Protein 6DHT (pdb70)

Solvent-accessible surface area: 20739 Å² total; per-residue (Å²): 71,87,86,90,5,8,24,13,3,36,29,2,0,13,22,140,20,48,0,2,0,0,0,4,43,37,166,14,118,77,2,21,0,72,37,34,134,70,48,117,103,60,52,58,7,137,118,37,96,64,18,104,11,108,62,14,124,62,43,2,0,13,0,69,0,33,80,8,66,89,80,32,100,7,41,0,97,0,85,75,2,33,29,80,10,67,1,90,99,60,7,3,31,77,0,0,38,20,0,0,25,1,1,0,9,1,1,0,32,39,61,1,88,108,127,39,1,33,90,42,92,52,149,47,7,17,75,6,91,100,0,32,1,0,46,15,2,51,20,137,104,48,81,53,41,42,94,21,67,0,35,60,0,2,1,3,6,1,15,7,3,1,4,0,3,0,2,0,2,0,0,0,0,0,0,8,0,6,27,39,24,98,113,48,0,58,200,15,107,12,74,2,47,39,15,148,46,132,4,8,0,0,0,3,0,0,12,18,0,0,41,0,0,12,52,0,23,2,81,112,59,0,0,0,1,1,0,0,0,2,15,128,75,25,44,83,55,70,11,81,73,25,175,59,66,16,26,1,0,41,25,0,0,2,0,0,0,0,0,0,0,0,0,0,1,0,9,56,22,0,57,95,44,78,125,44,35,103,38,11,16,149,126,0,42,105,9,0,48,91,0,4,36,12,0,93,142,76,61,132,30,61,4,61,17,112,103,5,48,145,148,65,148,47,46,0,52,4,20,72,36,27,29,83,135,8,79,8,1,14,0,0,0,0,0,2,0,26,30,29,39,49,111,140,125,22,47,81,42,0,53,143,57,36,14,167,107,2,49,22,2,13,70,24,49,0,42,0,1,0,0,6,5,1,10,31,99,82,55,177,31,90,145,34,3,93,153,27,1,76,56,5,65,67,32,0,32,119,42,0,71,156,29,30,145,40,2,91,103,17,4,8,16,1,21,2,5,57,74,50,172,6,9,56,111,0,0,0,1,84,65,0,0,4,11,0,0,0,0,0,5,0,47,61,40,48,53,104,98,64,3,21,41,1,0,25,8,0,1,4,0,0,0,0,2,0,4,22,5,30,0,0,0,0,48,32,37,120,77,10,0,106,80,3,16,1,20,7,12,39,14,34,129,40,168,64,7,5,28,0,4,0,0,1,0,0,34,101,147,20,16,1,62,30,20,82,28,60,65,122,11,104,55,4,0,5,0,5,5,15,12,2,0,0,0,0,0,0,0,0,0,0,7,19,42,43,170

B-factor: mean 25.47, std 10.96, range [9.78, 157.67]

Organism: Bacteroides ovatus (strain ATCC 8483 / DSM 1896 / JCM 5824 / BCRC 10623 / CCUG 4943 / NCTC 11153) (NCBI:txid411476)

InterPro domains:
  IPR001701 Glycoside hydrolase family 9 [PF00759] (122-574)
  IPR004197 Cellulase, Ig-like domain [PF02927] (30-107)
  IPR004197 Cellulase, Ig-like domain [cd02850] (31-113)
  IPR008928 Six-hairpin glycosidase superfamily [SSF48208] (118-578)
  IPR012341 Six-hairpin glycosidase-like superfamily [G3DSA:1.50.10.10] (117-580)
  IPR013783 Immunoglobulin-like fold [G3DSA:2.60.40.10] (26-115)
  IPR014756 Immunoglobulin E-set [SSF81296] (19-113)
  IPR018221 Glycoside hydrolase family 9, His active site [PS00592] (487-513)
  IPR033126 Glycosyl hydrolases family 9, Asp/Glu active sites [PS00698] (551-569)

Radius of gyration: 23.48 Å; Cα contacts (8 Å, |Δi|>4): 1233; chains: 1; bounding box: 72×48×51 Å

Nearest PDB structures (foldseek):
  6dht-assembly1_A  TM=1.002E+00  e=9.237E-100  Bacteroides ovatus ATCC 8483
  5u0h-assembly1_A  TM=9.045E-01  e=2.165E-36  Thermobacillus composti KWC4
  5u2o-assembly1_A  TM=8.957E-01  e=1.101E-36  Thermobacillus composti KWC4
  6fhn-assembly1_A  TM=7.543E-01  e=4.493E-26  Paenibacillus sp.
  6fhj-assembly1_A  TM=7.456E-01  e=2.286E-26  Paenibacillus

Secondary structure (DSSP, 8-state):
--GGGEE--SS-B-TTS--EEEE-SS---EEEEEETTT--EEEEEES--EE--SS--PPEEEEE-TT--S-EEEEEEETTEEEEEEE-TTTTHHHHHHHHHHHHHTB-SS-B-HHHHTT--B-------SEEE-GGG-BTTB-TT-EE-----B--BSSS-EEHHHHHHHHHHHHHHHHH-HHHHHH-----TTTTSSS-HHHHHHHHHHHHHHTTB-TTT--BBSEEE-SS---S--GGG--SPPEE--B-HHHHHHHHHHHHHHHHHTTT-TTTSTTHHHHHHHHHHHHHHHHHH-TT----HHHHHTTSSS---S-----S--HHHHHHHHHHHHHHH--HHHHHHHHHT--SS----BTTB-HHHHHHHHT-TT----HHHHHHHHHHHHHHHHHHHHHHTTGGGSTTSSSSSSSGGG-STTHIIIIIIHHHHHHHHHHHHH--HHHHHHHHHHHHHHTT-SSS----BTT-SSS--SS-B-HHHHHSS-SSPPTTPBP-------GGG----STT-HHHHB-BHHHHHHHHHHHHHHHHHT-

Sequence (547 aa):
IPNDAIRLNQLGYYPNQEKIAVVDSGKVEEFVIWDAVSGEQVFVGKSLYTAKSAWSDKTRTTLDFSAVTTPGKYILKVNGASVVTFLIKDSVLSPLADAALKSSFYYQRTAMPIEEQYAGQWHRMAGHPDNHVLIHPSAASPDRPAGTIVSSSSKGWYDAGDYNKYIVNSGYSIGLMQSIYQLFLDYFSRQKINIPESNNHTPDLLDEMQFNLDWMLTMQDPEDGGVYHKLTTPFFEGFVKPVDCKQQRYVVQKSVTAALDFAAVMAQSSRLFASYEEDYPGFSSKRALLAAEKAYAWAEKHPEAYYNQNLLNQKYQPAIATGEYGDTHADDEFFWAASELYFSTGKEIYREEAIKKAPQQIYTAPGWGNTFALGIFAWLQPGRELNEADRRFADSLKTELLKYADKVIEGAEQTPFHAPYGNDAKDFFWGCLAEKCMNQGVSLMYAYLQTGKDVYLTNAYRNMDYILGRNATGFCYVTGLGTKSPKHPHHRLSASDDIEDPIPGFLVGGPNPASPDESYVDTEDSYASNEVAINWNNAALVALASSLDALAV

Foldseek 3Di:
DELLQWWWQQLAAELQFWGKIKRFADDFAKKWKAQPPPRDTDDIDGPWAWDDFPPDPGIITMDTPSVRRDFHKMWMDTDPYIDIHTHHALSLVVLLLLLLCVLVLQKALAWQDCQQQPPLTGGHFDQQQFAFAFCQRADPVHHGGRTHRQGIAGQFWLFRKFFLLLLLLLLLLLLLLCLVFVVLQQPDANRDPCRPDNARPSLVSNVRHLVSQLRQADVPQLFGFGIKDFQDTDDLAARVPDDGHIYGHHTALSSLLSQLLSLLSSLVVCVVPCVPVPPSSVVSNVSSVSSNVSCVVVVQRWQDQVVVVVPGPDRHDDDGLTDRDCLQSLLSNLLSNCVSPVDVVSVVSNVVSQDQADDFDDSHHNNVSSLSSLLRPPDDDDPVSVVVNVSSLVRLVVLLVVLCVCLCNDSLSASADNDLVCFWFLSLQRPLLRNLLSLLVNCVNPVPCSSNSRSVSSQGDCSASFNARENQWFPDGDHYQQAALHSSQSHDPDRGGRGNWGFSAQHDVRSNNNADRHNPCSTGRMTGSSSSSSSSSSSSSSSSVSD

Structure (mmCIF, N/CA/C/O backbone):
data_6DHT
#
_entry.id   6DHT
#
_cell.length_a   130.646
_cell.length_b   50.406
_cell.length_c   95.980
_cell.angle_alpha   90.000
_cell.angle_beta   109.000
_cell.angle_gamma   90.000
#
_symmetry.space_group_name_H-M   'C 1 2 1'
#
loop_
_entity.id
_entity.type
_entity.pdbx_description
1 polymer 'Xyloglucan-specific endo-beta-1,4-glucanase BoGH9A'
2 non-polymer IMIDAZOLE
3 non-polymer 'CALCIUM ION'
4 non-polymer 1,2-ETHANEDIOL
5 non-polymer DI(HYDROXYETHYL)ETHER
6 non-polymer 'CHLORIDE ION'
7 non-polymer 'MAGNESIUM ION'
8 water water
#
loop_
_atom_site.group_PDB
_atom_site.id
_atom_site.type_symbol
_atom_site.label_atom_id
_atom_site.label_alt_id
_atom_site.label_comp_id
_atom_site.label_asym_id
_atom_site.label_entity_id
_atom_site.label_seq_id
_atom_site.pdbx_PDB_ins_code
_atom_site.Cartn_x
_atom_site.Cartn_y
_atom_site.Cartn_z
_atom_site.occupancy
_atom_site.B_iso_or_equiv
_atom_site.auth_seq_id
_atom_site.auth_comp_id
_atom_site.auth_asym_id
_atom_site.auth_atom_id
_atom_site.pdbx_PDB_model_num
ATOM 1 N N . ILE A 1 13 ? 14.827 -4.120 28.837 1.00 43.47 27 ILE A N 1
ATOM 2 C CA . ILE A 1 13 ? 13.420 -4.029 28.429 1.00 35.01 27 ILE A CA 1
ATOM 3 C C . ILE A 1 13 ? 12.765 -5.409 28.414 1.00 28.76 27 ILE A C 1
ATOM 4 O O . ILE A 1 13 ? 13.164 -6.289 27.653 1.00 30.44 27 ILE A O 1
ATOM 19 N N . PRO A 1 14 ? 11.743 -5.603 29.251 1.00 24.79 28 PRO A N 1
ATOM 20 C CA . PRO A 1 14 ? 11.108 -6.925 29.278 1.00 26.84 28 PRO A CA 1
ATOM 21 C C . PRO A 1 14 ? 10.164 -7.188 28.084 1.00 28.81 28 PRO A C 1
ATOM 22 O O . PRO A 1 14 ? 9.674 -6.257 27.427 1.00 24.57 28 PRO A O 1
ATOM 33 N N . ASN A 1 15 ? 9.924 -8.466 27.800 1.00 26.73 29 ASN A N 1
ATOM 34 C CA . ASN A 1 15 ? 8.955 -8.845 26.771 1.00 24.48 29 ASN A CA 1
ATOM 35 C C . ASN A 1 15 ? 7.615 -8.160 27.025 1.00 28.44 29 ASN A C 1
ATOM 36 O O . ASN A 1 15 ? 6.949 -7.719 26.081 1.00 28.86 29 ASN A O 1
ATOM 47 N N . ASP A 1 16 ? 7.276 -8.078 28.313 1.00 30.70 30 ASP A N 1
ATOM 48 C CA . ASP A 1 16 ? 6.102 -7.398 28.866 1.00 38.07 30 ASP A CA 1
ATOM 49 C C . ASP A 1 16 ? 5.869 -5.986 28.341 1.00 33.16 30 ASP A C 1
ATOM 50 O O . ASP A 1 16 ? 4.746 -5.484 28.353 1.00 31.19 30 ASP A O 1
ATOM 59 N N . ALA A 1 17 ? 6.942 -5.325 27.931 1.00 22.79 31 ALA A N 1
ATOM 60 C CA . ALA A 1 17 ? 6.879 -3.918 27.571 1.00 21.05 31 ALA A CA 1
ATOM 61 C C . ALA A 1 17 ? 6.356 -3.745 26.156 1.00 18.57 31 ALA A C 1
ATOM 62 O O . ALA A 1 17 ? 6.018 -2.638 25.759 1.00 19.66 31 ALA A O 1
ATOM 69 N N . ILE A 1 18 ? 6.373 -4.819 25.381 1.00 20.66 32 ILE A N 1
ATOM 70 C CA . ILE A 1 18 ? 5.915 -4.740 23.989 1.00 18.46 32 ILE A CA 1
ATOM 71 C C . ILE A 1 18 ? 4.378 -4.864 23.951 1.00 21.52 32 ILE A C 1
ATOM 72 O O . ILE A 1 18 ? 3.834 -5.926 24.209 1.00 26.66 32 ILE A O 1
ATOM 88 N N . ARG A 1 19 ? 3.711 -3.764 23.641 1.00 15.55 33 ARG A N 1
ATOM 89 C CA . ARG A 1 19 ? 2.245 -3.698 23.713 1.00 15.33 33 ARG A CA 1
ATOM 90 C C . ARG A 1 19 ? 1.689 -3.818 22.299 1.00 15.31 33 ARG A C 1
ATOM 91 O O . ARG A 1 19 ? 2.042 -3.064 21.393 1.00 15.05 33 ARG A O 1
ATOM 112 N N . LEU A 1 20 ? 0.852 -4.826 22.090 1.00 16.72 34 LEU A N 1
ATOM 113 C CA . LEU A 1 20 ? 0.321 -5.053 20.753 1.00 14.52 34 LEU A CA 1
ATOM 114 C C . LEU A 1 20 ? -1.053 -5.711 20.827 1.00 15.08 34 LEU A C 1
ATOM 115 O O . LEU A 1 20 ? -1.491 -6.148 21.869 1.00 15.20 34 LEU A O 1
ATOM 131 N N . ASN A 1 21 ? -1.707 -5.803 19.679 1.00 15.53 35 ASN A N 1
ATOM 132 C CA . ASN A 1 21 ? -2.915 -6.596 19.548 1.00 16.58 35 ASN A CA 1
ATOM 133 C C . ASN A 1 21 ? -2.542 -8.066 19.709 1.00 13.41 35 ASN A C 1
ATOM 134 O O . ASN A 1 21 ? -1.867 -8.655 18.869 1.00 14.09 35 ASN A O 1
ATOM 145 N N . GLN A 1 22 ? -2.988 -8.646 20.816 1.00 13.91 36 GLN A N 1
ATOM 146 C CA . GLN A 1 22 ? -2.575 -10.007 21.181 1.00 13.81 36 GLN A CA 1
ATOM 147 C C . GLN A 1 22 ? -3.300 -11.091 20.413 1.00 15.18 36 GLN A C 1
ATOM 148 O O . GLN A 1 22 ? -3.007 -12.271 20.588 1.00 18.02 36 GLN A O 1
ATOM 162 N N . LEU A 1 23 ? -4.264 -10.711 19.561 1.00 14.24 37 LEU A N 1
ATOM 163 C CA . LEU A 1 23 ? -4.890 -11.686 18.683 1.00 17.65 37 LEU A CA 1
ATOM 164 C C . LEU A 1 23 ? -4.132 -11.740 17.357 1.00 15.10 37 LEU A C 1
ATOM 165 O O . LEU A 1 23 ? -3.940 -12.818 16.789 1.00 17.38 37 LEU A O 1
ATOM 181 N N . GLY A 1 24 ? -3.672 -10.583 16.885 1.00 14.68 38 GLY A N 1
ATOM 182 C CA . GLY A 1 24 ? -2.893 -10.507 15.660 1.00 14.68 38 GLY A CA 1
ATOM 183 C C . GLY A 1 24 ? -3.464 -9.482 14.697 1.00 15.38 38 GLY A C 1
ATOM 184 O O . GLY A 1 24 ? -4.227 -8.596 15.097 1.00 15.57 38 GLY A O 1
ATOM 188 N N . TYR A 1 25 ? -3.092 -9.612 13.428 1.00 15.65 39 TYR A N 1
ATOM 189 C CA . TYR A 1 25 ? -3.376 -8.600 12.419 1.00 16.50 39 TYR A CA 1
ATOM 190 C C . TYR A 1 25 ? -3.882 -9.187 11.130 1.00 18.19 39 TYR A C 1
ATOM 191 O O . TYR A 1 25 ? -3.454 -10.262 10.717 1.00 17.29 39 TYR A O 1
ATOM 209 N N . TYR A 1 26 ? -4.810 -8.485 10.484 1.00 16.51 40 TYR A N 1
ATOM 210 C CA . TYR A 1 26 ? -5.207 -8.874 9.133 1.00 13.82 40 TYR A CA 1
ATOM 211 C C . TYR A 1 26 ? -4.068 -8.563 8.160 1.00 16.14 40 TYR A C 1
ATOM 212 O O . TYR A 1 26 ? -3.309 -7.614 8.398 1.00 17.74 40 TYR A O 1
ATOM 230 N N . PRO A 1 27 ? -3.980 -9.320 7.048 1.00 18.91 41 PRO A N 1
ATOM 231 C CA . PRO A 1 27 ? -2.851 -9.096 6.129 1.00 18.32 41 PRO A CA 1
ATOM 232 C C . PRO A 1 27 ? -2.699 -7.656 5.634 1.00 17.26 41 PRO A C 1
ATOM 233 O O . PRO A 1 27 ? -1.563 -7.191 5.494 1.00 18.34 41 PRO A O 1
ATOM 244 N N . ASN A 1 28 ? -3.807 -6.962 5.372 1.00 19.37 42 ASN A N 1
ATOM 245 C CA . ASN A 1 28 ? -3.728 -5.593 4.880 1.00 22.07 42 ASN A CA 1
ATOM 246 C C . ASN A 1 28 ? -3.927 -4.529 5.930 1.00 18.73 42 ASN A C 1
ATOM 247 O O . ASN A 1 28 ? -4.021 -3.353 5.605 1.00 19.58 42 ASN A O 1
ATOM 258 N N . GLN A 1 29 ? -3.955 -4.936 7.198 1.00 18.14 43 GLN A N 1
ATOM 259 C CA . GLN A 1 29 ? -4.132 -3.998 8.301 1.00 19.03 43 GLN A CA 1
ATOM 260 C C . GLN A 1 29 ? -2.878 -3.191 8.558 1.00 16.88 43 GLN A C 1
ATOM 261 O O . GLN A 1 29 ? -1.773 -3.643 8.261 1.00 18.39 43 GLN A O 1
ATOM 275 N N . GLU A 1 30 ? -3.055 -2.007 9.114 1.00 14.78 44 GLU A N 1
ATOM 276 C CA . GLU A 1 30 ? -1.964 -1.313 9.764 1.00 17.47 44 GLU A CA 1
ATOM 277 C C . GLU A 1 30 ? -1.487 -2.223 10.891 1.00 19.23 44 GLU A C 1
ATOM 278 O O . GLU A 1 30 ? -2.290 -2.859 11.595 1.00 17.48 44 GLU A O 1
ATOM 290 N N . LYS A 1 31 ? -0.171 -2.312 11.052 1.00 17.70 45 LYS A N 1
ATOM 291 C CA . LYS A 1 31 ? 0.409 -3.201 12.057 1.00 18.47 45 LYS A CA 1
ATOM 292 C C . LYS A 1 31 ? 1.392 -2.457 12.929 1.00 19.17 45 LYS A C 1
ATOM 293 O O . LYS A 1 31 ? 2.529 -2.193 12.524 1.00 18.84 45 LYS A O 1
ATOM 312 N N . ILE A 1 32 ? 0.946 -2.110 14.121 1.00 18.02 46 ILE A N 1
ATOM 313 C CA . ILE A 1 32 ? 1.700 -1.278 15.032 1.00 18.76 46 ILE A CA 1
ATOM 314 C C . ILE A 1 32 ? 1.748 -1.875 16.426 1.00 22.20 46 ILE A C 1
ATOM 315 O O . ILE A 1 32 ? 0.737 -2.338 16.971 1.00 21.71 46 ILE A O 1
ATOM 331 N N . ALA A 1 33 ? 2.957 -1.893 16.996 1.00 17.53 47 ALA A N 1
ATOM 332 C CA . ALA A 1 33 ? 3.160 -2.248 18.382 1.00 19.00 47 ALA A CA 1
ATOM 333 C C . ALA A 1 33 ? 3.771 -1.037 19.064 1.00 17.10 47 ALA A C 1
ATOM 334 O O . ALA A 1 33 ? 4.323 -0.181 18.385 1.00 17.33 47 ALA A O 1
ATOM 341 N N . VAL A 1 34 ? 3.604 -0.937 20.371 1.00 16.38 48 VAL A N 1
ATOM 342 C CA . VAL A 1 34 ? 4.141 0.182 21.131 1.00 17.20 48 VAL A CA 1
ATOM 343 C C . VAL A 1 34 ? 4.921 -0.351 22.316 1.00 20.05 48 VAL A C 1
ATOM 344 O O . VAL A 1 34 ? 4.408 -1.138 23.113 1.00 18.25 48 VAL A O 1
ATOM 357 N N . VAL A 1 35 ? 6.170 0.093 22.447 1.00 20.82 49 VAL A N 1
ATOM 358 C CA . VAL A 1 35 ? 6.942 -0.246 23.626 1.00 17.63 49 VAL A CA 1
ATOM 359 C C . VAL A 1 35 ? 6.542 0.735 24.724 1.00 14.90 49 VAL A C 1
ATOM 360 O O . VAL A 1 35 ? 6.593 1.946 24.523 1.00 18.86 49 VAL A O 1
ATOM 373 N N . ASP A 1 36 ? 6.123 0.219 25.872 1.00 18.08 50 ASP A N 1
ATOM 374 C CA . ASP A 1 36 ? 5.499 1.029 26.909 1.00 17.46 50 ASP A CA 1
ATOM 375 C C . ASP A 1 36 ? 6.468 1.975 27.625 1.00 22.49 50 ASP A C 1
ATOM 376 O O . ASP A 1 36 ? 6.038 2.977 28.195 1.00 23.65 50 ASP A O 1
ATOM 385 N N . SER A 1 37 ? 7.754 1.634 27.610 1.00 22.77 51 SER A N 1
ATOM 386 C CA . SER A 1 37 ? 8.773 2.455 28.271 1.00 26.86 51 SER A CA 1
ATOM 387 C C . SER A 1 37 ? 10.136 1.909 27.934 1.00 26.21 51 SER A C 1
ATOM 388 O O . SER A 1 37 ? 10.275 0.731 27.626 1.00 23.29 51 SER A O 1
ATOM 396 N N . GLY A 1 38 ? 11.132 2.788 27.976 1.00 28.95 52 GLY A N 1
ATOM 397 C CA . GLY A 1 38 ? 12.506 2.404 27.715 1.00 29.39 52 GLY A CA 1
ATOM 398 C C . GLY A 1 38 ? 13.045 3.025 26.446 1.00 36.22 52 GLY A C 1
ATOM 399 O O . GLY A 1 38 ? 12.299 3.503 25.594 1.00 31.13 52 GLY A O 1
ATOM 403 N N . LYS A 1 39 ? 14.365 3.008 26.313 1.00 27.99 53 LYS A N 1
ATOM 404 C CA . LYS A 1 39 ? 15.020 3.562 25.147 1.00 28.14 53 LYS A CA 1
ATOM 405 C C . LYS A 1 39 ? 15.110 2.503 24.050 1.00 36.55 53 LYS A C 1
ATOM 406 O O . LYS A 1 39 ? 15.699 1.441 24.247 1.00 37.30 53 LYS A O 1
ATOM 425 N N . VAL A 1 40 ? 14.502 2.796 22.901 1.00 29.04 54 VAL A N 1
ATOM 426 C CA . VAL A 1 40 ? 14.478 1.892 21.757 1.00 33.30 54 VAL A CA 1
ATOM 427 C C . VAL A 1 40 ? 14.888 2.680 20.516 1.00 32.45 54 VAL A C 1
ATOM 428 O O . VAL A 1 40 ? 14.464 3.825 20.337 1.00 40.52 54 VAL A O 1
ATOM 441 N N . GLU A 1 41 ? 15.705 2.076 19.658 1.00 27.75 55 GLU A N 1
ATOM 442 C CA . GLU A 1 41 ? 16.147 2.746 18.444 1.00 29.47 55 GLU A CA 1
ATOM 443 C C . GLU A 1 41 ? 15.827 1.958 17.186 1.00 25.06 55 GLU A C 1
ATOM 444 O O . GLU A 1 41 ? 15.812 2.512 16.085 1.00 30.07 55 GLU A O 1
ATOM 456 N N . GLU A 1 42 ? 15.555 0.671 17.353 1.00 28.66 56 GLU A N 1
ATOM 457 C CA . GLU A 1 42 ? 15.426 -0.234 16.223 1.00 29.91 56 GLU A CA 1
ATOM 458 C C . GLU A 1 42 ? 14.585 -1.465 16.583 1.00 27.40 56 GLU A C 1
ATOM 459 O O . GLU A 1 42 ? 14.633 -1.936 17.707 1.00 25.22 56 GLU A O 1
ATOM 471 N N . PHE A 1 43 ? 13.818 -1.985 15.623 1.00 25.41 57 PHE A N 1
ATOM 472 C CA . PHE A 1 43 ? 13.188 -3.291 15.790 1.00 20.50 57 PHE A CA 1
ATOM 473 C C . PHE A 1 43 ? 13.270 -4.100 14.518 1.00 19.49 57 PHE A C 1
ATOM 474 O O . PHE A 1 43 ? 13.495 -3.550 13.435 1.00 23.49 57 PHE A O 1
ATOM 491 N N . VAL A 1 44 ? 13.092 -5.412 14.657 1.00 20.36 58 VAL A N 1
ATOM 492 C CA . VAL A 1 44 ? 13.180 -6.340 13.533 1.00 22.96 58 VAL A CA 1
ATOM 493 C C . VAL A 1 44 ? 12.028 -7.345 13.599 1.00 24.32 58 VAL A C 1
ATOM 494 O O . VAL A 1 44 ? 11.657 -7.807 14.674 1.00 23.93 58 VAL A O 1
ATOM 507 N N . ILE A 1 45 ? 11.466 -7.660 12.437 1.00 23.36 59 ILE A N 1
ATOM 508 C CA . ILE A 1 45 ? 10.503 -8.740 12.328 1.00 24.63 59 ILE A CA 1
ATOM 509 C C . ILE A 1 45 ? 11.165 -9.928 11.635 1.00 23.79 59 ILE A C 1
ATOM 510 O O . ILE A 1 45 ? 11.771 -9.770 10.567 1.00 22.76 59 ILE A O 1
ATOM 526 N N . TRP A 1 46 ? 11.043 -11.103 12.254 1.00 24.11 60 TRP A N 1
ATOM 527 C CA . TRP A 1 46 ? 11.530 -12.363 11.688 1.00 26.90 60 TRP A CA 1
ATOM 528 C C . TRP A 1 46 ? 10.404 -13.341 11.396 1.00 25.79 60 TRP A C 1
ATOM 529 O O . TRP A 1 46 ? 9.445 -13.421 12.155 1.00 25.42 60 TRP A O 1
ATOM 550 N N . ASP A 1 47 ? 10.521 -14.098 10.317 1.00 24.07 61 ASP A N 1
ATOM 551 C CA . ASP A 1 47 ? 9.606 -15.201 10.057 1.00 24.09 61 ASP A CA 1
ATOM 552 C C . ASP A 1 47 ? 9.912 -16.278 11.097 1.00 30.13 61 ASP A C 1
ATOM 553 O O . ASP A 1 47 ? 11.050 -16.745 11.198 1.00 29.02 61 ASP A O 1
ATOM 562 N N . ALA A 1 48 ? 8.918 -16.666 11.888 1.00 26.30 62 ALA A N 1
ATOM 563 C CA . ALA A 1 48 ? 9.166 -17.530 13.038 1.00 28.81 62 ALA A CA 1
ATOM 564 C C . ALA A 1 48 ? 9.568 -18.938 12.620 1.00 26.79 62 ALA A C 1
ATOM 565 O O . ALA A 1 48 ? 10.235 -19.649 13.373 1.00 37.59 62 ALA A O 1
ATOM 572 N N . VAL A 1 49 ? 9.158 -19.336 11.425 1.00 24.88 63 VAL A N 1
ATOM 573 C CA . VAL A 1 49 ? 9.408 -20.679 10.922 1.00 29.65 63 VAL A CA 1
ATOM 574 C C . VAL A 1 49 ? 10.739 -20.762 10.163 1.00 32.39 63 VAL A C 1
ATOM 575 O O . VAL A 1 49 ? 11.582 -21.593 10.486 1.00 32.89 63 VAL A O 1
ATOM 588 N N . SER A 1 50 ? 10.905 -19.910 9.152 1.00 26.33 64 SER A N 1
ATOM 589 C CA . SER A 1 50 ? 12.074 -19.938 8.270 1.00 27.97 64 SER A CA 1
ATOM 590 C C . SER A 1 50 ? 13.280 -19.225 8.885 1.00 29.54 64 SER A C 1
ATOM 591 O O . SER A 1 50 ? 14.428 -19.447 8.483 1.00 25.90 64 SER A O 1
ATOM 599 N N . GLY A 1 51 ? 13.026 -18.349 9.841 1.00 23.89 65 GLY A N 1
ATOM 600 C CA . GLY A 1 51 ? 14.083 -17.574 10.458 1.00 21.96 65 GLY A CA 1
ATOM 601 C C . GLY A 1 51 ? 14.564 -16.441 9.572 1.00 22.88 65 GLY A C 1
ATOM 602 O O . GLY A 1 51 ? 15.563 -15.778 9.871 1.00 22.33 65 GLY A O 1
ATOM 606 N N . GLU A 1 52 ? 13.846 -16.203 8.480 1.00 23.15 66 GLU A N 1
ATOM 607 C CA . GLU A 1 52 ? 14.194 -15.122 7.566 1.00 26.74 66 GLU A CA 1
ATOM 608 C C . GLU A 1 52 ? 13.893 -13.761 8.151 1.00 35.07 66 GLU A C 1
ATOM 609 O O . GLU A 1 52 ? 12.863 -13.567 8.802 1.00 28.14 66 GLU A O 1
ATOM 621 N N . GLN A 1 53 ? 14.783 -12.810 7.909 1.00 27.88 67 GLN A N 1
ATOM 622 C CA . GLN A 1 53 ? 14.505 -11.422 8.227 1.00 32.62 67 GLN A CA 1
ATOM 623 C C . GLN A 1 53 ? 13.452 -10.902 7.252 1.00 32.60 67 GLN A C 1
ATOM 624 O O . GLN A 1 53 ? 13.555 -11.112 6.034 1.00 28.95 67 GLN A O 1
ATOM 638 N N . VAL A 1 54 ? 12.434 -10.231 7.791 1.00 27.42 68 VAL A N 1
ATOM 639 C CA . VAL A 1 54 ? 11.273 -9.840 6.998 1.00 30.94 68 VAL A CA 1
ATOM 640 C C . VAL A 1 54 ? 11.126 -8.316 6.924 1.00 20.67 68 VAL A C 1
ATOM 641 O O . VAL A 1 54 ? 10.630 -7.779 5.928 1.00 28.26 68 VAL A O 1
ATOM 654 N N . PHE A 1 55 ? 11.560 -7.631 7.972 1.00 19.84 69 PHE A N 1
ATOM 655 C CA . PHE A 1 55 ? 11.403 -6.186 8.087 1.00 20.69 69 PHE A CA 1
ATOM 656 C C . PHE A 1 55 ? 12.321 -5.628 9.172 1.00 21.92 69 PHE A C 1
ATOM 657 O O . PHE A 1 55 ? 12.519 -6.249 10.208 1.00 24.53 69 PHE A O 1
ATOM 674 N N . VAL A 1 56 ? 12.872 -4.446 8.916 1.00 25.30 70 VAL A N 1
ATOM 675 C CA . VAL A 1 56 ? 13.651 -3.723 9.900 1.00 23.95 70 VAL A CA 1
ATOM 676 C C . VAL A 1 56 ? 13.139 -2.295 9.962 1.00 20.75 70 VAL A C 1
ATOM 677 O O . VAL A 1 56 ? 13.001 -1.637 8.936 1.00 26.76 70 VAL A O 1
ATOM 690 N N . GLY A 1 57 ? 12.863 -1.832 11.168 1.00 20.32 71 GLY A N 1
ATOM 691 C CA . GLY A 1 57 ? 12.395 -0.479 11.396 1.00 21.89 71 GLY A CA 1
ATOM 692 C C . GLY A 1 57 ? 13.342 0.356 12.239 1.00 26.12 71 GLY A C 1
ATOM 693 O O . GLY A 1 57 ? 13.801 -0.073 13.295 1.00 25.53 71 GLY A O 1
ATOM 697 N N . LYS A 1 58 ? 13.582 1.578 11.781 1.00 24.09 72 LYS A N 1
ATOM 698 C CA . LYS A 1 58 ? 14.443 2.531 12.482 1.00 27.53 72 LYS A CA 1
ATOM 699 C C . LYS A 1 58 ? 13.789 3.916 12.494 1.00 32.85 72 LYS A C 1
ATOM 700 O O . LYS A 1 58 ? 12.688 4.089 11.975 1.00 26.89 72 LYS A O 1
ATOM 719 N N . SER A 1 59 ? 14.459 4.900 13.089 1.00 27.63 73 SER A N 1
ATOM 720 C CA . SER A 1 59 ? 13.948 6.278 13.142 1.00 31.66 73 SER A CA 1
ATOM 721 C C . SER A 1 59 ? 12.549 6.303 13.718 1.00 26.43 73 SER A C 1
ATOM 722 O O . SER A 1 59 ? 11.605 6.818 13.103 1.00 34.17 73 SER A O 1
ATOM 730 N N . LEU A 1 60 ? 12.441 5.753 14.915 1.00 24.15 74 LEU A N 1
ATOM 731 C CA . LEU A 1 60 ? 11.143 5.488 15.515 1.00 21.90 74 LEU A CA 1
ATOM 732 C C . LEU A 1 60 ? 10.560 6.699 16.218 1.00 32.14 74 LEU A C 1
ATOM 733 O O . LEU A 1 60 ? 11.260 7.452 16.896 1.00 30.80 74 LEU A O 1
ATOM 749 N N . TYR A 1 61 ? 9.249 6.863 16.058 1.00 25.29 75 TYR A N 1
ATOM 750 C CA . TYR A 1 61 ? 8.502 7.914 16.730 1.00 22.15 75 TYR A CA 1
ATOM 751 C C . TYR A 1 61 ? 8.280 7.571 18.183 1.00 24.02 75 TYR A C 1
ATOM 752 O O . TYR A 1 61 ? 8.009 6.417 18.525 1.00 25.67 75 TYR A O 1
ATOM 770 N N . THR A 1 62 ? 8.388 8.581 19.041 1.00 24.57 76 THR A N 1
ATOM 771 C CA . THR A 1 62 ? 8.110 8.418 20.460 1.00 23.26 76 THR A CA 1
ATOM 772 C C . THR A 1 62 ? 7.185 9.529 20.914 1.00 28.19 76 THR A C 1
ATOM 773 O O . THR A 1 62 ? 7.143 10.592 20.300 1.00 30.73 76 THR A O 1
ATOM 784 N N . ALA A 1 63 ? 6.448 9.275 21.990 1.00 24.19 77 ALA A N 1
ATOM 785 C CA . ALA A 1 63 ? 5.539 10.249 22.551 1.00 22.11 77 ALA A CA 1
ATOM 786 C C . ALA A 1 63 ? 5.267 9.924 23.999 1.00 22.61 77 ALA A C 1
ATOM 787 O O . ALA A 1 63 ? 5.519 8.809 24.455 1.00 25.18 77 ALA A O 1
ATOM 794 N N . LYS A 1 64 ? 4.743 10.910 24.711 1.00 23.94 78 LYS A N 1
ATOM 795 C CA . LYS A 1 64 ? 4.325 10.740 26.076 1.00 26.50 78 LYS A CA 1
ATOM 796 C C . LYS A 1 64 ? 2.918 11.287 26.220 1.00 24.17 78 LYS A C 1
ATOM 797 O O . LYS A 1 64 ? 2.533 12.202 25.495 1.00 25.40 78 LYS A O 1
ATOM 816 N N . SER A 1 65 ? 2.153 10.705 27.140 1.00 27.02 79 SER A N 1
ATOM 817 C CA . SER A 1 65 ? 0.869 11.260 27.545 1.00 26.37 79 SER A CA 1
ATOM 818 C C . SER A 1 65 ? 1.113 12.360 28.565 1.00 26.24 79 SER A C 1
ATOM 819 O O . SER A 1 65 ? 2.213 12.479 29.104 1.00 30.53 79 SER A O 1
ATOM 827 N N . ALA A 1 66 ? 0.074 13.125 28.871 1.00 27.80 80 ALA A N 1
ATOM 828 C CA . ALA A 1 66 ? 0.195 14.252 29.788 1.00 29.50 80 ALA A CA 1
ATOM 829 C C . ALA A 1 66 ? 0.563 13.814 31.196 1.00 38.79 80 ALA A C 1
ATOM 830 O O . ALA A 1 66 ? 1.171 14.586 31.941 1.00 36.40 80 ALA A O 1
ATOM 837 N N . TRP A 1 67 ? 0.215 12.581 31.560 1.00 27.39 81 TRP A N 1
ATOM 838 C CA . TRP A 1 67 ? 0.265 12.145 32.960 1.00 29.64 81 TRP A CA 1
ATOM 839 C C . TRP A 1 67 ? 1.349 11.121 33.298 1.00 24.89 81 TRP A C 1
ATOM 840 O O . TRP A 1 67 ? 1.554 10.802 34.469 1.00 35.03 81 TRP A O 1
ATOM 861 N N . SER A 1 68 ? 2.028 10.597 32.288 1.00 29.23 82 SER A N 1
ATOM 862 C CA . SER A 1 68 ? 3.024 9.560 32.510 1.00 28.84 82 SER A CA 1
ATOM 863 C C . SER A 1 68 ? 4.340 9.977 31.891 1.00 30.15 82 SER A C 1
ATOM 864 O O . SER A 1 68 ? 4.374 10.460 30.761 1.00 30.01 82 SER A O 1
ATOM 872 N N . ASP A 1 69 ? 5.425 9.784 32.636 1.00 31.62 83 ASP A N 1
ATOM 873 C CA . ASP A 1 69 ? 6.738 10.135 32.134 1.00 28.73 83 ASP A CA 1
ATOM 874 C C . ASP A 1 69 ? 7.339 9.028 31.274 1.00 34.99 83 ASP A C 1
ATOM 875 O O . ASP A 1 69 ? 8.458 9.168 30.772 1.00 32.94 83 ASP A O 1
ATOM 884 N N . LYS A 1 70 ? 6.598 7.935 31.081 1.00 25.72 84 LYS A N 1
ATOM 885 C CA . LYS A 1 70 ? 7.095 6.838 30.257 1.00 30.66 84 LYS A CA 1
ATOM 886 C C . LYS A 1 70 ? 7.225 7.297 28.813 1.00 26.57 84 LYS A C 1
ATOM 887 O O . LYS A 1 70 ? 6.359 8.016 28.303 1.00 27.74 84 LYS A O 1
ATOM 906 N N . THR A 1 71 ? 8.289 6.854 28.148 1.00 23.79 85 THR A N 1
ATOM 907 C CA . THR A 1 71 ? 8.476 7.077 26.728 1.00 25.90 85 THR A CA 1
ATOM 908 C C . THR A 1 71 ? 7.856 5.900 25.989 1.00 25.66 85 THR A C 1
ATOM 909 O O . THR A 1 71 ? 8.285 4.758 26.154 1.00 25.47 85 THR A O 1
ATOM 920 N N . ARG A 1 72 ? 6.845 6.177 25.169 1.00 21.24 86 ARG A N 1
ATOM 921 C CA . ARG A 1 72 ? 6.208 5.141 24.373 1.00 20.30 86 ARG A CA 1
ATOM 922 C C . ARG A 1 72 ? 6.740 5.199 22.946 1.00 18.15 86 ARG A C 1
ATOM 923 O O . ARG A 1 72 ? 6.662 6.241 22.303 1.00 22.50 86 ARG A O 1
ATOM 944 N N . THR A 1 73 ? 7.259 4.085 22.431 1.00 18.41 87 THR A N 1
ATOM 945 C CA . THR A 1 73 ? 7.875 4.054 21.110 1.00 20.63 87 THR A CA 1
ATOM 946 C C . THR A 1 73 ? 7.016 3.242 20.144 1.00 19.25 87 THR A C 1
ATOM 947 O O . THR A 1 73 ? 6.693 2.090 20.407 1.00 19.89 87 THR A O 1
ATOM 958 N N . THR A 1 74 ? 6.688 3.849 19.011 1.00 21.23 88 THR A N 1
ATOM 959 C CA . THR A 1 74 ? 5.864 3.206 18.001 1.00 21.36 88 THR A CA 1
ATOM 960 C C . THR A 1 74 ? 6.702 2.385 17.038 1.00 24.30 88 THR A C 1
ATOM 961 O O . THR A 1 74 ? 7.706 2.866 16.490 1.00 22.55 88 THR A O 1
ATOM 972 N N . LEU A 1 75 ? 6.282 1.141 16.841 1.00 17.25 89 LEU A N 1
ATOM 973 C CA . LEU A 1 75 ? 6.902 0.216 15.917 1.00 18.97 89 LEU A CA 1
ATOM 974 C C . LEU A 1 75 ? 5.910 -0.107 14.808 1.00 20.82 89 LEU A C 1
ATOM 975 O O . LEU A 1 75 ? 4.929 -0.804 15.060 1.00 20.46 89 LEU A O 1
ATOM 991 N N . ASP A 1 76 ? 6.156 0.391 13.602 1.00 18.90 90 ASP A N 1
ATOM 992 C CA . ASP A 1 76 ? 5.226 0.240 12.475 1.00 18.29 90 ASP A CA 1
ATOM 993 C C . ASP A 1 76 ? 5.787 -0.727 11.431 1.00 24.44 90 ASP A C 1
ATOM 994 O O . ASP A 1 76 ? 6.724 -0.384 10.694 1.00 20.60 90 ASP A O 1
ATOM 1003 N N . PHE A 1 77 ? 5.208 -1.924 11.370 1.00 19.55 91 PHE A N 1
ATOM 1004 C CA . PHE A 1 77 ? 5.590 -2.961 10.417 1.00 21.54 91 PHE A CA 1
ATOM 1005 C C . PHE A 1 77 ? 4.410 -3.321 9.495 1.00 17.90 91 PHE A C 1
ATOM 1006 O O . PHE A 1 77 ? 4.265 -4.460 9.022 1.00 20.12 91 PHE A O 1
ATOM 1023 N N . SER A 1 78 ? 3.589 -2.311 9.214 1.00 20.34 92 SER A N 1
ATOM 1024 C CA . SER A 1 78 ? 2.412 -2.464 8.350 1.00 19.92 92 SER A CA 1
ATOM 1025 C C . SER A 1 78 ? 2.722 -3.083 6.988 1.00 18.81 92 SER A C 1
ATOM 1026 O O . SER A 1 78 ? 1.893 -3.772 6.400 1.00 20.65 92 SER A O 1
ATOM 1034 N N . ALA A 1 79 ? 3.940 -2.857 6.487 1.00 21.28 93 ALA A N 1
ATOM 1035 C CA . ALA A 1 79 ? 4.323 -3.351 5.170 1.00 23.58 93 ALA A CA 1
ATOM 1036 C C . ALA A 1 79 ? 4.441 -4.865 5.120 1.00 20.48 93 ALA A C 1
ATOM 1037 O O . ALA A 1 79 ? 4.444 -5.452 4.051 1.00 23.51 93 ALA A O 1
ATOM 1044 N N . VAL A 1 80 ? 4.511 -5.519 6.275 1.00 21.78 94 VAL A N 1
ATOM 1045 C CA . VAL A 1 80 ? 4.525 -6.977 6.268 1.00 20.26 94 VAL A CA 1
ATOM 1046 C C . VAL A 1 80 ? 3.090 -7.435 6.051 1.00 19.83 94 VAL A C 1
ATOM 1047 O O . VAL A 1 80 ? 2.226 -7.175 6.897 1.00 20.66 94 VAL A O 1
ATOM 1060 N N . THR A 1 81 ? 2.825 -8.091 4.927 1.00 21.61 95 THR A N 1
ATOM 1061 C CA . THR A 1 81 ? 1.448 -8.448 4.565 1.00 20.21 95 THR A CA 1
ATOM 1062 C C . THR A 1 81 ? 1.237 -9.944 4.324 1.00 20.33 95 THR A C 1
ATOM 1063 O O . THR A 1 81 ? 0.113 -10.386 4.127 1.00 25.88 95 THR A O 1
ATOM 1074 N N . THR A 1 82 ? 2.308 -10.733 4.338 1.00 24.71 96 THR A N 1
ATOM 1075 C CA . THR A 1 82 ? 2.171 -12.163 4.109 1.00 23.58 96 THR A CA 1
ATOM 1076 C C . THR A 1 82 ? 1.643 -12.881 5.358 1.00 25.05 96 THR A C 1
ATOM 1077 O O . THR A 1 82 ? 2.238 -12.759 6.434 1.00 25.19 96 THR A O 1
ATOM 1088 N N . PRO A 1 83 ? 0.543 -13.652 5.214 1.00 23.18 97 PRO A N 1
ATOM 1089 C CA . PRO A 1 83 ? 0.075 -14.434 6.370 1.00 22.42 97 PRO A CA 1
ATOM 1090 C C . PRO A 1 83 ? 1.128 -15.395 6.909 1.00 29.88 97 PRO A C 1
ATOM 1091 O O . PRO A 1 83 ? 1.858 -16.036 6.147 1.00 29.48 97 PRO A O 1
ATOM 1102 N N . GLY A 1 84 ? 1.201 -15.496 8.227 1.00 22.30 98 GLY A N 1
ATOM 1103 C CA . GLY A 1 84 ? 2.190 -16.344 8.859 1.00 25.20 98 GLY A CA 1
ATOM 1104 C C . GLY A 1 84 ? 2.401 -16.009 10.316 1.00 24.21 98 GLY A C 1
ATOM 1105 O O . GLY A 1 84 ? 1.707 -15.150 10.873 1.00 24.39 98 GLY A O 1
ATOM 1109 N N . LYS A 1 85 ? 3.365 -16.689 10.936 1.00 23.94 99 LYS A N 1
ATOM 1110 C CA . LYS A 1 85 ? 3.743 -16.429 12.320 1.00 22.30 99 LYS A CA 1
ATOM 1111 C C . LYS A 1 85 ? 5.099 -15.756 12.318 1.00 25.17 99 LYS A C 1
ATOM 1112 O O . LYS A 1 85 ? 6.001 -16.182 11.593 1.00 23.69 99 LYS A O 1
ATOM 1131 N N . TYR A 1 86 ? 5.225 -14.697 13.108 1.00 20.51 100 TYR A N 1
ATOM 1132 C CA . TYR A 1 86 ? 6.388 -13.814 13.064 1.00 22.88 100 TYR A CA 1
ATOM 1133 C C . TYR A 1 86 ? 6.916 -13.552 14.468 1.00 23.23 100 TYR A C 1
ATOM 1134 O O . TYR A 1 86 ? 6.204 -13.733 15.462 1.00 23.09 100 TYR A O 1
ATOM 1152 N N . ILE A 1 87 ? 8.177 -13.141 14.545 1.00 23.80 101 ILE A N 1
ATOM 1153 C CA . ILE A 1 87 ? 8.760 -12.714 15.806 1.00 20.69 101 ILE A CA 1
ATOM 1154 C C . ILE A 1 87 ? 9.168 -11.255 15.723 1.00 21.34 101 ILE A C 1
ATOM 1155 O O . ILE A 1 87 ? 9.864 -10.859 14.788 1.00 26.49 101 ILE A O 1
ATOM 1171 N N . LEU A 1 88 ? 8.730 -10.468 16.696 1.00 21.43 102 LEU A N 1
ATOM 1172 C CA . LEU A 1 88 ? 9.126 -9.075 16.813 1.00 24.22 102 LEU A CA 1
ATOM 1173 C C . LEU A 1 88 ? 10.229 -9.000 17.862 1.00 25.19 102 LEU A C 1
ATOM 1174 O O . LEU A 1 88 ? 9.992 -9.320 19.016 1.00 25.64 102 LEU A O 1
ATOM 1190 N N . LYS A 1 89 ? 11.420 -8.570 17.461 1.00 23.12 103 LYS A N 1
ATOM 1191 C CA . LYS A 1 89 ? 12.523 -8.376 18.409 1.00 25.08 103 LYS A CA 1
ATOM 1192 C C . LYS A 1 89 ? 12.821 -6.887 18.564 1.00 20.68 103 LYS A C 1
ATOM 1193 O O . LYS A 1 89 ? 12.990 -6.180 17.567 1.00 25.15 103 LYS A O 1
ATOM 1212 N N . VAL A 1 90 ? 12.861 -6.428 19.813 1.00 24.68 104 VAL A N 1
ATOM 1213 C CA . VAL A 1 90 ? 13.202 -5.050 20.161 1.00 28.80 104 VAL A CA 1
ATOM 1214 C C . VAL A 1 90 ? 14.140 -5.097 21.342 1.00 32.96 104 VAL A C 1
ATOM 1215 O O . VAL A 1 90 ? 13.744 -5.537 22.422 1.00 34.08 104 VAL A O 1
ATOM 1228 N N . ASN A 1 91 ? 15.369 -4.627 21.143 1.00 37.05 105 ASN A N 1
ATOM 1229 C CA . ASN A 1 91 ? 16.364 -4.611 22.210 1.00 38.31 105 ASN A CA 1
ATOM 1230 C C . ASN A 1 91 ? 16.531 -6.025 22.756 1.00 32.79 105 ASN A C 1
ATOM 1231 O O . ASN A 1 91 ? 16.832 -6.948 21.999 1.00 43.05 105 ASN A O 1
ATOM 1242 N N . GLY A 1 92 ? 16.310 -6.219 24.048 1.00 32.08 106 GLY A N 1
ATOM 1243 C CA . GLY A 1 92 ? 16.416 -7.553 24.605 1.00 40.21 106 GLY A CA 1
ATOM 1244 C C . GLY A 1 92 ? 15.180 -8.407 24.392 1.00 44.05 106 GLY A C 1
ATOM 1245 O O . GLY A 1 92 ? 15.241 -9.633 24.476 1.00 40.57 106 GLY A O 1
ATOM 1249 N N . ALA A 1 93 ? 14.058 -7.754 24.097 1.00 39.11 107 ALA A N 1
ATOM 1250 C CA . ALA A 1 93 ? 12.749 -8.380 24.224 1.00 35.14 107 ALA A CA 1
ATOM 1251 C C . ALA A 1 93 ? 12.226 -8.960 22.918 1.00 28.89 107 ALA A C 1
ATOM 1252 O O . ALA A 1 93 ? 12.658 -8.574 21.841 1.00 28.66 107 ALA A O 1
ATOM 1259 N N . SER A 1 94 ? 11.284 -9.892 23.023 1.00 27.41 108 SER A N 1
ATOM 1260 C CA . SER A 1 94 ? 10.586 -10.364 21.839 1.00 31.07 108 SER A CA 1
ATOM 1261 C C . SER A 1 94 ? 9.174 -10.858 22.146 1.00 27.04 108 SER A C 1
ATOM 1262 O O . SER A 1 94 ? 8.839 -11.167 23.283 1.00 26.68 108 SER A O 1
ATOM 1270 N N . VAL A 1 95 ? 8.350 -10.883 21.102 1.00 23.66 109 VAL A N 1
ATOM 1271 C CA A VAL A 1 95 ? 7.002 -11.437 21.171 0.58 26.25 109 VAL A CA 1
ATOM 1272 C CA B VAL A 1 95 ? 7.004 -11.432 21.172 0.42 26.25 109 VAL A CA 1
ATOM 1273 C C . VAL A 1 95 ? 6.706 -12.043 19.815 1.00 20.63 109 VAL A C 1
ATOM 1274 O O . VAL A 1 95 ? 7.194 -11.552 18.807 1.00 23.40 109 VAL A O 1
ATOM 1297 N N . THR A 1 96 ? 5.924 -13.120 19.790 1.00 25.61 110 THR A N 1
ATOM 1298 C CA . THR A 1 96 ? 5.484 -13.699 18.523 1.00 25.47 110 THR A CA 1
ATOM 1299 C C . THR A 1 96 ? 4.071 -13.208 18.241 1.00 23.68 110 THR A C 1
ATOM 1300 O O . THR A 1 96 ? 3.308 -12.953 19.169 1.00 23.91 110 THR A O 1
ATOM 1311 N N . PHE A 1 97 ? 3.735 -13.086 16.963 1.00 20.74 111 PHE A N 1
ATOM 1312 C CA . PHE A 1 97 ? 2.390 -12.663 16.583 1.00 17.71 111 PHE A CA 1
ATOM 1313 C C . PHE A 1 97 ? 2.002 -13.275 15.254 1.00 20.43 111 PHE A C 1
ATOM 1314 O O . PHE A 1 97 ? 2.843 -13.785 14.514 1.00 20.73 111 PHE A O 1
ATOM 1331 N N . LEU A 1 98 ? 0.712 -13.211 14.944 1.00 18.33 112 LEU A N 1
ATOM 1332 C CA . LEU A 1 98 ? 0.178 -13.785 13.720 1.00 19.06 112 LEU A CA 1
ATOM 1333 C C . LEU A 1 98 ? -0.351 -12.707 12.812 1.00 19.06 112 LEU A C 1
ATOM 1334 O O . LEU A 1 98 ? -0.951 -11.724 13.269 1.00 19.76 112 LEU A O 1
ATOM 1350 N N . ILE A 1 99 ? -0.151 -12.917 11.514 1.00 18.36 113 ILE A N 1
ATOM 1351 C CA . ILE A 1 99 ? -0.862 -12.178 10.486 1.00 15.85 113 ILE A CA 1
ATOM 1352 C C . ILE A 1 99 ? -1.726 -13.216 9.800 1.00 20.46 113 ILE A C 1
ATOM 1353 O O . ILE A 1 99 ? -1.220 -14.224 9.321 1.00 20.96 113 ILE A O 1
ATOM 1369 N N . LYS A 1 100 ? -3.042 -13.021 9.772 1.00 17.37 114 LYS A N 1
ATOM 1370 C CA . LYS A 1 100 ? -3.918 -14.043 9.216 1.00 19.58 114 LYS A CA 1
ATOM 1371 C C . LYS A 1 100 ? -5.276 -13.457 8.888 1.00 18.43 114 LYS A C 1
ATOM 1372 O O . LYS A 1 100 ? -5.685 -12.445 9.468 1.00 18.39 114 LYS A O 1
ATOM 1391 N N . ASP A 1 101 ? -5.952 -14.072 7.933 1.00 19.53 115 ASP A N 1
ATOM 1392 C CA . ASP A 1 101 ? -7.358 -13.786 7.711 1.00 18.07 115 ASP A CA 1
ATOM 1393 C C . ASP A 1 101 ? -8.193 -14.115 8.954 1.00 17.92 115 ASP A C 1
ATOM 1394 O O . ASP A 1 101 ? -7.848 -14.985 9.756 1.00 20.08 115 ASP A O 1
ATOM 1403 N N . SER A 1 102 ? -9.294 -13.379 9.086 1.00 19.83 116 SER A N 1
ATOM 1404 C CA . SER A 1 102 ? -10.323 -13.644 10.096 1.00 17.67 116 SER A CA 1
ATOM 1405 C C . SER A 1 102 ? -9.764 -13.622 11.508 1.00 16.10 116 SER A C 1
ATOM 1406 O O . SER A 1 102 ? -10.207 -14.378 12.370 1.00 16.58 116 SER A O 1
ATOM 1414 N N . VAL A 1 103 ? -8.807 -12.739 11.754 1.00 16.84 117 VAL A N 1
ATOM 1415 C CA . VAL A 1 103 ? -8.127 -12.777 13.038 1.00 17.06 117 VAL A CA 1
ATOM 1416 C C . VAL A 1 103 ? -9.067 -12.415 14.206 1.00 15.93 117 VAL A C 1
ATOM 1417 O O . VAL A 1 103 ? -8.899 -12.947 15.305 1.00 16.38 117 VAL A O 1
ATOM 1430 N N . LEU A 1 104 ? -10.065 -11.567 13.960 1.00 16.09 118 LEU A N 1
ATOM 1431 C CA . LEU A 1 104 ? -11.007 -11.213 15.020 1.00 14.97 118 LEU A CA 1
ATOM 1432 C C . LEU A 1 104 ? -12.255 -12.099 15.042 1.00 13.83 118 LEU A C 1
ATOM 1433 O O . LEU A 1 104 ? -13.159 -11.858 15.827 1.00 14.13 118 LEU A O 1
ATOM 1449 N N . SER A 1 105 ? -12.344 -13.116 14.200 1.00 14.93 119 SER A N 1
ATOM 1450 C CA . SER A 1 105 ? -13.533 -13.946 14.187 1.00 14.40 119 SER A CA 1
ATOM 1451 C C . SER A 1 105 ? -13.754 -14.670 15.512 1.00 15.16 119 SER A C 1
ATOM 1452 O O . SER A 1 105 ? -14.898 -14.693 16.020 1.00 13.88 119 SER A O 1
ATOM 1460 N N . PRO A 1 106 ? -12.694 -15.239 16.127 1.00 14.02 120 PRO A N 1
ATOM 1461 C CA . PRO A 1 106 ? -12.942 -15.891 17.427 1.00 13.64 120 PRO A CA 1
ATOM 1462 C C . PRO A 1 106 ? -13.395 -14.903 18.491 1.00 13.74 120 PRO A C 1
ATOM 1463 O O . PRO A 1 106 ? -14.167 -15.288 19.359 1.00 14.96 120 PRO A O 1
ATOM 1474 N N . LEU A 1 107 ? -12.939 -13.661 18.414 1.00 13.45 121 LEU A N 1
ATOM 1475 C CA . LEU A 1 107 ? -13.374 -12.620 19.332 1.00 12.67 121 LEU A CA 1
ATOM 1476 C C . LEU A 1 107 ? -14.862 -12.286 19.120 1.00 13.49 121 LEU A C 1
ATOM 1477 O O . LEU A 1 107 ? -15.641 -12.250 20.066 1.00 12.55 121 LEU A O 1
ATOM 1493 N N . ALA A 1 108 ? -15.254 -12.069 17.870 1.00 12.66 122 ALA A N 1
ATOM 1494 C CA . ALA A 1 108 ? -16.636 -11.744 17.571 1.00 12.82 122 ALA A CA 1
ATOM 1495 C C . ALA A 1 108 ? -17.570 -12.863 18.031 1.00 11.84 122 ALA A C 1
ATOM 1496 O O . ALA A 1 108 ? -18.608 -12.604 18.633 1.00 11.92 122 ALA A O 1
ATOM 1503 N N . ASP A 1 109 ? -17.176 -14.103 17.796 1.00 12.35 123 ASP A N 1
ATOM 1504 C CA . ASP A 1 109 ? -17.981 -15.253 18.165 1.00 12.83 123 ASP A CA 1
ATOM 1505 C C . ASP A 1 109 ? -18.052 -15.404 19.670 1.00 11.70 123 ASP A C 1
ATOM 1506 O O . ASP A 1 109 ? -19.131 -15.635 20.233 1.00 13.54 123 ASP A O 1
ATOM 1515 N N . ALA A 1 110 ? -16.910 -15.278 20.334 1.00 12.41 124 ALA A N 1
ATOM 1516 C CA . ALA A 1 110 ? -16.900 -15.385 21.804 1.00 13.16 124 ALA A CA 1
ATOM 1517 C C . ALA A 1 110 ? -17.735 -14.295 22.500 1.00 11.97 124 ALA A C 1
ATOM 1518 O O . ALA A 1 110 ? -18.429 -14.548 23.479 1.00 12.38 124 ALA A O 1
ATOM 1525 N N . ALA A 1 111 ? -17.632 -13.079 21.978 1.00 11.96 125 ALA A N 1
ATOM 1526 C CA . ALA A 1 111 ? -18.389 -11.953 22.502 1.00 10.95 125 ALA A CA 1
ATOM 1527 C C . ALA A 1 111 ? -19.892 -12.209 22.422 1.00 12.30 125 ALA A C 1
ATOM 1528 O O . ALA A 1 111 ? -20.650 -11.881 23.347 1.00 12.74 125 ALA A O 1
ATOM 1535 N N . LEU A 1 112 ? -20.350 -12.792 21.310 1.00 11.65 126 LEU A N 1
ATOM 1536 C CA . LEU A 1 112 ? -21.748 -13.146 21.181 1.00 11.75 126 LEU A CA 1
ATOM 1537 C C . LEU A 1 112 ? -22.118 -14.329 22.064 1.00 11.53 126 LEU A C 1
ATOM 1538 O O . LEU A 1 112 ? -23.199 -14.327 22.688 1.00 12.73 126 LEU A O 1
ATOM 1554 N N . LYS A 1 113 ? -21.241 -15.312 22.146 1.00 10.84 127 LYS A N 1
ATOM 1555 C CA . LYS A 1 113 ? -21.499 -16.506 22.934 1.00 12.42 127 LYS A CA 1
ATOM 1556 C C . LYS A 1 113 ? -21.572 -16.183 24.431 1.00 13.21 127 LYS A C 1
ATOM 1557 O O . LYS A 1 113 ? -22.177 -16.939 25.200 1.00 13.72 127 LYS A O 1
ATOM 1576 N N . SER A 1 114 ? -20.974 -15.070 24.859 1.00 11.50 128 SER A N 1
ATOM 1577 C CA A SER A 1 114 ? -21.066 -14.664 26.259 0.58 12.14 128 SER A CA 1
ATOM 1578 C CA B SER A 1 114 ? -21.060 -14.677 26.259 0.42 12.14 128 SER A CA 1
ATOM 1579 C C . SER A 1 114 ? -22.518 -14.530 26.706 1.00 13.64 128 SER A C 1
ATOM 1580 O O . SER A 1 114 ? -22.845 -14.817 27.873 1.00 13.03 128 SER A O 1
ATOM 1593 N N . PHE A 1 115 ? -23.393 -14.092 25.801 1.00 11.01 129 PHE A N 1
ATOM 1594 C CA . PHE A 1 115 ? -24.798 -13.917 26.113 1.00 12.77 129 PHE A CA 1
ATOM 1595 C C . PHE A 1 115 ? -25.465 -15.257 26.447 1.00 14.67 129 PHE A C 1
ATOM 1596 O O . PHE A 1 115 ? -26.317 -15.334 27.349 1.00 13.48 129 PHE A O 1
ATOM 1613 N N . TYR A 1 116 ? -25.071 -16.309 25.729 1.00 12.99 130 TYR A N 1
ATOM 1614 C CA . TYR A 1 116 ? -25.547 -17.652 26.025 1.00 13.63 130 TYR A CA 1
ATOM 1615 C C . TYR A 1 116 ? -25.222 -18.043 27.477 1.00 14.93 130 TYR A C 1
ATOM 1616 O O . TYR A 1 116 ? -26.080 -18.531 28.205 1.00 15.53 130 TYR A O 1
ATOM 1634 N N . TYR A 1 117 ? -23.990 -17.770 27.918 1.00 14.30 131 TYR A N 1
ATOM 1635 C CA . TYR A 1 117 ? -23.616 -18.065 29.287 1.00 13.68 131 TYR A CA 1
ATOM 1636 C C . TYR A 1 117 ? -24.441 -17.254 30.306 1.00 13.85 131 TYR A C 1
ATOM 1637 O O . TYR A 1 117 ? -24.654 -17.699 31.440 1.00 14.49 131 TYR A O 1
ATOM 1655 N N . GLN A 1 118 ? -24.909 -16.072 29.923 1.00 13.67 132 GLN A N 1
ATOM 1656 C CA . GLN A 1 118 ? -25.728 -15.248 30.806 1.00 12.64 132 GLN A CA 1
ATOM 1657 C C . GLN A 1 118 ? -27.210 -15.669 30.889 1.00 13.46 132 GLN A C 1
ATOM 1658 O O . GLN A 1 118 ? -28.014 -15.039 31.602 1.00 13.98 132 GLN A O 1
ATOM 1672 N N . ARG A 1 119 ? -27.605 -16.691 30.135 1.00 14.86 133 ARG A N 1
ATOM 1673 C CA . ARG A 1 119 ? -29.024 -17.027 30.055 1.00 14.22 133 ARG A CA 1
ATOM 1674 C C . ARG A 1 119 ? -29.537 -17.594 31.358 1.00 16.23 133 ARG A C 1
ATOM 1675 O O . ARG A 1 119 ? -28.872 -18.402 31.998 1.00 17.36 133 ARG A O 1
ATOM 1696 N N . THR A 1 120 ? -30.752 -17.173 31.696 1.00 16.47 134 THR A N 1
ATOM 1697 C CA . THR A 1 120 ? -31.495 -17.678 32.856 1.00 15.34 134 THR A CA 1
ATOM 1698 C C . THR A 1 120 ? -32.518 -18.710 32.405 1.00 18.82 134 THR A C 1
ATOM 1699 O O . THR A 1 120 ? -32.823 -18.830 31.223 1.00 19.75 134 THR A O 1
ATOM 1710 N N . ALA A 1 121 ? -33.065 -19.441 33.373 1.00 20.41 135 ALA A N 1
ATOM 1711 C CA . ALA A 1 121 ? -34.203 -20.329 33.150 1.00 21.54 135 ALA A CA 1
ATOM 1712 C C . ALA A 1 121 ? -33.914 -21.461 32.191 1.00 28.53 135 ALA A C 1
ATOM 1713 O O . ALA A 1 121 ? -34.827 -21.978 31.549 1.00 34.11 135 ALA A O 1
ATOM 1720 N N . MET A 1 122 ? -32.655 -21.861 32.071 1.00 23.51 136 MET A N 1
ATOM 1721 C CA . MET A 1 122 ? -32.358 -23.054 31.293 1.00 27.40 136 MET A CA 1
ATOM 1722 C C . MET A 1 122 ? -31.019 -23.666 31.642 1.00 27.14 136 MET A C 1
ATOM 1723 O O . MET A 1 122 ? -30.098 -22.977 32.093 1.00 22.85 136 MET A O 1
ATOM 1737 N N . PRO A 1 123 ? -30.906 -24.984 31.454 1.00 28.39 137 PRO A N 1
ATOM 1738 C CA . PRO A 1 123 ? -29.613 -25.594 31.731 1.00 28.67 137 PRO A CA 1
ATOM 1739 C C . PRO A 1 123 ? -28.607 -25.129 30.692 1.00 25.05 137 PRO A C 1
ATOM 1740 O O . PRO A 1 123 ? -28.942 -24.850 29.541 1.00 23.67 137 PRO A O 1
ATOM 1751 N N . ILE A 1 124 ? -27.373 -25.021 31.142 1.00 23.72 138 ILE A N 1
ATOM 1752 C CA . ILE A 1 124 ? -26.264 -24.554 30.329 1.00 21.08 138 ILE A CA 1
ATOM 1753 C C . ILE A 1 124 ? -25.403 -25.792 30.104 1.00 23.94 138 ILE A C 1
ATOM 1754 O O . ILE A 1 124 ? -24.538 -26.112 30.903 1.00 23.03 138 ILE A O 1
ATOM 1770 N N . GLU A 1 125 ? -25.713 -26.529 29.040 1.00 24.43 139 GLU A N 1
ATOM 1771 C CA . GLU A 1 125 ? -25.189 -27.885 28.850 1.00 25.17 139 GLU A CA 1
ATOM 1772 C C . GLU A 1 125 ? -23.818 -27.927 28.221 1.00 21.15 139 GLU A C 1
ATOM 1773 O O . GLU A 1 125 ? -23.505 -27.131 27.349 1.00 22.25 139 GLU A O 1
ATOM 1785 N N . GLU A 1 126 ? -23.012 -28.889 28.664 1.00 22.81 140 GLU A N 1
ATOM 1786 C CA . GLU A 1 126 ? -21.612 -28.989 28.269 1.00 21.91 140 GLU A CA 1
ATOM 1787 C C . GLU A 1 126 ? -21.401 -29.021 26.756 1.00 20.86 140 GLU A C 1
ATOM 1788 O O . GLU A 1 126 ? -20.429 -28.501 26.242 1.00 22.51 140 GLU A O 1
ATOM 1800 N N . GLN A 1 127 ? -22.332 -29.637 26.050 1.00 22.93 141 GLN A N 1
ATOM 1801 C CA . GLN A 1 127 ? -22.299 -29.674 24.602 1.00 22.16 141 GLN A CA 1
ATOM 1802 C C . GLN A 1 127 ? -22.035 -28.288 23.995 1.00 22.10 141 GLN A C 1
ATOM 1803 O O . GLN A 1 127 ? -21.269 -28.152 23.066 1.00 22.70 141 GLN A O 1
ATOM 1817 N N . TYR A 1 128 ? -22.701 -27.273 24.534 1.00 21.89 142 TYR A N 1
ATOM 1818 C CA . TYR A 1 128 ? -22.579 -25.908 24.030 1.00 19.49 142 TYR A CA 1
ATOM 1819 C C . TYR A 1 128 ? -21.619 -25.083 24.892 1.00 19.85 142 TYR A C 1
ATOM 1820 O O . TYR A 1 128 ? -20.947 -24.175 24.378 1.00 19.79 142 TYR A O 1
ATOM 1838 N N . ALA A 1 129 ? -21.526 -25.435 26.180 1.00 19.39 143 ALA A N 1
ATOM 1839 C CA . ALA A 1 129 ? -20.884 -24.584 27.185 1.00 18.97 143 ALA A CA 1
ATOM 1840 C C . ALA A 1 129 ? -19.435 -24.921 27.436 1.00 22.65 143 ALA A C 1
ATOM 1841 O O . ALA A 1 129 ? -18.699 -24.103 27.980 1.00 22.78 143 ALA A O 1
ATOM 1848 N N . GLY A 1 130 ? -19.010 -26.122 27.067 1.00 19.83 144 GLY A N 1
ATOM 1849 C CA . GLY A 1 130 ? -17.668 -26.556 27.435 1.00 21.66 144 GLY A CA 1
ATOM 1850 C C . GLY A 1 130 ? -17.570 -26.761 28.941 1.00 21.09 144 GLY A C 1
ATOM 1851 O O . GLY A 1 130 ? -18.533 -27.192 29.585 1.00 23.08 144 GLY A O 1
ATOM 1855 N N . GLN A 1 131 ? -16.423 -26.436 29.526 1.00 20.90 145 GLN A N 1
ATOM 1856 C CA . GLN A 1 131 ? -16.243 -26.710 30.949 1.00 23.20 145 GLN A CA 1
ATOM 1857 C C . GLN A 1 131 ? -17.125 -25.840 31.849 1.00 21.91 145 GLN A C 1
ATOM 1858 O O . GLN A 1 131 ? -17.319 -26.165 33.018 1.00 24.48 145 GLN A O 1
ATOM 1872 N N . TRP A 1 132 ? -17.672 -24.748 31.309 1.00 19.76 146 TRP A N 1
ATOM 1873 C CA . TRP A 1 132 ? -18.514 -23.849 32.113 1.00 18.44 146 TRP A CA 1
ATOM 1874 C C . TRP A 1 132 ? -19.986 -24.205 31.995 1.00 20.82 146 TRP A C 1
ATOM 1875 O O . TRP A 1 132 ? -20.822 -23.352 31.690 1.00 24.44 146 TRP A O 1
ATOM 1896 N N . HIS A 1 133 ? -20.296 -25.477 32.227 1.00 21.44 147 HIS A N 1
ATOM 1897 C CA . HIS A 1 133 ? -21.674 -25.943 32.216 1.00 22.07 147 HIS A CA 1
ATOM 1898 C C . HIS A 1 133 ? -22.273 -25.805 33.596 1.00 21.64 147 HIS A C 1
ATOM 1899 O O . HIS A 1 133 ? -21.547 -25.860 34.594 1.00 23.11 147 HIS A O 1
ATOM 1913 N N . ARG A 1 134 ? -23.585 -25.605 33.646 1.00 20.36 148 ARG A N 1
ATOM 1914 C CA . ARG A 1 134 ? -24.299 -25.528 34.914 1.00 23.34 148 ARG A CA 1
ATOM 1915 C C . ARG A 1 134 ? -25.764 -25.862 34.763 1.00 23.77 148 ARG A C 1
ATOM 1916 O O . ARG A 1 134 ? -26.301 -25.931 33.662 1.00 23.80 148 ARG A O 1
ATOM 1937 N N . MET A 1 135 ? -26.409 -26.070 35.900 1.00 30.46 149 MET A N 1
ATOM 1938 C CA . MET A 1 135 ? -27.829 -26.364 35.929 1.00 33.43 149 MET A CA 1
ATOM 1939 C C . MET A 1 135 ? -28.599 -25.086 35.667 1.00 27.47 149 MET A C 1
ATOM 1940 O O . MET A 1 135 ? -28.045 -23.992 35.758 1.00 26.76 149 MET A O 1
ATOM 1954 N N . ALA A 1 136 ? -29.880 -25.225 35.356 1.00 27.65 150 ALA A N 1
ATOM 1955 C CA . ALA A 1 136 ? -30.747 -24.069 35.232 1.00 24.65 150 ALA A CA 1
ATOM 1956 C C . ALA A 1 136 ? -30.794 -23.281 36.558 1.00 26.79 150 ALA A C 1
ATOM 1957 O O . ALA A 1 136 ? -30.736 -23.850 37.660 1.00 28.42 150 ALA A O 1
ATOM 1964 N N . GLY A 1 137 ? -30.894 -21.962 36.440 1.00 23.79 151 GLY A N 1
ATOM 1965 C CA . GLY A 1 137 ? -31.056 -21.085 37.580 1.00 23.59 151 GLY A CA 1
ATOM 1966 C C . GLY A 1 137 ? -32.019 -19.947 37.272 1.00 24.12 151 GLY A C 1
ATOM 1967 O O . GLY A 1 137 ? -32.258 -19.627 36.120 1.00 22.50 151 GLY A O 1
ATOM 1971 N N . HIS A 1 138 ? -32.578 -19.342 38.313 1.00 21.62 152 HIS A N 1
ATOM 1972 C CA . HIS A 1 138 ? -33.539 -18.242 38.181 1.00 18.47 152 HIS A CA 1
ATOM 1973 C C . HIS A 1 138 ? -34.665 -18.505 37.168 1.00 21.63 152 HIS A C 1
ATOM 1974 O O . HIS A 1 138 ? -34.784 -17.835 36.138 1.00 19.99 152 HIS A O 1
ATOM 1988 N N . PRO A 1 139 ? -35.522 -19.484 37.464 1.00 22.64 153 PRO A N 1
ATOM 1989 C CA . PRO A 1 139 ? -36.658 -19.752 36.574 1.00 24.34 153 PRO A CA 1
ATOM 1990 C C . PRO A 1 139 ? -37.567 -18.533 36.397 1.00 21.51 153 PRO A C 1
ATOM 1991 O O . PRO A 1 139 ? -38.138 -18.365 35.329 1.00 22.51 153 PRO A O 1
ATOM 2002 N N . ASP A 1 140 ? -37.661 -17.691 37.421 1.00 20.65 154 ASP A N 1
ATOM 2003 C CA . ASP A 1 140 ? -38.438 -16.465 37.372 1.00 20.36 154 ASP A CA 1
ATOM 2004 C C . ASP A 1 140 ? -39.879 -16.730 36.910 1.00 26.87 154 ASP A C 1
ATOM 2005 O O . ASP A 1 140 ? -40.484 -15.919 36.204 1.00 20.88 154 ASP A O 1
ATOM 2014 N N . ASN A 1 141 ? -40.416 -17.870 37.347 1.00 26.56 155 ASN A N 1
ATOM 2015 C CA . ASN A 1 141 ? -41.815 -18.231 37.097 1.00 27.63 155 ASN A CA 1
ATOM 2016 C C . ASN A 1 141 ? -42.711 -17.848 38.266 1.00 27.85 155 ASN A C 1
ATOM 2017 O O . ASN A 1 141 ? -43.939 -17.933 38.165 1.00 31.04 155 ASN A O 1
ATOM 2028 N N . HIS A 1 142 ? -42.091 -17.429 39.362 1.00 30.89 156 HIS A N 1
ATOM 2029 C CA . HIS A 1 142 ? -42.817 -17.009 40.552 1.00 34.17 156 HIS A CA 1
ATOM 2030 C C . HIS A 1 142 ? -42.320 -15.638 41.001 1.00 26.22 156 HIS A C 1
ATOM 2031 O O . HIS A 1 142 ? -41.526 -15.521 41.930 1.00 33.81 156 HIS A O 1
ATOM 2045 N N . VAL A 1 143 ? -42.804 -14.600 40.327 1.00 23.23 157 VAL A N 1
ATOM 2046 C CA . VAL A 1 143 ? -42.320 -13.239 40.517 1.00 24.10 157 VAL A CA 1
ATOM 2047 C C . VAL A 1 143 ? -43.451 -12.334 40.998 1.00 24.42 157 VAL A C 1
ATOM 2048 O O . VAL A 1 143 ? -44.557 -12.395 40.476 1.00 26.97 157 VAL A O 1
ATOM 2061 N N . LEU A 1 144 ? -43.148 -11.493 41.978 1.00 28.08 158 LEU A N 1
ATOM 2062 C CA . LEU A 1 144 ? -44.150 -10.652 42.632 1.00 29.57 158 LEU A CA 1
ATOM 2063 C C . LEU A 1 144 ? -44.257 -9.269 42.023 1.00 31.71 158 LEU A C 1
ATOM 2064 O O . LEU A 1 144 ? -43.250 -8.621 41.736 1.00 24.64 158 LEU A O 1
ATOM 2080 N N . ILE A 1 145 ? -45.486 -8.804 41.841 1.00 31.71 159 ILE A N 1
ATOM 2081 C CA . ILE A 1 145 ? -45.708 -7.394 41.576 1.00 28.04 159 ILE A CA 1
ATOM 2082 C C . ILE A 1 145 ? -45.349 -6.626 42.840 1.00 36.09 159 ILE A C 1
ATOM 2083 O O . ILE A 1 145 ? -46.049 -6.711 43.852 1.00 31.10 159 ILE A O 1
ATOM 2099 N N . HIS A 1 146 ? -44.239 -5.906 42.798 1.00 23.24 160 HIS A N 1
ATOM 2100 C CA . HIS A 1 146 ? -43.846 -4.984 43.848 1.00 28.72 160 HIS A CA 1
ATOM 2101 C C . HIS A 1 146 ? -44.924 -3.910 44.011 1.00 27.17 160 HIS A C 1
ATOM 2102 O O . HIS A 1 146 ? -45.650 -3.626 43.066 1.00 27.78 160 HIS A O 1
ATOM 2116 N N . PRO A 1 147 ? -45.058 -3.334 45.219 1.00 31.21 161 PRO A N 1
ATOM 2117 C CA . PRO A 1 147 ? -46.051 -2.265 45.357 1.00 32.63 161 PRO A CA 1
ATOM 2118 C C . PRO A 1 147 ? -45.861 -1.117 44.357 1.00 36.20 161 PRO A C 1
ATOM 2119 O O . PRO A 1 147 ? -46.852 -0.533 43.926 1.00 32.62 161 PRO A O 1
ATOM 2130 N N . SER A 1 148 ? -44.620 -0.821 43.977 1.00 30.46 162 SER A N 1
ATOM 2131 C CA . SER A 1 148 ? -44.360 0.254 43.019 1.00 33.28 162 SER A CA 1
ATOM 2132 C C . SER A 1 148 ? -44.899 -0.066 41.618 1.00 26.32 162 SER A C 1
ATOM 2133 O O . SER A 1 148 ? -45.065 0.834 40.790 1.00 31.81 162 SER A O 1
ATOM 2141 N N . ALA A 1 149 ? -45.183 -1.339 41.361 1.00 28.44 163 ALA A N 1
ATOM 2142 C CA . ALA A 1 149 ? -45.622 -1.785 40.046 1.00 27.81 163 ALA A CA 1
ATOM 2143 C C . ALA A 1 149 ? -47.109 -2.119 39.973 1.00 24.47 163 ALA A C 1
ATOM 2144 O O . ALA A 1 149 ? -47.598 -2.502 38.912 1.00 28.53 163 ALA A O 1
ATOM 2151 N N . ALA A 1 150 ? -47.826 -1.965 41.087 1.00 30.59 164 ALA A N 1
ATOM 2152 C CA . ALA A 1 150 ? -49.224 -2.389 41.154 1.00 32.33 164 ALA A CA 1
ATOM 2153 C C . ALA A 1 150 ? -50.125 -1.691 40.145 1.00 32.52 164 ALA A C 1
ATOM 2154 O O . ALA A 1 150 ? -49.950 -0.510 39.850 1.00 37.46 164 ALA A O 1
ATOM 2161 N N . SER A 1 151 ? -51.091 -2.441 39.629 1.00 33.39 165 SER A N 1
ATOM 2162 C CA . SER A 1 151 ? -52.123 -1.896 38.750 1.00 38.10 165 SER A CA 1
ATOM 2163 C C . SER A 1 151 ? -53.489 -2.460 39.184 1.00 42.75 165 SER A C 1
ATOM 2164 O O . SER A 1 151 ? -53.537 -3.382 40.002 1.00 41.21 165 SER A O 1
ATOM 2172 N N . PRO A 1 152 ? -54.599 -1.906 38.657 1.00 46.51 166 PRO A N 1
ATOM 2173 C CA . PRO A 1 152 ? -55.935 -2.362 39.071 1.00 44.44 166 PRO A CA 1
ATOM 2174 C C . PRO A 1 152 ? -56.089 -3.875 39.092 1.00 45.13 166 PRO A C 1
ATOM 2175 O O . PRO A 1 152 ? -56.501 -4.434 40.110 1.00 47.75 166 PRO A O 1
ATOM 2186 N N . ASP A 1 153 ? -55.742 -4.525 37.989 1.00 35.41 167 ASP A N 1
ATOM 2187 C CA . ASP A 1 153 ? -55.876 -5.969 37.882 1.00 34.62 167 ASP A CA 1
ATOM 2188 C C . ASP A 1 153 ? -54.678 -6.722 38.461 1.00 34.82 167 ASP A C 1
ATOM 2189 O O . ASP A 1 153 ? -54.677 -7.955 38.475 1.00 36.96 167 ASP A O 1
ATOM 2198 N N . ARG A 1 154 ? -53.667 -5.982 38.926 1.00 38.32 168 ARG A N 1
ATOM 2199 C CA . ARG A 1 154 ? -52.450 -6.578 39.480 1.00 37.45 168 ARG A CA 1
ATOM 2200 C C . ARG A 1 154 ? -52.037 -5.854 40.750 1.00 32.72 168 ARG A C 1
ATOM 2201 O O . ARG A 1 154 ? -51.145 -5.013 40.735 1.00 36.24 168 ARG A O 1
ATOM 2222 N N . PRO A 1 155 ? -52.709 -6.165 41.869 1.00 36.89 169 PRO A N 1
ATOM 2223 C CA . PRO A 1 155 ? -52.322 -5.548 43.137 1.00 36.14 169 PRO A CA 1
ATOM 2224 C C . PRO A 1 155 ? -50.977 -6.066 43.631 1.00 33.23 169 PRO A C 1
ATOM 2225 O O . PRO A 1 155 ? -50.576 -7.164 43.248 1.00 35.81 169 PRO A O 1
ATOM 2236 N N . ALA A 1 156 ? -50.302 -5.276 44.460 1.00 32.68 170 ALA A N 1
ATOM 2237 C CA . ALA A 1 156 ? -49.061 -5.689 45.093 1.00 35.94 170 ALA A CA 1
ATOM 2238 C C . ALA A 1 156 ? -49.174 -7.117 45.604 1.00 40.30 170 ALA A C 1
ATOM 2239 O O . ALA A 1 156 ? -50.152 -7.473 46.268 1.00 39.87 170 ALA A O 1
ATOM 2246 N N . GLY A 1 157 ? -48.193 -7.943 45.255 1.00 34.13 171 GLY A N 1
ATOM 2247 C CA . GLY A 1 157 ? -48.173 -9.324 45.687 1.00 31.96 171 GLY A CA 1
ATOM 2248 C C . GLY A 1 157 ? -48.713 -10.311 44.680 1.00 27.58 171 GLY A C 1
ATOM 2249 O O . GLY A 1 157 ? -48.567 -11.519 44.862 1.00 35.76 171 GLY A O 1
ATOM 2253 N N . THR A 1 158 ? -49.358 -9.818 43.627 1.00 30.15 172 THR A N 1
ATOM 2254 C CA . THR A 1 158 ? -49.789 -10.687 42.536 1.00 34.89 172 THR A CA 1
ATOM 2255 C C . THR A 1 158 ? -48.566 -11.407 41.989 1.00 29.15 172 THR A C 1
ATOM 2256 O O . THR A 1 158 ? -47.497 -10.811 41.877 1.00 30.95 172 THR A O 1
ATOM 2267 N N . ILE A 1 159 ? -48.734 -12.684 41.664 1.00 27.47 173 ILE A N 1
ATOM 2268 C CA . ILE A 1 159 ? -47.647 -13.510 41.160 1.00 33.06 173 ILE A CA 1
ATOM 2269 C C . ILE A 1 159 ? -47.754 -13.626 39.649 1.00 34.35 173 ILE A C 1
ATOM 2270 O O . ILE A 1 159 ? -48.813 -13.960 39.107 1.00 30.68 173 ILE A O 1
ATOM 2286 N N . VAL A 1 160 ? -46.639 -13.347 38.979 1.00 30.21 174 VAL A N 1
ATOM 2287 C CA . VAL A 1 160 ? -46.551 -13.449 37.531 1.00 29.53 174 VAL A CA 1
ATOM 2288 C C . VAL A 1 160 ? -45.350 -14.287 37.130 1.00 22.05 174 VAL A C 1
ATOM 2289 O O . VAL A 1 160 ? -44.415 -14.475 37.914 1.00 24.24 174 VAL A O 1
ATOM 2302 N N . SER A 1 161 ? -45.375 -14.785 35.903 1.00 23.71 175 SER A N 1
ATOM 2303 C CA . SER A 1 161 ? -44.217 -15.475 35.357 1.00 25.98 175 SER A CA 1
ATOM 2304 C C . SER A 1 161 ? -43.523 -14.516 34.393 1.00 22.62 175 SER A C 1
ATOM 2305 O O . SER A 1 161 ? -44.167 -13.865 33.571 1.00 24.22 175 SER A O 1
ATOM 2313 N N . SER A 1 162 ? -42.207 -14.418 34.533 1.00 20.42 176 SER A N 1
ATOM 2314 C CA . SER A 1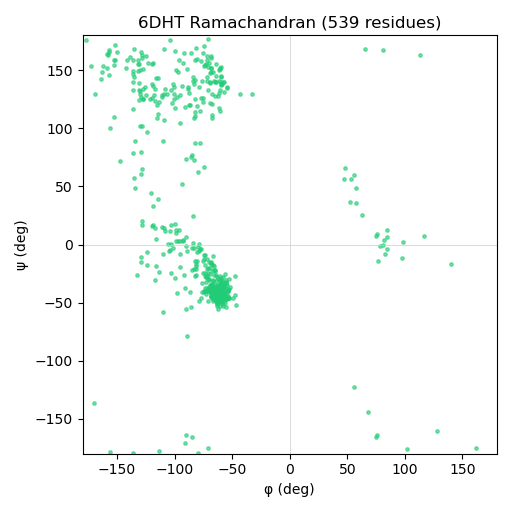 162 ? -41.394 -13.524 33.696 1.00 22.48 176 SER A CA 1
ATOM 2315 C C . SER A 1 162 ? -40.017 -14.177 33.488 1.00 18.97 176 SER A C 1
ATOM 2316 O O . SER A 1 162 ? -39.000 -13.727 34.040 1.00 20.19 176 SER A O 1
ATOM 2324 N N . SER A 1 163 ? -40.019 -15.237 32.683 1.00 18.57 177 SER A N 1
ATOM 2325 C CA A SER A 1 163 ? -38.891 -16.147 32.564 0.52 22.00 177 SER A CA 1
ATOM 2326 C CA B SER A 1 163 ? -38.900 -16.150 32.562 0.48 22.00 177 SER A CA 1
ATOM 2327 C C . SER A 1 163 ? -38.064 -15.867 31.315 1.00 18.28 177 SER A C 1
ATOM 2328 O O . SER A 1 163 ? -38.509 -15.152 30.415 1.00 20.02 177 SER A O 1
ATOM 2341 N N . LYS A 1 164 ? -36.870 -16.465 31.288 1.00 18.99 178 LYS A N 1
ATOM 2342 C CA . LYS A 1 164 ? -35.876 -16.306 30.217 1.00 18.33 178 LYS A CA 1
ATOM 2343 C C . LYS A 1 164 ? -35.201 -14.953 30.364 1.00 16.80 178 LYS A C 1
ATOM 2344 O O . LYS A 1 164 ? -35.262 -14.315 31.406 1.00 16.92 178 LYS A O 1
ATOM 2363 N N . GLY A 1 165 ? -34.529 -14.512 29.310 1.00 17.29 179 GLY A N 1
ATOM 2364 C CA . GLY A 1 165 ? -33.695 -13.328 29.428 1.00 15.68 179 GLY A CA 1
ATOM 2365 C C . GLY A 1 165 ? -32.332 -13.594 30.035 1.00 16.99 179 GLY A C 1
ATOM 2366 O O . GLY A 1 165 ? -32.070 -14.661 30.597 1.00 16.03 179 GLY A O 1
ATOM 2370 N N . TRP A 1 166 ? -31.459 -12.602 29.909 1.00 14.82 180 TRP A N 1
ATOM 2371 C CA . TRP A 1 166 ? -30.098 -12.713 30.411 1.00 13.40 180 TRP A CA 1
ATOM 2372 C C . TRP A 1 166 ? -29.916 -12.088 31.799 1.00 12.72 180 TRP A C 1
ATOM 2373 O O . TRP A 1 166 ? -30.516 -11.068 32.094 1.00 13.76 180 TRP A O 1
ATOM 2394 N N . TYR A 1 167 ? -29.015 -12.640 32.596 1.00 12.88 181 TYR A N 1
ATOM 2395 C CA . TYR A 1 167 ? -28.451 -11.886 33.694 1.00 14.93 181 TYR A CA 1
ATOM 2396 C C . TYR A 1 167 ? -27.786 -10.636 33.111 1.00 13.88 181 TYR A C 1
ATOM 2397 O O . TYR A 1 167 ? -27.092 -10.704 32.093 1.00 13.20 181 TYR A O 1
ATOM 2415 N N . ASP A 1 168 ? -27.961 -9.490 33.753 1.00 12.94 182 ASP A N 1
ATOM 2416 C CA . ASP A 1 168 ? -27.442 -8.241 33.218 1.00 13.77 182 ASP A CA 1
ATOM 2417 C C . ASP A 1 168 ? -25.923 -8.180 33.141 1.00 13.55 182 ASP A C 1
ATOM 2418 O O . ASP A 1 168 ? -25.362 -7.592 32.202 1.00 12.59 182 ASP A O 1
ATOM 2427 N N . ALA A 1 169 ? -25.225 -8.696 34.155 1.00 12.48 183 ALA A N 1
ATOM 2428 C CA . ALA A 1 169 ? -23.853 -8.294 34.345 1.00 13.87 183 ALA A CA 1
ATOM 2429 C C . ALA A 1 169 ? -23.200 -9.181 35.387 1.00 14.10 183 ALA A C 1
ATOM 2430 O O . ALA A 1 169 ? -23.379 -10.398 35.365 1.00 13.27 183 ALA A O 1
ATOM 2437 N N . GLY A 1 170 ? -22.440 -8.579 36.302 1.00 13.88 184 GLY A N 1
ATOM 2438 C CA . GLY A 1 170 ? -21.889 -9.334 37.404 1.00 14.99 184 GLY A CA 1
ATOM 2439 C C . GLY A 1 170 ? -22.930 -9.740 38.426 1.00 13.48 184 GLY A C 1
ATOM 2440 O O . GLY A 1 170 ? -22.615 -10.565 39.310 1.00 15.32 184 GLY A O 1
ATOM 2444 N N . ASP A 1 171 ? -24.128 -9.167 38.337 1.00 13.20 185 ASP A N 1
ATOM 2445 C CA . ASP A 1 171 ? -25.300 -9.502 39.172 1.00 14.71 185 ASP A CA 1
ATOM 2446 C C . ASP A 1 171 ? -26.317 -10.335 38.386 1.00 16.75 185 ASP A C 1
ATOM 2447 O O . ASP A 1 171 ? -26.169 -10.544 37.161 1.00 16.50 185 ASP A O 1
ATOM 2456 N N . TYR A 1 172 ? -27.385 -10.765 39.058 1.00 14.31 186 TYR A N 1
ATOM 2457 C CA . TYR A 1 172 ? -28.323 -11.738 38.507 1.00 14.43 186 TYR A CA 1
ATOM 2458 C C . TYR A 1 172 ? -29.710 -11.162 38.193 1.00 14.00 186 TYR A C 1
ATOM 2459 O O . TYR A 1 172 ? -30.646 -11.902 37.955 1.00 16.63 186 TYR A O 1
ATOM 2477 N N . ASN A 1 173 ? -29.822 -9.840 38.157 1.00 16.02 187 ASN A N 1
ATOM 2478 C CA . ASN A 1 173 ? -31.074 -9.179 37.848 1.00 16.45 187 ASN A CA 1
ATOM 2479 C C . ASN A 1 173 ? -31.230 -8.888 36.356 1.00 15.20 187 ASN A C 1
ATOM 2480 O O . ASN A 1 173 ? -30.248 -9.009 35.622 1.00 14.38 187 ASN A O 1
ATOM 2491 N N . LYS A 1 174 ? -32.432 -8.570 35.910 1.00 13.82 188 LYS A N 1
ATOM 2492 C CA . LYS A 1 174 ? -32.729 -8.425 34.477 1.00 13.41 188 LYS A CA 1
ATOM 2493 C C . LYS A 1 174 ? -33.374 -7.073 34.283 1.00 14.91 188 LYS A C 1
ATOM 2494 O O . LYS A 1 174 ? -34.382 -6.779 34.924 1.00 17.37 188 LYS A O 1
ATOM 2513 N N . TYR A 1 175 ? -32.833 -6.242 33.404 1.00 14.51 189 TYR A N 1
ATOM 2514 C CA . TYR A 1 175 ? -33.227 -4.843 33.294 1.00 14.47 189 TYR A CA 1
ATOM 2515 C C . TYR A 1 175 ? -33.663 -4.513 31.870 1.00 16.44 189 TYR A C 1
ATOM 2516 O O . TYR A 1 175 ? -32.917 -4.776 30.914 1.00 14.22 189 TYR A O 1
ATOM 2534 N N . ILE A 1 176 ? -34.837 -3.919 31.703 1.00 14.88 190 ILE A N 1
ATOM 2535 C CA . ILE A 1 176 ? -35.370 -3.638 30.376 1.00 14.57 190 ILE A CA 1
ATOM 2536 C C . ILE A 1 176 ? -34.567 -2.564 29.624 1.00 16.48 190 ILE A C 1
ATOM 2537 O O . ILE A 1 176 ? -34.295 -2.697 28.421 1.00 14.67 190 ILE A O 1
ATOM 2553 N N . VAL A 1 177 ? -34.159 -1.509 30.304 1.00 15.83 191 VAL A N 1
ATOM 2554 C CA . VAL A 1 177 ? -33.412 -0.448 29.640 1.00 14.22 191 VAL A CA 1
ATOM 2555 C C . VAL A 1 177 ? -32.124 -1.012 29.073 1.00 13.95 191 VAL A C 1
ATOM 2556 O O . VAL A 1 177 ? -31.820 -0.854 27.864 1.00 15.25 191 VAL A O 1
ATOM 2569 N N . ASN A 1 178 ? -31.351 -1.689 29.911 1.00 13.01 192 ASN A N 1
ATOM 2570 C CA . ASN A 1 178 ? -30.040 -2.109 29.469 1.00 13.15 192 ASN A CA 1
ATOM 2571 C C . ASN A 1 178 ? -30.130 -3.226 28.441 1.00 14.99 192 ASN A C 1
ATOM 2572 O O . ASN A 1 178 ? -29.372 -3.231 27.458 1.00 13.62 192 ASN A O 1
ATOM 2583 N N . SER A 1 179 ? -31.044 -4.170 28.606 1.00 13.98 193 SER A N 1
ATOM 2584 C CA . SER A 1 179 ? -31.084 -5.271 27.654 1.00 13.83 193 SER A CA 1
ATOM 2585 C C . SER A 1 179 ? -31.720 -4.843 26.325 1.00 13.80 193 SER A C 1
ATOM 2586 O O . SER A 1 179 ? -31.291 -5.320 25.283 1.00 13.92 193 SER A O 1
ATOM 2594 N N . GLY A 1 180 ? -32.689 -3.936 26.370 1.00 13.64 194 GLY A N 1
ATOM 2595 C CA . GLY A 1 180 ? -33.283 -3.375 25.181 1.00 13.72 194 GLY A CA 1
ATOM 2596 C C . GLY A 1 180 ? -32.263 -2.606 24.374 1.00 13.97 194 GLY A C 1
ATOM 2597 O O . GLY A 1 180 ? -32.179 -2.770 23.155 1.00 13.04 194 GLY A O 1
ATOM 2601 N N . TYR A 1 181 ? -31.499 -1.757 25.041 1.00 14.80 195 TYR A N 1
ATOM 2602 C CA . TYR A 1 181 ? -30.404 -1.019 24.414 1.00 12.38 195 TYR A CA 1
ATOM 2603 C C . TYR A 1 181 ? -29.389 -1.983 23.787 1.00 10.71 195 TYR A C 1
ATOM 2604 O O . TYR A 1 181 ? -28.925 -1.798 22.637 1.00 12.36 195 TYR A O 1
ATOM 2622 N N . SER A 1 182 ? -29.019 -3.009 24.541 1.00 11.75 196 SER A N 1
ATOM 2623 C CA . SER A 1 182 ? -27.993 -3.937 24.090 1.00 12.23 196 SER A CA 1
ATOM 2624 C C . SER A 1 182 ? -28.379 -4.648 22.794 1.00 10.24 196 SER A C 1
ATOM 2625 O O . SER A 1 182 ? -27.589 -4.741 21.845 1.00 11.33 196 SER A O 1
ATOM 2633 N N . ILE A 1 183 ? -29.590 -5.181 22.762 1.00 10.92 197 ILE A N 1
ATOM 2634 C CA . ILE A 1 183 ? -30.132 -5.793 21.559 1.00 11.33 197 ILE A CA 1
ATOM 2635 C C . ILE A 1 183 ? -30.221 -4.749 20.448 1.00 11.41 197 ILE A C 1
ATOM 2636 O O . ILE A 1 183 ? -29.839 -5.024 19.317 1.00 11.51 197 ILE A O 1
ATOM 2652 N N . GLY A 1 184 ? -30.664 -3.538 20.774 1.00 11.39 198 GLY A N 1
ATOM 2653 C CA . GLY A 1 184 ? -30.781 -2.491 19.778 1.00 12.36 198 GLY A CA 1
ATOM 2654 C C . GLY A 1 184 ? -29.459 -2.193 19.069 1.00 11.34 198 GLY A C 1
ATOM 2655 O O . GLY A 1 184 ? -29.432 -1.994 17.851 1.00 11.76 198 GLY A O 1
ATOM 2659 N N . LEU A 1 185 ? -28.372 -2.206 19.833 1.00 11.64 199 LEU A N 1
ATOM 2660 C CA . LEU A 1 185 ? -27.046 -1.960 19.280 1.00 11.66 199 LEU A CA 1
ATOM 2661 C C . LEU A 1 185 ? -26.602 -3.146 18.420 1.00 11.16 199 LEU A C 1
ATOM 2662 O O . LEU A 1 185 ? -26.158 -2.951 17.281 1.00 10.98 199 LEU A O 1
ATOM 2678 N N . MET A 1 186 ? -26.729 -4.369 18.931 1.00 11.34 200 MET A N 1
ATOM 2679 C CA . MET A 1 186 ? -26.269 -5.529 18.192 1.00 10.77 200 MET A CA 1
ATOM 2680 C C . MET A 1 186 ? -27.075 -5.699 16.918 1.00 10.83 200 MET A C 1
ATOM 2681 O O . MET A 1 186 ? -26.523 -6.044 15.866 1.00 11.68 200 MET A O 1
ATOM 2695 N N . GLN A 1 187 ? -28.373 -5.465 17.001 1.00 11.19 201 GLN A N 1
ATOM 2696 C CA . GLN A 1 187 ? -29.245 -5.576 15.822 1.00 10.70 201 GLN A CA 1
ATOM 2697 C C . GLN A 1 187 ? -29.028 -4.442 14.827 1.00 11.93 201 GLN A C 1
ATOM 2698 O O . GLN A 1 187 ? -29.373 -4.580 13.640 1.00 12.04 201 GLN A O 1
ATOM 2712 N N . SER A 1 188 ? -28.466 -3.314 15.249 1.00 12.25 202 SER A N 1
ATOM 2713 C CA . SER A 1 188 ? -28.064 -2.265 14.303 1.00 12.48 202 SER A CA 1
ATOM 2714 C C . SER A 1 188 ? -26.935 -2.818 13.423 1.00 12.48 202 SER A C 1
ATOM 2715 O O . SER A 1 188 ? -26.963 -2.692 12.188 1.00 13.34 202 SER A O 1
ATOM 2723 N N . ILE A 1 189 ? -25.939 -3.457 14.023 1.00 11.34 203 ILE A N 1
ATOM 2724 C CA . ILE A 1 189 ? -24.818 -3.975 13.241 1.00 11.69 203 ILE A CA 1
ATOM 2725 C C . ILE A 1 189 ? -25.259 -5.196 12.407 1.00 12.87 203 ILE A C 1
ATOM 2726 O O . ILE A 1 189 ? -24.839 -5.370 11.248 1.00 12.22 203 ILE A O 1
ATOM 2742 N N . TYR A 1 190 ? -26.128 -6.020 12.980 1.00 12.42 204 TYR A N 1
ATOM 2743 C CA . TYR A 1 190 ? -26.705 -7.141 12.235 1.00 12.05 204 TYR A CA 1
ATOM 2744 C C . TYR A 1 190 ? -27.261 -6.720 10.863 1.00 12.66 204 TYR A C 1
ATOM 2745 O O . TYR A 1 190 ? -27.011 -7.372 9.839 1.00 14.13 204 TYR A O 1
ATOM 2763 N N . GLN A 1 191 ? -28.002 -5.619 10.848 1.00 11.29 205 GLN A N 1
ATOM 2764 C CA . GLN A 1 191 ? -28.665 -5.146 9.629 1.00 13.55 205 GLN A CA 1
ATOM 2765 C C . GLN A 1 191 ? -27.685 -4.735 8.551 1.00 14.65 205 GLN A C 1
ATOM 2766 O O . GLN A 1 191 ? -28.038 -4.720 7.362 1.00 17.02 205 GLN A O 1
ATOM 2780 N N . LEU A 1 192 ? -26.450 -4.417 8.919 1.00 12.71 206 LEU A N 1
ATOM 2781 C CA . LEU A 1 192 ? -25.403 -4.034 7.955 1.00 13.33 206 LEU A CA 1
ATOM 2782 C C . LEU A 1 192 ? -24.687 -5.222 7.354 1.00 12.86 206 LEU A C 1
ATOM 2783 O O . LEU A 1 192 ? -24.056 -5.075 6.303 1.00 15.40 206 LEU A O 1
ATOM 2799 N N . PHE A 1 193 ? -24.720 -6.377 8.017 1.00 12.22 207 PHE A N 1
ATOM 2800 C CA . PHE A 1 193 ? -23.900 -7.525 7.656 1.00 12.62 207 PHE A CA 1
ATOM 2801 C C . PHE A 1 193 ? -24.681 -8.830 7.676 1.00 14.04 207 PHE A C 1
ATOM 2802 O O . PHE A 1 193 ? -24.345 -9.785 8.345 1.00 14.55 207 PHE A O 1
ATOM 2819 N N . LEU A 1 194 ? -25.746 -8.877 6.897 1.00 13.04 208 LEU A N 1
ATOM 2820 C CA . LEU A 1 194 ? -26.625 -10.029 6.938 1.00 14.05 208 LEU A CA 1
ATOM 2821 C C . LEU A 1 194 ? -25.942 -11.336 6.588 1.00 12.94 208 LEU A C 1
ATOM 2822 O O . LEU A 1 194 ? -26.178 -12.349 7.229 1.00 15.32 208 LEU A O 1
ATOM 2838 N N . ASP A 1 195 ? -25.131 -11.337 5.520 1.00 14.01 209 ASP A N 1
ATOM 2839 C CA . ASP A 1 195 ? -24.441 -12.557 5.095 1.00 16.63 209 ASP A CA 1
ATOM 2840 C C . ASP A 1 195 ? -23.491 -13.052 6.181 1.00 14.44 209 ASP A C 1
ATOM 2841 O O . ASP A 1 195 ? -23.427 -14.237 6.471 1.00 16.36 209 ASP A O 1
ATOM 2850 N N . TYR A 1 196 ? -22.761 -12.125 6.790 1.00 15.08 210 TYR A N 1
ATOM 2851 C CA . TYR A 1 196 ? -21.813 -12.471 7.850 1.00 14.72 210 TYR A CA 1
ATOM 2852 C C . TYR A 1 196 ? -22.508 -13.216 8.978 1.00 12.94 210 TYR A C 1
ATOM 2853 O O . TYR A 1 196 ? -22.081 -14.282 9.413 1.00 14.77 210 TYR A O 1
ATOM 2871 N N . PHE A 1 197 ? -23.615 -12.649 9.441 1.00 13.11 211 PHE A N 1
ATOM 2872 C CA . PHE A 1 197 ? -24.330 -13.263 10.537 1.00 14.94 211 PHE A CA 1
ATOM 2873 C C . PHE A 1 197 ? -25.100 -14.518 10.152 1.00 15.13 211 PHE A C 1
ATOM 2874 O O . PHE A 1 197 ? -25.322 -15.387 10.990 1.00 16.51 211 PHE A O 1
ATOM 2891 N N . SER A 1 198 ? -25.469 -14.641 8.879 1.00 17.41 212 SER A N 1
ATOM 2892 C CA . SER A 1 198 ? -26.135 -15.854 8.428 1.00 19.37 212 SER A CA 1
ATOM 2893 C C . SER A 1 198 ? -25.195 -17.040 8.470 1.00 18.13 212 SER A C 1
ATOM 2894 O O . SER A 1 198 ? -25.597 -18.139 8.832 1.00 21.06 212 SER A O 1
ATOM 2902 N N . ARG A 1 199 ? -23.928 -16.797 8.148 1.00 19.20 213 ARG A N 1
ATOM 2903 C CA . ARG A 1 199 ? -22.907 -17.836 8.129 1.00 21.28 213 ARG A CA 1
ATOM 2904 C C . ARG A 1 199 ? -22.284 -18.144 9.491 1.00 19.63 213 ARG A C 1
ATOM 2905 O O . ARG A 1 199 ? -21.709 -19.209 9.688 1.00 23.04 213 ARG A O 1
ATOM 2926 N N . GLN A 1 200 ? -22.384 -17.209 10.425 1.00 16.88 214 GLN A N 1
ATOM 2927 C CA . GLN A 1 200 ? -21.758 -17.374 11.735 1.00 16.38 214 GLN A CA 1
ATOM 2928 C C . GLN A 1 200 ? -22.420 -18.488 12.517 1.00 16.28 214 GLN A C 1
ATOM 2929 O O . GLN A 1 200 ? -23.625 -18.478 12.674 1.00 22.12 214 GLN A O 1
ATOM 2943 N N . LYS A 1 201 ? -21.637 -19.412 13.053 1.00 17.74 215 LYS A N 1
ATOM 2944 C CA . LYS A 1 201 ? -22.188 -20.438 13.927 1.00 21.02 215 LYS A CA 1
ATOM 2945 C C . LYS A 1 201 ? -21.365 -20.526 15.203 1.00 19.26 215 LYS A C 1
ATOM 2946 O O . LYS A 1 201 ? -20.154 -20.699 15.172 1.00 21.24 215 LYS A O 1
ATOM 2965 N N . ILE A 1 202 ? -22.044 -20.378 16.331 1.00 17.47 216 ILE A N 1
ATOM 2966 C CA . ILE A 1 202 ? -21.347 -20.241 17.618 1.00 17.29 216 ILE A CA 1
ATOM 2967 C C . ILE A 1 202 ? -21.628 -21.368 18.610 1.00 21.82 216 ILE A C 1
ATOM 2968 O O . ILE A 1 202 ? -21.285 -21.266 19.802 1.00 20.25 216 ILE A O 1
ATOM 2984 N N . ASN A 1 203 ? -22.207 -22.453 18.118 1.00 19.50 217 ASN A N 1
ATOM 2985 C CA . ASN A 1 203 ? -22.485 -23.628 18.929 1.00 18.60 217 ASN A CA 1
ATOM 2986 C C . ASN A 1 203 ? -23.332 -23.311 20.155 1.00 18.92 217 ASN A C 1
ATOM 2987 O O . ASN A 1 203 ? -22.918 -23.505 21.301 1.00 19.11 217 ASN A O 1
ATOM 2998 N N . ILE A 1 204 ? -24.519 -22.782 19.885 1.00 16.60 218 ILE A N 1
ATOM 2999 C CA . ILE A 1 204 ? -25.579 -22.623 20.867 1.00 15.16 218 ILE A CA 1
ATOM 3000 C C . ILE A 1 204 ? -26.685 -23.627 20.517 1.00 19.69 218 ILE A C 1
ATOM 3001 O O . ILE A 1 204 ? -26.664 -24.216 19.440 1.00 19.75 218 ILE A O 1
ATOM 3017 N N . PRO A 1 205 ? -27.650 -23.839 21.416 1.00 18.96 219 PRO A N 1
ATOM 3018 C CA . PRO A 1 205 ? -28.684 -24.839 21.129 1.00 20.59 219 PRO A CA 1
ATOM 3019 C C . PRO A 1 205 ? -29.416 -24.576 19.810 1.00 24.50 219 PRO A C 1
ATOM 3020 O O . PRO A 1 205 ? -29.912 -25.517 19.175 1.00 22.81 219 PRO A O 1
ATOM 3031 N N . GLU A 1 206 ? -29.436 -23.317 19.387 1.00 17.29 220 GLU A N 1
ATOM 3032 C CA . GLU A 1 206 ? -30.189 -22.905 18.208 1.00 17.40 220 GLU A CA 1
ATOM 3033 C C . GLU A 1 206 ? -29.313 -22.857 16.947 1.00 19.30 220 GLU A C 1
ATOM 3034 O O . GLU A 1 206 ? -29.741 -22.322 15.914 1.00 18.06 220 GLU A O 1
ATOM 3046 N N . SER A 1 207 ? -28.108 -23.412 17.018 1.00 18.61 221 SER A N 1
ATOM 3047 C CA . SER A 1 207 ? -27.181 -23.336 15.891 1.00 18.56 221 SER A CA 1
ATOM 3048 C C . SER A 1 207 ? -27.593 -24.175 14.682 1.00 21.49 221 SER A C 1
ATOM 3049 O O . SER A 1 207 ? -27.069 -23.964 13.596 1.00 23.73 221 SER A O 1
ATOM 3057 N N . ASN A 1 208 ? -28.532 -25.100 14.855 1.00 20.70 222 ASN A N 1
ATOM 3058 C CA . ASN A 1 208 ? -28.932 -25.950 13.722 1.00 26.13 222 ASN A CA 1
ATOM 3059 C C . ASN A 1 208 ? -30.325 -25.655 13.187 1.00 28.41 222 ASN A C 1
ATOM 3060 O O . ASN A 1 208 ? -30.860 -26.431 12.394 1.00 30.92 222 ASN A O 1
ATOM 3071 N N . ASN A 1 209 ? -30.898 -24.522 13.574 1.00 23.53 223 ASN A N 1
ATOM 3072 C CA . ASN A 1 209 ? -32.183 -24.118 13.023 1.00 20.59 223 ASN A CA 1
ATOM 3073 C C . ASN A 1 209 ? -31.982 -23.263 11.769 1.00 19.84 223 ASN A C 1
ATOM 3074 O O . ASN A 1 209 ? -30.887 -23.225 11.227 1.00 24.30 223 ASN A O 1
ATOM 3085 N N . HIS A 1 210 ? -33.025 -22.558 11.342 1.00 21.49 224 HIS A N 1
ATOM 3086 C CA . HIS A 1 210 ? -32.977 -21.782 10.102 1.00 21.39 224 HIS A CA 1
ATOM 3087 C C . HIS A 1 210 ? -32.811 -20.280 10.310 1.00 21.06 224 HIS A C 1
ATOM 3088 O O . HIS A 1 210 ? -33.041 -19.483 9.395 1.00 24.08 224 HIS A O 1
ATOM 3102 N N . THR A 1 211 ? -32.393 -19.897 11.520 1.00 19.92 225 THR A N 1
ATOM 3103 C CA . THR A 1 211 ? -32.345 -18.494 11.912 1.00 17.98 225 THR A CA 1
ATOM 3104 C C . THR A 1 211 ? -30.892 -18.141 12.252 1.00 16.47 225 THR A C 1
ATOM 3105 O O . THR A 1 211 ? -30.198 -18.955 12.860 1.00 17.09 225 THR A O 1
ATOM 3116 N N . PRO A 1 212 ? -30.426 -16.958 11.819 1.00 15.85 226 PRO A N 1
ATOM 3117 C CA . PRO A 1 212 ? -29.082 -16.538 12.258 1.00 15.65 226 PRO A CA 1
ATOM 3118 C C . PRO A 1 212 ? -28.942 -16.559 13.775 1.00 14.92 226 PRO A C 1
ATOM 3119 O O . PRO A 1 212 ? -29.817 -16.101 14.519 1.00 15.06 226 PRO A O 1
ATOM 3130 N N . ASP A 1 213 ? -27.830 -17.122 14.207 1.00 13.91 227 ASP A N 1
ATOM 3131 C CA . ASP A 1 213 ? -27.575 -17.358 15.626 1.00 14.07 227 ASP A CA 1
ATOM 3132 C C . ASP A 1 213 ? -27.612 -16.071 16.456 1.00 13.49 227 ASP A C 1
ATOM 3133 O O . ASP A 1 213 ? -28.075 -16.115 17.590 1.00 12.94 227 ASP A O 1
ATOM 3142 N N . LEU A 1 214 ? -27.139 -14.945 15.915 1.00 13.91 228 LEU A N 1
ATOM 3143 C CA . LEU A 1 214 ? -27.274 -13.675 16.629 1.00 12.54 228 LEU A CA 1
ATOM 3144 C C . LEU A 1 214 ? -28.734 -13.405 16.957 1.00 11.44 228 LEU A C 1
ATOM 3145 O O . LEU A 1 214 ? -29.043 -12.996 18.084 1.00 13.31 228 LEU A O 1
ATOM 3161 N N . LEU A 1 215 ? -29.643 -13.637 16.003 1.00 12.37 229 LEU A N 1
ATOM 3162 C CA . LEU A 1 215 ? -31.054 -13.392 16.255 1.00 12.33 229 LEU A CA 1
ATOM 3163 C C . LEU A 1 215 ? -31.634 -14.410 17.229 1.00 12.93 229 LEU A C 1
ATOM 3164 O O . LEU A 1 215 ? -32.454 -14.040 18.060 1.00 12.96 229 LEU A O 1
ATOM 3180 N N . ASP A 1 216 ? -31.207 -15.670 17.160 1.00 12.86 230 ASP A N 1
ATOM 3181 C CA . ASP A 1 216 ? -31.625 -16.629 18.197 1.00 12.96 230 ASP A CA 1
ATOM 3182 C C . ASP A 1 216 ? -31.294 -16.114 19.586 1.00 14.97 230 ASP A C 1
ATOM 3183 O O . ASP A 1 216 ? -32.107 -16.185 20.531 1.00 16.29 230 ASP A O 1
ATOM 3192 N N . GLU A 1 217 ? -30.074 -15.620 19.736 1.00 13.79 231 GLU A N 1
ATOM 3193 C CA . GLU A 1 217 ? -29.654 -15.142 21.038 1.00 13.52 231 GLU A CA 1
ATOM 3194 C C . GLU A 1 217 ? -30.484 -13.941 21.492 1.00 13.87 231 GLU A C 1
ATOM 3195 O O . GLU A 1 217 ? -30.960 -13.911 22.632 1.00 14.34 231 GLU A O 1
ATOM 3207 N N . MET A 1 218 ? -30.681 -12.972 20.599 1.00 12.05 232 MET A N 1
ATOM 3208 C CA . MET A 1 218 ? -31.486 -11.833 20.948 1.00 12.77 232 MET A CA 1
ATOM 3209 C C . MET A 1 218 ? -32.860 -12.292 21.378 1.00 13.39 232 MET A C 1
ATOM 3210 O O . MET A 1 218 ? -33.409 -11.761 22.334 1.00 14.16 232 MET A O 1
ATOM 3224 N N . GLN A 1 219 ? -33.431 -13.250 20.646 1.00 13.33 233 GLN A N 1
ATOM 3225 C CA . GLN A 1 219 ? -34.805 -13.659 20.932 1.00 14.73 233 GLN A CA 1
ATOM 3226 C C . GLN A 1 219 ? -34.940 -14.235 22.325 1.00 15.38 233 GLN A C 1
ATOM 3227 O O . GLN A 1 219 ? -35.997 -14.101 22.953 1.00 15.38 233 GLN A O 1
ATOM 3241 N N . PHE A 1 220 ? -33.872 -14.849 22.828 1.00 14.46 234 PHE A N 1
ATOM 3242 C CA . PHE A 1 220 ? -33.932 -15.420 24.168 1.00 14.28 234 PHE A CA 1
ATOM 3243 C C . PHE A 1 220 ? -34.272 -14.343 25.188 1.00 15.11 234 PHE A C 1
ATOM 3244 O O . PHE A 1 220 ? -34.979 -14.596 26.173 1.00 17.01 234 PHE A O 1
ATOM 3261 N N . ASN A 1 221 ? -33.748 -13.138 24.978 1.00 13.98 235 ASN A N 1
ATOM 3262 C CA . ASN A 1 221 ? -34.065 -12.017 25.834 1.00 13.65 235 ASN A CA 1
ATOM 3263 C C . ASN A 1 221 ? -35.346 -11.293 25.383 1.00 13.65 235 ASN A C 1
ATOM 3264 O O . ASN A 1 221 ? -36.117 -10.874 26.222 1.00 14.48 235 ASN A O 1
ATOM 3275 N N . LEU A 1 222 ? -35.564 -11.105 24.080 1.00 13.93 236 LEU A N 1
ATOM 3276 C CA . LEU A 1 222 ? -36.812 -10.496 23.604 1.00 14.04 236 LEU A CA 1
ATOM 3277 C C . LEU A 1 222 ? -38.050 -11.216 24.142 1.00 15.18 236 LEU A C 1
ATOM 3278 O O . LEU A 1 222 ? -39.049 -10.571 24.500 1.00 16.06 236 LEU A O 1
ATOM 3294 N N . ASP A 1 223 ? -37.981 -12.538 24.193 1.00 15.00 237 ASP A N 1
ATOM 3295 C CA . ASP A 1 223 ? -39.125 -13.320 24.669 1.00 19.07 237 ASP A CA 1
ATOM 3296 C C . ASP A 1 223 ? -39.409 -12.981 26.127 1.00 17.16 237 ASP A C 1
ATOM 3297 O O . ASP A 1 223 ? -40.570 -12.807 26.523 1.00 20.41 237 ASP A O 1
ATOM 3306 N N . TRP A 1 224 ? -38.361 -12.870 26.938 1.00 17.14 238 TRP A N 1
ATOM 3307 C CA . TRP A 1 224 ? -38.548 -12.391 28.305 1.00 16.39 238 TRP A CA 1
ATOM 3308 C C . TRP A 1 224 ? -39.128 -10.966 28.332 1.00 18.68 238 TRP A C 1
ATOM 3309 O O . TRP A 1 224 ? -40.047 -10.673 29.106 1.00 17.10 238 TRP A O 1
ATOM 3330 N N . MET A 1 225 ? -38.592 -10.061 27.505 1.00 16.19 239 MET A N 1
ATOM 3331 C CA . MET A 1 225 ? -39.038 -8.669 27.516 1.00 14.83 239 MET A CA 1
ATOM 3332 C C . MET A 1 225 ? -40.555 -8.551 27.318 1.00 17.98 239 MET A C 1
ATOM 3333 O O . MET A 1 225 ? -41.189 -7.727 27.965 1.00 16.69 239 MET A O 1
ATOM 3347 N N . LEU A 1 226 ? -41.113 -9.358 26.423 1.00 17.83 240 LEU A N 1
ATOM 3348 C CA . LEU A 1 226 ? -42.563 -9.371 26.195 1.00 17.45 240 LEU A CA 1
ATOM 3349 C C . LEU A 1 226 ? -43.350 -9.553 27.498 1.00 20.96 240 LEU A C 1
ATOM 3350 O O . LEU A 1 226 ? -44.414 -8.947 27.668 1.00 21.95 240 LEU A O 1
ATOM 3366 N N . THR A 1 227 ? -42.821 -10.365 28.411 1.00 18.44 241 THR A N 1
ATOM 3367 C CA . THR A 1 227 ? -43.499 -10.648 29.686 1.00 19.62 241 THR A CA 1
ATOM 3368 C C . THR A 1 227 ? -43.437 -9.489 30.684 1.00 23.16 241 THR A C 1
ATOM 3369 O O . THR A 1 227 ? -44.097 -9.522 31.729 1.00 21.54 241 THR A O 1
ATOM 3380 N N . MET A 1 228 ? -42.655 -8.464 30.384 1.00 18.39 242 MET A N 1
ATOM 3381 C CA . MET A 1 228 ? -42.502 -7.310 31.251 1.00 17.56 242 MET A CA 1
ATOM 3382 C C . MET A 1 228 ? -43.464 -6.176 30.918 1.00 16.62 242 MET A C 1
ATOM 3383 O O . MET A 1 228 ? -43.369 -5.101 31.529 1.00 18.72 242 MET A O 1
ATOM 3397 N N . GLN A 1 229 ? -44.339 -6.419 29.939 1.00 20.21 243 GLN A N 1
ATOM 3398 C CA . GLN A 1 229 ? -45.371 -5.472 29.542 1.00 20.58 243 GLN A CA 1
ATOM 3399 C C . GLN A 1 229 ? -46.708 -5.832 30.197 1.00 21.86 243 GLN A C 1
ATOM 3400 O O . GLN A 1 229 ? -47.160 -6.961 30.073 1.00 22.16 243 GLN A O 1
ATOM 3414 N N . ASP A 1 230 ? -47.308 -4.858 30.873 1.00 25.14 244 ASP A N 1
ATOM 3415 C CA . ASP A 1 230 ? -48.632 -5.024 31.487 1.00 22.70 244 ASP A CA 1
ATOM 3416 C C . ASP A 1 230 ? -49.637 -5.162 30.345 1.00 25.41 244 ASP A C 1
ATOM 3417 O O . ASP A 1 230 ? -49.726 -4.267 29.510 1.00 26.21 244 ASP A O 1
ATOM 3426 N N . PRO A 1 231 ? -50.380 -6.287 30.287 1.00 28.61 245 PRO A N 1
ATOM 3427 C CA . PRO A 1 231 ? -51.273 -6.534 29.150 1.00 29.34 245 PRO A CA 1
ATOM 3428 C C . PRO A 1 231 ? -52.443 -5.565 29.065 1.00 29.93 245 PRO A C 1
ATOM 3429 O O . PRO A 1 231 ? -53.121 -5.555 28.045 1.00 30.76 245 PRO A O 1
ATOM 3440 N N . GLU A 1 232 ? -52.655 -4.757 30.099 1.00 33.39 246 GLU A N 1
ATOM 3441 C CA . GLU A 1 232 ? -53.708 -3.752 30.054 1.00 35.79 246 GLU A CA 1
ATOM 3442 C C . GLU A 1 232 ? -53.183 -2.447 29.478 1.00 32.39 246 GLU A C 1
ATOM 3443 O O . GLU A 1 232 ? -53.400 -2.165 28.297 1.00 44.38 246 GLU A O 1
ATOM 3455 N N . ASP A 1 233 ? -52.469 -1.665 30.280 1.00 28.18 247 ASP A N 1
ATOM 3456 C CA . ASP A 1 233 ? -52.107 -0.311 29.864 1.00 30.26 247 ASP A CA 1
ATOM 3457 C C . ASP A 1 233 ? -50.894 -0.216 28.925 1.00 28.64 247 ASP A C 1
ATOM 3458 O O . ASP A 1 233 ? -50.590 0.867 28.430 1.00 27.67 247 ASP A O 1
ATOM 3467 N N . GLY A 1 234 ? -50.208 -1.332 28.691 1.00 29.55 248 GLY A N 1
ATOM 3468 C CA . GLY A 1 234 ? -49.082 -1.347 27.756 1.00 24.36 248 GLY A CA 1
ATOM 3469 C C . GLY A 1 234 ? -47.749 -0.904 28.346 1.00 24.99 248 GLY A C 1
ATOM 3470 O O . GLY A 1 234 ? -46.729 -0.935 27.656 1.00 21.53 248 GLY A O 1
ATOM 3474 N N . GLY A 1 235 ? -47.739 -0.483 29.607 1.00 23.80 249 GLY A N 1
ATOM 3475 C CA . GLY A 1 235 ? -46.515 -0.043 30.249 1.00 23.97 249 GLY A CA 1
ATOM 3476 C C . GLY A 1 235 ? -45.590 -1.211 30.541 1.00 19.62 249 GLY A C 1
ATOM 3477 O O . GLY A 1 235 ? -45.997 -2.374 30.481 1.00 21.95 249 GLY A O 1
ATOM 3481 N N . VAL A 1 236 ? -44.331 -0.891 30.786 1.00 22.30 250 VAL A N 1
ATOM 3482 C CA . VAL A 1 236 ? -43.270 -1.899 30.916 1.00 18.43 250 VAL A CA 1
ATOM 3483 C C . VAL A 1 236 ? -42.522 -1.677 32.227 1.00 16.61 250 VAL A C 1
ATOM 3484 O O . VAL A 1 236 ? -42.047 -0.580 32.496 1.00 18.07 250 VAL A O 1
ATOM 3497 N N . TYR A 1 237 ? -42.444 -2.729 33.046 1.00 21.61 251 TYR A N 1
ATOM 3498 C CA . TYR A 1 237 ? -41.763 -2.674 34.336 1.00 22.94 251 TYR A CA 1
ATOM 3499 C C . TYR A 1 237 ? -40.286 -2.433 34.081 1.00 21.86 251 TYR A C 1
ATOM 3500 O O . TYR A 1 237 ? -39.727 -2.993 33.137 1.00 22.86 251 TYR A O 1
ATOM 3518 N N . HIS A 1 238 ? -39.661 -1.592 34.896 1.00 19.12 252 HIS A N 1
ATOM 3519 C CA . HIS A 1 238 ? -38.274 -1.168 34.671 1.00 18.22 252 HIS A CA 1
ATOM 3520 C C . HIS A 1 238 ? -37.303 -2.338 34.727 1.00 22.64 252 HIS A C 1
ATOM 3521 O O . HIS A 1 238 ? -36.397 -2.441 33.889 1.00 19.58 252 HIS A O 1
ATOM 3535 N N . LYS A 1 239 ? -37.450 -3.208 35.722 1.00 20.50 253 LYS A N 1
ATOM 3536 C CA . LYS A 1 239 ? -36.539 -4.336 35.882 1.00 17.76 253 LYS A CA 1
ATOM 3537 C C . LYS A 1 239 ? -37.198 -5.458 36.688 1.00 21.10 253 LYS A C 1
ATOM 3538 O O . LYS A 1 239 ? -38.259 -5.261 37.321 1.00 20.24 253 LYS A O 1
ATOM 3557 N N . LEU A 1 240 ? -36.577 -6.633 36.637 1.00 19.18 254 LEU A N 1
ATOM 3558 C CA . LEU A 1 240 ? -36.947 -7.785 37.437 1.00 18.57 254 LEU A CA 1
ATOM 3559 C C . LEU A 1 240 ? -35.764 -8.032 38.346 1.00 19.78 254 LEU A C 1
ATOM 3560 O O . LEU A 1 240 ? -34.641 -8.229 37.882 1.00 18.08 254 LEU A O 1
ATOM 3576 N N . THR A 1 241 ? -35.991 -7.970 39.660 1.00 21.13 255 THR A N 1
ATOM 3577 C CA . THR A 1 241 ? -34.888 -7.868 40.600 1.00 18.14 255 THR A CA 1
ATOM 3578 C C . THR A 1 241 ? -35.222 -8.463 41.967 1.00 21.76 255 THR A C 1
ATOM 3579 O O . THR A 1 241 ? -36.391 -8.623 42.334 1.00 19.86 255 THR A O 1
ATOM 3590 N N . THR A 1 242 ? -34.172 -8.801 42.696 1.00 18.04 256 THR A N 1
ATOM 3591 C CA . THR A 1 242 ? -34.285 -9.060 44.131 1.00 17.41 256 THR A CA 1
ATOM 3592 C C . THR A 1 242 ? -34.172 -7.713 44.815 1.00 21.40 256 THR A C 1
ATOM 3593 O O . THR A 1 242 ? -33.750 -6.733 44.220 1.00 23.57 256 THR A O 1
ATOM 3604 N N . PRO A 1 243 ? -34.547 -7.632 46.104 1.00 20.68 257 PRO A N 1
ATOM 3605 C CA . PRO A 1 243 ? -34.388 -6.329 46.760 1.00 22.03 257 PRO A CA 1
ATOM 3606 C C . PRO A 1 243 ? -32.933 -5.900 46.941 1.00 19.03 257 PRO A C 1
ATOM 3607 O O . PRO A 1 243 ? -32.604 -4.711 46.823 1.00 23.28 257 PRO A O 1
ATOM 3618 N N . PHE A 1 244 ? -32.064 -6.857 47.264 1.00 19.69 258 PHE A N 1
ATOM 3619 C CA . PHE A 1 244 ? -30.637 -6.614 47.396 1.00 20.63 258 PHE A CA 1
ATOM 3620 C C . PHE A 1 244 ? -29.852 -7.465 46.394 1.00 20.00 258 PHE A C 1
ATOM 3621 O O . PHE A 1 244 ? -30.284 -8.541 46.006 1.00 19.79 258 PHE A O 1
ATOM 3638 N N . PHE A 1 245 ? -28.671 -7.003 46.045 1.00 19.02 259 PHE A N 1
ATOM 3639 C CA . PHE A 1 245 ? -27.739 -7.861 45.329 1.00 17.70 259 PHE A CA 1
ATOM 3640 C C . PHE A 1 245 ? -27.438 -9.076 46.179 1.00 22.15 259 PHE A C 1
ATOM 3641 O O . PHE A 1 245 ? -27.252 -8.947 47.393 1.00 19.76 259 PHE A O 1
ATOM 3658 N N . GLU A 1 246 ? -27.413 -10.244 45.558 1.00 16.44 260 GLU A N 1
ATOM 3659 C CA . GLU A 1 246 ? -26.963 -11.475 46.175 1.00 19.40 260 GLU A CA 1
ATOM 3660 C C . GLU A 1 246 ? -25.474 -11.461 46.452 1.00 18.29 260 GLU A C 1
ATOM 3661 O O . GLU A 1 246 ? -24.706 -10.662 45.900 1.00 16.14 260 GLU A O 1
ATOM 3673 N N . GLY A 1 247 ? -25.028 -12.359 47.325 1.00 17.71 261 GLY A N 1
ATOM 3674 C CA . GLY A 1 247 ? -23.611 -12.573 47.492 1.00 18.25 261 GLY A CA 1
ATOM 3675 C C . GLY A 1 247 ? -23.051 -13.281 46.273 1.00 17.21 261 GLY A C 1
ATOM 3676 O O . GLY A 1 247 ? -23.776 -13.505 45.276 1.00 16.52 261 GLY A O 1
ATOM 3680 N N . PHE A 1 248 ? -21.775 -13.619 46.346 1.00 16.24 262 PHE A N 1
ATOM 3681 C CA . PHE A 1 248 ? -21.079 -14.316 45.269 1.00 15.77 262 PHE A CA 1
ATOM 3682 C C . PHE A 1 248 ? -21.338 -15.823 45.369 1.00 17.70 262 PHE A C 1
ATOM 3683 O O . PHE A 1 248 ? -20.457 -16.614 45.733 1.00 23.45 262 PHE A O 1
ATOM 3700 N N . VAL A 1 249 ? -22.569 -16.187 45.019 1.00 18.63 263 VAL A N 1
ATOM 3701 C CA . VAL A 1 249 ? -23.045 -17.556 45.109 1.00 19.61 263 VAL A CA 1
ATOM 3702 C C . VAL A 1 249 ? -23.572 -18.012 43.756 1.00 18.85 263 VAL A C 1
ATOM 3703 O O . VAL A 1 249 ? -23.862 -17.183 42.891 1.00 18.83 263 VAL A O 1
ATOM 3716 N N . LYS A 1 250 ? -23.702 -19.320 43.580 1.00 18.64 264 LYS A N 1
ATOM 3717 C CA . LYS A 1 250 ? -24.219 -19.869 42.338 1.00 18.08 264 LYS A CA 1
ATOM 3718 C C . LYS A 1 250 ? -25.698 -19.533 42.175 1.00 21.20 264 LYS A C 1
ATOM 3719 O O . LYS A 1 250 ? -26.419 -19.372 43.155 1.00 19.03 264 LYS A O 1
ATOM 3738 N N . PRO A 1 251 ? -26.180 -19.438 40.932 1.00 18.71 265 PRO A N 1
ATOM 3739 C CA . PRO A 1 251 ? -27.613 -19.151 40.785 1.00 18.70 265 PRO A CA 1
ATOM 3740 C C . PRO A 1 251 ? -28.558 -20.106 41.543 1.00 22.45 265 PRO A C 1
ATOM 3741 O O . PRO A 1 251 ? -29.546 -19.658 42.127 1.00 22.09 265 PRO A O 1
ATOM 3752 N N . VAL A 1 252 ? -28.247 -21.397 41.568 1.00 21.88 266 VAL A N 1
ATOM 3753 C CA . VAL A 1 252 ? -29.113 -22.352 42.253 1.00 23.74 266 VAL A CA 1
ATOM 3754 C C . VAL A 1 252 ? -29.169 -22.139 43.764 1.00 24.23 266 VAL A C 1
ATOM 3755 O O . VAL A 1 252 ? -30.093 -22.621 44.421 1.00 31.78 266 VAL A O 1
ATOM 3768 N N . ASP A 1 253 ? -28.197 -21.413 44.312 1.00 24.21 267 ASP A N 1
ATOM 3769 C CA . ASP A 1 253 ? -28.168 -21.116 45.749 1.00 23.26 267 ASP A CA 1
ATOM 3770 C C . ASP A 1 253 ? -28.791 -19.757 46.120 1.00 29.16 267 ASP A C 1
ATOM 3771 O O . ASP A 1 253 ? -28.807 -19.362 47.298 1.00 25.53 267 ASP A O 1
ATOM 3780 N N . CYS A 1 254 ? -29.327 -19.054 45.126 1.00 23.93 268 CYS A N 1
ATOM 3781 C CA . CYS A 1 254 ? -29.968 -17.771 45.371 1.00 22.30 268 CYS A CA 1
ATOM 3782 C C . CYS A 1 254 ? -31.361 -17.984 45.938 1.00 22.72 268 CYS A C 1
ATOM 3783 O O . CYS A 1 254 ? -32.107 -18.836 45.457 1.00 24.39 268 CYS A O 1
ATOM 3791 N N . LYS A 1 255 ? -31.718 -17.219 46.962 1.00 23.97 269 LYS A N 1
ATOM 3792 C CA . LYS A 1 255 ? -32.968 -17.474 47.667 1.00 21.22 269 LYS A CA 1
ATOM 3793 C C . LYS A 1 255 ? -33.858 -16.253 47.834 1.00 22.45 269 LYS A C 1
ATOM 3794 O O . LYS A 1 255 ? -35.004 -16.392 48.245 1.00 27.40 269 LYS A O 1
ATOM 3813 N N . GLN A 1 256 ? -33.356 -15.062 47.532 1.00 24.32 270 GLN A N 1
ATOM 3814 C CA . GLN A 1 256 ? -34.186 -13.862 47.636 1.00 26.16 270 GLN A CA 1
ATOM 3815 C C . GLN A 1 256 ? -35.394 -13.894 46.708 1.00 27.50 270 GLN A C 1
ATOM 3816 O O . GLN A 1 256 ? -35.360 -14.491 45.630 1.00 23.07 270 GLN A O 1
ATOM 3830 N N . GLN A 1 257 ? -36.464 -13.232 47.126 1.00 26.23 271 GLN A N 1
ATOM 3831 C CA . GLN A 1 257 ? -37.671 -13.147 46.319 1.00 28.05 271 GLN A CA 1
ATOM 3832 C C . GLN A 1 257 ? -37.427 -12.214 45.125 1.00 23.13 271 GLN A C 1
ATOM 3833 O O . GLN A 1 257 ? -36.731 -11.204 45.260 1.00 23.20 271 GLN A O 1
ATOM 3847 N N . ARG A 1 258 ? -38.023 -12.564 43.987 1.00 23.92 272 ARG A N 1
ATOM 3848 C CA . ARG A 1 258 ? -37.909 -11.782 42.746 1.00 23.82 272 ARG A CA 1
ATOM 3849 C C . ARG A 1 258 ? -39.147 -10.918 42.523 1.00 22.72 272 ARG A C 1
ATOM 3850 O O . ARG A 1 258 ? -40.280 -11.386 42.691 1.00 24.16 272 ARG A O 1
ATOM 3871 N N . TYR A 1 259 ? -38.918 -9.661 42.147 1.00 21.23 273 TYR A N 1
ATOM 3872 C CA . TYR A 1 259 ? -39.984 -8.683 41.928 1.00 19.31 273 TYR A CA 1
ATOM 3873 C C . TYR A 1 259 ? -39.868 -8.018 40.568 1.00 24.29 273 TYR A C 1
ATOM 3874 O O . TYR A 1 259 ? -38.763 -7.887 40.055 1.00 20.86 273 TYR A O 1
ATOM 3892 N N . VAL A 1 260 ? -40.992 -7.597 40.004 1.00 22.96 274 VAL A N 1
ATOM 3893 C CA . VAL A 1 260 ? -40.986 -6.570 38.957 1.00 24.14 274 VAL A CA 1
ATOM 3894 C C . VAL A 1 260 ? -41.387 -5.257 39.611 1.00 30.04 274 VAL A C 1
ATOM 3895 O O . VAL A 1 260 ? -42.267 -5.218 40.486 1.00 26.26 274 VAL A O 1
ATOM 3908 N N . VAL A 1 261 ? -40.700 -4.192 39.239 1.00 21.87 275 VAL A N 1
ATOM 3909 C CA . VAL A 1 261 ? -40.907 -2.891 39.841 1.00 24.10 275 VAL A CA 1
ATOM 3910 C C . VAL A 1 261 ? -41.492 -1.864 38.864 1.00 22.93 275 VAL A C 1
ATOM 3911 O O . VAL A 1 261 ? -41.796 -2.180 37.697 1.00 23.45 275 VAL A O 1
ATOM 3924 N N . GLN A 1 262 ? -41.645 -0.647 39.390 1.00 25.47 276 GLN A N 1
ATOM 3925 C CA . GLN A 1 262 ? -42.255 0.504 38.729 1.00 22.74 276 GLN A CA 1
ATOM 3926 C C . GLN A 1 262 ? -42.038 0.580 37.218 1.00 23.20 276 GLN A C 1
ATOM 3927 O O . GLN A 1 262 ? -40.907 0.497 36.742 1.00 24.02 276 GLN A O 1
ATOM 3941 N N . LYS A 1 263 ? -43.123 0.772 36.485 1.00 23.64 277 LYS A N 1
ATOM 3942 C CA . LYS A 1 263 ? -43.051 1.086 35.059 1.00 24.71 277 LYS A CA 1
ATOM 3943 C C . LYS A 1 263 ? -42.306 2.399 34.841 1.00 27.15 277 LYS A C 1
ATOM 3944 O O . LYS A 1 263 ? -42.470 3.343 35.606 1.00 24.50 277 LYS A O 1
ATOM 3963 N N . SER A 1 264 ? -41.476 2.476 33.796 1.00 21.98 278 SER A N 1
ATOM 3964 C CA . SER A 1 264 ? -40.754 3.717 33.502 1.00 21.12 278 SER A CA 1
ATOM 3965 C C . SER A 1 264 ? -40.898 4.073 32.026 1.00 21.65 278 SER A C 1
ATOM 3966 O O . SER A 1 264 ? -41.140 3.206 31.194 1.00 22.19 278 SER A O 1
ATOM 3974 N N . VAL A 1 265 ? -40.750 5.357 31.726 1.00 23.77 279 VAL A N 1
ATOM 3975 C CA . VAL A 1 265 ? -40.908 5.841 30.364 1.00 21.23 279 VAL A CA 1
ATOM 3976 C C . VAL A 1 265 ? -39.765 5.318 29.498 1.00 21.50 279 VAL A C 1
ATOM 3977 O O . VAL A 1 265 ? -39.985 4.945 28.345 1.00 19.94 279 VAL A O 1
ATOM 3990 N N . THR A 1 266 ? -38.572 5.237 30.078 1.00 20.08 280 THR A N 1
ATOM 3991 C CA . THR A 1 266 ? -37.405 4.755 29.333 1.00 20.60 280 THR A CA 1
ATOM 3992 C C . THR A 1 266 ? -37.508 3.246 29.064 1.00 25.38 280 THR A C 1
ATOM 3993 O O . THR A 1 266 ? -37.191 2.778 27.976 1.00 19.33 280 THR A O 1
ATOM 4004 N N . ALA A 1 267 ? -37.976 2.475 30.032 1.00 19.14 281 ALA A N 1
ATOM 4005 C CA . ALA A 1 267 ? -38.241 1.062 29.770 1.00 18.47 281 ALA A CA 1
ATOM 4006 C C . ALA A 1 267 ? -39.239 0.872 28.641 1.00 20.79 281 ALA A C 1
ATOM 4007 O O . ALA A 1 267 ? -39.052 0.038 27.744 1.00 19.34 281 ALA A O 1
ATOM 4014 N N . ALA A 1 268 ? -40.332 1.628 28.698 1.00 18.61 282 ALA A N 1
ATOM 4015 C CA . ALA A 1 268 ? -41.352 1.526 27.689 1.00 18.07 282 ALA A CA 1
ATOM 4016 C C . ALA A 1 268 ? -40.804 1.870 26.306 1.00 16.60 282 ALA A C 1
ATOM 4017 O O . ALA A 1 268 ? -41.106 1.188 25.341 1.00 17.79 282 ALA A O 1
ATOM 4024 N N . LEU A 1 269 ? -40.009 2.931 26.240 1.00 19.57 283 LEU A N 1
ATOM 4025 C CA . LEU A 1 269 ? -39.473 3.367 24.950 1.00 19.20 283 LEU A CA 1
ATOM 4026 C C . LEU A 1 269 ? -38.375 2.442 24.401 1.00 19.29 283 LEU A C 1
ATOM 4027 O O . LEU A 1 269 ? -38.366 2.147 23.212 1.00 18.13 283 LEU A O 1
ATOM 4043 N N . ASP A 1 270 ? -37.454 1.999 25.253 1.00 18.80 284 ASP A N 1
ATOM 4044 C CA . ASP A 1 270 ? -36.415 1.076 24.772 1.00 15.99 284 ASP A CA 1
ATOM 4045 C C . ASP A 1 270 ? -37.064 -0.253 24.359 1.00 16.27 284 ASP A C 1
ATOM 4046 O O . ASP A 1 270 ? -36.690 -0.863 23.358 1.00 17.92 284 ASP A O 1
ATOM 4055 N N . PHE A 1 271 ? -38.098 -0.686 25.092 1.00 15.15 285 PHE A N 1
ATOM 4056 C CA . PHE A 1 271 ? -38.911 -1.822 24.685 1.00 14.81 285 PHE A CA 1
ATOM 4057 C C . PHE A 1 271 ? -39.573 -1.569 23.310 1.00 16.73 285 PHE A C 1
ATOM 4058 O O . PHE A 1 271 ? -39.533 -2.416 22.411 1.00 14.41 285 PHE A O 1
ATOM 4075 N N . ALA A 1 272 ? -40.188 -0.399 23.150 1.00 17.15 286 ALA A N 1
ATOM 4076 C CA . ALA A 1 272 ? -40.879 -0.085 21.906 1.00 17.34 286 ALA A CA 1
ATOM 4077 C C . ALA A 1 272 ? -39.908 -0.079 20.733 1.00 15.95 286 ALA A C 1
ATOM 4078 O O . ALA A 1 272 ? -40.186 -0.654 19.695 1.00 15.11 286 ALA A O 1
ATOM 4085 N N . ALA A 1 273 ? -38.754 0.547 20.928 1.00 14.87 287 ALA A N 1
ATOM 4086 C CA . ALA A 1 273 ? -37.771 0.671 19.850 1.00 15.73 287 ALA A CA 1
ATOM 4087 C C . ALA A 1 273 ? -37.271 -0.701 19.432 1.00 14.05 287 ALA A C 1
ATOM 4088 O O . ALA A 1 273 ? -37.235 -1.025 18.256 1.00 14.99 287 ALA A O 1
ATOM 4095 N N . VAL A 1 274 ? -36.848 -1.508 20.403 1.00 14.35 288 VAL A N 1
ATOM 4096 C CA . VAL A 1 274 ? -36.270 -2.800 20.073 1.00 13.59 288 VAL A CA 1
ATOM 4097 C C . VAL A 1 274 ? -37.311 -3.774 19.548 1.00 13.18 288 VAL A C 1
ATOM 4098 O O . VAL A 1 274 ? -37.022 -4.606 18.711 1.00 13.44 288 VAL A O 1
ATOM 4111 N N . MET A 1 275 ? -38.550 -3.638 20.004 1.00 13.92 289 MET A N 1
ATOM 4112 C CA . MET A 1 275 ? -39.595 -4.518 19.497 1.00 15.84 289 MET A CA 1
ATOM 4113 C C . MET A 1 275 ? -39.992 -4.141 18.055 1.00 12.61 289 MET A C 1
ATOM 4114 O O . MET A 1 275 ? -40.151 -5.018 17.223 1.00 14.79 289 MET A O 1
ATOM 4128 N N . ALA A 1 276 ? -40.070 -2.848 17.785 1.00 14.10 290 ALA A N 1
ATOM 4129 C CA . ALA A 1 276 ? -40.316 -2.384 16.419 1.00 15.69 290 ALA A CA 1
ATOM 4130 C C . ALA A 1 276 ? -39.168 -2.823 15.478 1.00 14.95 290 ALA A C 1
ATOM 4131 O O . ALA A 1 276 ? -39.409 -3.323 14.371 1.00 15.39 290 ALA A O 1
ATOM 4138 N N . GLN A 1 277 ? -37.923 -2.622 15.921 1.00 14.68 291 GLN A N 1
ATOM 4139 C CA . GLN A 1 277 ? -36.759 -3.101 15.187 1.00 14.13 291 GLN A CA 1
ATOM 4140 C C . GLN A 1 277 ? -36.859 -4.608 14.942 1.00 13.56 291 GLN A C 1
ATOM 4141 O O . GLN A 1 277 ? -36.706 -5.087 13.828 1.00 14.06 291 GLN A O 1
ATOM 4155 N N . SER A 1 278 ? -37.063 -5.363 16.028 1.00 13.87 292 SER A N 1
ATOM 4156 C CA . SER A 1 278 ? -37.119 -6.820 15.940 1.00 12.75 292 SER A CA 1
ATOM 4157 C C . SER A 1 278 ? -38.235 -7.325 15.015 1.00 15.73 292 SER A C 1
ATOM 4158 O O . SER A 1 278 ? -38.085 -8.362 14.369 1.00 16.12 292 SER A O 1
ATOM 4166 N N . SER A 1 279 ? -39.356 -6.609 14.991 1.00 18.08 293 SER A N 1
ATOM 4167 C CA . SER A 1 279 ? -40.471 -6.986 14.133 1.00 18.51 293 SER A CA 1
ATOM 4168 C C . SER A 1 279 ? -39.992 -7.136 12.693 1.00 18.20 293 SER A C 1
ATOM 4169 O O . SER A 1 279 ? -40.335 -8.105 12.017 1.00 19.42 293 SER A O 1
ATOM 4177 N N . ARG A 1 280 ? -39.178 -6.191 12.224 1.00 17.06 294 ARG A N 1
ATOM 4178 C CA . ARG A 1 280 ? -38.668 -6.252 10.858 1.00 17.09 294 ARG A CA 1
ATOM 4179 C C . ARG A 1 280 ? -37.691 -7.400 10.674 1.00 15.68 294 ARG A C 1
ATOM 4180 O O . ARG A 1 280 ? -37.717 -8.122 9.676 1.00 19.35 294 ARG A O 1
ATOM 4201 N N . LEU A 1 281 ? -36.787 -7.566 11.638 1.00 15.05 295 LEU A N 1
ATOM 4202 C CA . LEU A 1 281 ? -35.713 -8.529 11.460 1.00 16.44 295 LEU A CA 1
ATOM 4203 C C . LEU A 1 281 ? -36.167 -9.969 11.544 1.00 15.72 295 LEU A C 1
ATOM 4204 O O . LEU A 1 281 ? -35.505 -10.848 11.010 1.00 18.69 295 LEU A O 1
ATOM 4220 N N . PHE A 1 282 ? -37.255 -10.227 12.278 1.00 16.68 296 PHE A N 1
ATOM 4221 C CA . PHE A 1 282 ? -37.731 -11.589 12.451 1.00 16.62 296 PHE A CA 1
ATOM 4222 C C . PHE A 1 282 ? -38.868 -11.940 11.458 1.00 16.82 296 PHE A C 1
ATOM 4223 O O . PHE A 1 282 ? -39.384 -13.048 11.503 1.00 19.64 296 PHE A O 1
ATOM 4240 N N . ALA A 1 283 ? -39.209 -11.015 10.573 1.00 17.21 297 ALA A N 1
ATOM 4241 C CA . ALA A 1 283 ? -40.274 -11.248 9.568 1.00 17.66 297 ALA A CA 1
ATOM 4242 C C . ALA A 1 283 ? -40.002 -12.468 8.693 1.00 23.01 297 ALA A C 1
ATOM 4243 O O . ALA A 1 283 ? -40.937 -13.198 8.337 1.00 22.41 297 ALA A O 1
ATOM 4250 N N . SER A 1 284 ? -38.735 -12.693 8.352 1.00 20.61 298 SER A N 1
ATOM 4251 C CA . SER A 1 284 ? -38.319 -13.839 7.554 1.00 21.14 298 SER A CA 1
ATOM 4252 C C . SER A 1 284 ? -38.219 -15.153 8.308 1.00 20.35 298 SER A C 1
ATOM 4253 O O . SER A 1 284 ? -37.953 -16.183 7.683 1.00 25.15 298 SER A O 1
ATOM 4261 N N . TYR A 1 285 ? -38.407 -15.142 9.630 1.00 18.62 299 TYR A N 1
ATOM 4262 C CA . TYR A 1 285 ? -38.132 -16.324 10.444 1.00 19.34 299 TYR A CA 1
ATOM 4263 C C . TYR A 1 285 ? -39.368 -16.805 11.200 1.00 23.00 299 TYR A C 1
ATOM 4264 O O . TYR A 1 285 ? -39.319 -17.172 12.372 1.00 23.35 299 TYR A O 1
ATOM 4282 N N . GLU A 1 286 ? -40.480 -16.836 10.473 1.00 22.42 300 GLU A N 1
ATOM 4283 C CA . GLU A 1 286 ? -41.722 -17.350 11.002 1.00 22.35 300 GLU A CA 1
ATOM 4284 C C . GLU A 1 286 ? -41.619 -18.844 11.293 1.00 19.50 300 GLU A C 1
ATOM 4285 O O . GLU A 1 286 ? -42.309 -19.351 12.178 1.00 23.95 300 GLU A O 1
ATOM 4297 N N . GLU A 1 287 ? -40.742 -19.543 10.587 1.00 21.15 301 GLU A N 1
ATOM 4298 C CA . GLU A 1 287 ? -40.561 -20.968 10.819 1.00 23.21 301 GLU A CA 1
ATOM 4299 C C . GLU A 1 287 ? -40.107 -21.261 12.236 1.00 26.43 301 GLU A C 1
ATOM 4300 O O . GLU A 1 287 ? -40.683 -22.097 12.930 1.00 27.21 301 GLU A O 1
ATOM 4312 N N . ASP A 1 288 ? -39.074 -20.556 12.681 1.00 21.61 302 ASP A N 1
ATOM 4313 C CA . AS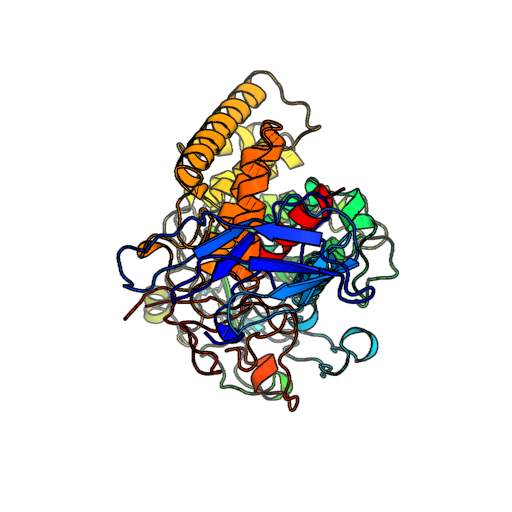P A 1 288 ? -38.523 -20.798 14.002 1.00 21.49 302 ASP A CA 1
ATOM 4314 C C . ASP A 1 288 ? -39.162 -19.917 15.066 1.00 18.07 302 ASP A C 1
ATOM 4315 O O . ASP A 1 288 ? -39.176 -20.268 16.244 1.00 22.32 302 ASP A O 1
ATOM 4324 N N . TYR A 1 289 ? -39.675 -18.766 14.659 1.00 18.25 303 TYR A N 1
ATOM 4325 C CA . TYR A 1 289 ? -40.313 -17.840 15.596 1.00 20.34 303 TYR A CA 1
ATOM 4326 C C . TYR A 1 289 ? -41.709 -17.423 15.141 1.00 23.37 303 TYR A C 1
ATOM 4327 O O . TYR A 1 289 ? -41.972 -16.257 14.865 1.00 21.84 303 TYR A O 1
ATOM 4345 N N . PRO A 1 290 ? -42.628 -18.399 15.102 1.00 23.92 304 PRO A N 1
ATOM 4346 C CA . PRO A 1 290 ? -43.959 -18.124 14.549 1.00 24.72 304 PRO A CA 1
ATOM 4347 C C . PRO A 1 290 ? -44.712 -17.067 15.339 1.00 21.51 304 PRO A C 1
ATOM 4348 O O . PRO A 1 290 ? -44.815 -17.161 16.560 1.00 23.25 304 PRO A O 1
ATOM 4359 N N . GLY A 1 291 ? -45.198 -16.048 14.645 1.00 23.10 305 GLY A N 1
ATOM 4360 C CA . GLY A 1 291 ? -45.995 -15.019 15.267 1.00 22.46 305 GLY A CA 1
ATOM 4361 C C . GLY A 1 291 ? -45.239 -13.907 15.959 1.00 23.70 305 GLY A C 1
ATOM 4362 O O . GLY A 1 291 ? -45.837 -12.916 16.367 1.00 24.55 305 GLY A O 1
ATOM 4366 N N . PHE A 1 292 ? -43.922 -14.030 16.097 1.00 23.86 306 PHE A N 1
ATOM 4367 C CA . PHE A 1 292 ? -43.213 -13.033 16.893 1.00 21.43 306 PHE A CA 1
ATOM 4368 C C . PHE A 1 292 ? -43.190 -11.643 16.239 1.00 17.05 306 PHE A C 1
ATOM 4369 O O . PHE A 1 292 ? -43.396 -10.626 16.896 1.00 18.48 306 PHE A O 1
ATOM 4386 N N . SER A 1 293 ? -42.913 -11.587 14.944 1.00 17.91 307 SER A N 1
ATOM 4387 C CA A SER A 1 293 ? -42.845 -10.303 14.262 0.64 19.56 307 SER A CA 1
ATOM 4388 C CA B SER A 1 293 ? -42.860 -10.310 14.235 0.36 19.55 307 SER A CA 1
ATOM 4389 C C . SER A 1 293 ? -44.107 -9.485 14.507 1.00 19.26 307 SER A C 1
ATOM 4390 O O . SER A 1 293 ? -44.032 -8.326 14.891 1.00 19.39 307 SER A O 1
ATOM 4405 N N . LYS A 1 294 ? -45.272 -10.101 14.286 1.00 22.23 308 LYS A N 1
ATOM 4406 C CA . LYS A 1 294 ? -46.548 -9.432 14.517 1.00 25.39 308 LYS A CA 1
ATOM 4407 C C . LYS A 1 294 ? -46.760 -9.042 15.973 1.00 18.74 308 LYS A C 1
ATOM 4408 O O . LYS A 1 294 ? -47.142 -7.918 16.288 1.00 22.53 308 LYS A O 1
ATOM 4427 N N . ARG A 1 295 ? -46.495 -9.972 16.873 1.00 19.80 309 ARG A N 1
ATOM 4428 C CA . ARG A 1 295 ? -46.632 -9.692 18.297 1.00 20.75 309 ARG A CA 1
ATOM 4429 C C . ARG A 1 295 ? -45.727 -8.546 18.760 1.00 18.38 309 ARG A C 1
ATOM 4430 O O . ARG A 1 295 ? -46.130 -7.695 19.543 1.00 19.18 309 ARG A O 1
ATOM 4451 N N . ALA A 1 296 ? -44.492 -8.517 18.263 1.00 20.93 310 ALA A N 1
ATOM 4452 C CA . ALA A 1 296 ? -43.540 -7.484 18.672 1.00 20.30 310 ALA A CA 1
ATOM 4453 C C . ALA A 1 296 ? -44.020 -6.108 18.269 1.00 15.32 310 ALA A C 1
ATOM 4454 O O . ALA A 1 296 ? -43.934 -5.152 19.031 1.00 17.89 310 ALA A O 1
ATOM 4461 N N . LEU A 1 297 ? -44.535 -6.003 17.046 1.00 18.05 311 LEU A N 1
ATOM 4462 C CA . LEU A 1 297 ? -44.977 -4.704 16.563 1.00 19.46 311 LEU A CA 1
ATOM 4463 C C . LEU A 1 297 ? -46.202 -4.202 17.349 1.00 16.86 311 LEU A C 1
ATOM 4464 O O . LEU A 1 297 ? -46.256 -3.046 17.771 1.00 19.19 311 LEU A O 1
ATOM 4480 N N . LEU A 1 298 ? -47.144 -5.091 17.609 1.00 19.49 312 LEU A N 1
ATOM 4481 C CA . LEU A 1 298 ? -48.322 -4.714 18.392 1.00 24.30 312 LEU A CA 1
ATOM 4482 C C . LEU A 1 298 ? -47.899 -4.253 19.774 1.00 19.43 312 LEU A C 1
ATOM 4483 O O . LEU A 1 298 ? -48.330 -3.209 20.266 1.00 23.20 312 LEU A O 1
ATOM 4499 N N . ALA A 1 299 ? -46.967 -4.991 20.379 1.00 18.73 313 ALA A N 1
ATOM 4500 C CA . ALA A 1 299 ? -46.465 -4.662 21.703 1.00 21.59 313 ALA A CA 1
ATOM 4501 C C . ALA A 1 299 ? -45.740 -3.326 21.723 1.00 19.26 313 ALA A C 1
ATOM 4502 O O . ALA A 1 299 ? -45.859 -2.538 22.663 1.00 20.48 313 ALA A O 1
ATOM 4509 N N . ALA A 1 300 ? -44.951 -3.088 20.673 1.00 17.44 314 ALA A N 1
ATOM 4510 C CA . ALA A 1 300 ? -44.217 -1.836 20.551 1.00 20.63 314 ALA A CA 1
ATOM 4511 C C . ALA A 1 300 ? -45.120 -0.613 20.520 1.00 15.52 314 ALA A C 1
ATOM 4512 O O . ALA A 1 300 ? -44.851 0.381 21.184 1.00 18.89 314 ALA A O 1
ATOM 4519 N N . GLU A 1 301 ? -46.197 -0.708 19.737 1.00 18.44 315 GLU A N 1
ATOM 4520 C CA . GLU A 1 301 ? -47.109 0.418 19.570 1.00 21.99 315 GLU A CA 1
ATOM 4521 C C . GLU A 1 301 ? -47.841 0.696 20.886 1.00 18.96 315 GLU A C 1
ATOM 4522 O O . GLU A 1 301 ? -47.980 1.846 21.288 1.00 21.37 315 GLU A O 1
ATOM 4534 N N . LYS A 1 302 ? -48.193 -0.363 21.610 1.00 22.02 316 LYS A N 1
ATOM 4535 C CA . LYS A 1 302 ? -48.819 -0.195 22.919 1.00 23.88 316 LYS A CA 1
ATOM 4536 C C . LYS A 1 302 ? -47.840 0.421 23.933 1.00 25.07 316 LYS A C 1
ATOM 4537 O O . LYS A 1 302 ? -48.212 1.258 24.746 1.00 23.61 316 LYS A O 1
ATOM 4556 N N . ALA A 1 303 ? -46.571 0.020 23.894 1.00 22.57 317 ALA A N 1
ATOM 4557 C CA . ALA A 1 303 ? -45.601 0.600 24.809 1.00 21.53 317 ALA A CA 1
ATOM 4558 C C . ALA A 1 303 ? -45.329 2.068 24.506 1.00 19.40 317 ALA A C 1
ATOM 4559 O O . ALA A 1 303 ? -45.194 2.886 25.406 1.00 21.40 317 ALA A O 1
ATOM 4566 N N . TYR A 1 304 ? -45.230 2.408 23.223 1.00 19.00 318 TYR A N 1
ATOM 4567 C CA . TYR A 1 304 ? -44.999 3.786 22.858 1.00 18.57 318 TYR A CA 1
ATOM 4568 C C . TYR A 1 304 ? -46.189 4.654 23.303 1.00 20.31 318 TYR A C 1
ATOM 4569 O O . TYR A 1 304 ? -46.001 5.748 23.839 1.00 22.44 318 TYR A O 1
ATOM 4587 N 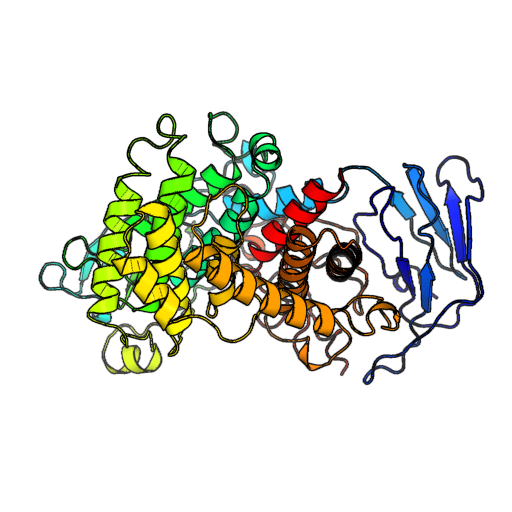N . ALA A 1 305 ? -47.391 4.138 23.085 1.00 24.33 319 ALA A N 1
ATOM 4588 C CA . ALA A 1 305 ? -48.603 4.817 23.540 1.00 22.81 319 ALA A CA 1
ATOM 4589 C C . ALA A 1 305 ? -48.538 5.105 25.043 1.00 28.28 319 ALA A C 1
ATOM 4590 O O . ALA A 1 305 ? -48.818 6.225 25.481 1.00 28.64 319 ALA A O 1
ATOM 4597 N N . TRP A 1 306 ? -48.147 4.108 25.834 1.00 23.50 320 TRP A N 1
ATOM 4598 C CA . TRP A 1 306 ? -48.020 4.314 27.271 1.00 23.71 320 TRP A CA 1
ATOM 4599 C C . TRP A 1 306 ? -47.030 5.427 27.561 1.00 24.89 320 TRP A C 1
ATOM 4600 O O . TRP A 1 306 ? -47.289 6.298 28.377 1.00 27.34 320 TRP A O 1
ATOM 4621 N N . ALA A 1 307 ? -45.875 5.410 26.891 1.00 21.95 321 ALA A N 1
ATOM 4622 C CA . ALA A 1 307 ? -44.878 6.431 27.114 1.00 20.41 321 ALA A CA 1
ATOM 4623 C C . ALA A 1 307 ? -45.366 7.849 26.773 1.00 22.49 321 ALA A C 1
ATOM 4624 O O . ALA A 1 307 ? -44.980 8.819 27.433 1.00 25.15 321 ALA A O 1
ATOM 4631 N N . GLU A 1 308 ? -46.154 7.967 25.714 1.00 28.81 322 GLU A N 1
ATOM 4632 C CA . GLU A 1 308 ? -46.748 9.253 25.352 1.00 33.02 322 GLU A CA 1
ATOM 4633 C C . GLU A 1 308 ? -47.621 9.795 26.484 1.00 28.80 322 GLU A C 1
ATOM 4634 O O . GLU A 1 308 ? -47.619 10.991 26.758 1.00 32.41 322 GLU A O 1
ATOM 4646 N N . LYS A 1 309 ? -48.364 8.905 27.126 1.00 30.59 323 LYS A N 1
ATOM 4647 C CA . LYS A 1 309 ? -49.239 9.302 28.235 1.00 32.88 323 LYS A CA 1
ATOM 4648 C C . LYS A 1 309 ? -48.436 9.636 29.490 1.00 33.32 323 LYS A C 1
ATOM 4649 O O . LYS A 1 309 ? -48.872 10.438 30.314 1.00 34.30 323 LYS A O 1
ATOM 4668 N N . HIS A 1 310 ? -47.260 9.028 29.634 1.00 30.73 324 HIS A N 1
ATOM 4669 C CA . HIS A 1 310 ? -46.440 9.206 30.832 1.00 29.67 324 HIS A CA 1
ATOM 4670 C C . HIS A 1 310 ? -44.991 9.583 30.512 1.00 27.86 324 HIS A C 1
ATOM 4671 O O . HIS A 1 310 ? -44.049 8.886 30.913 1.00 28.91 324 HIS A O 1
ATOM 4685 N N . PRO A 1 311 ? -44.802 10.722 29.841 1.00 30.13 325 PRO A N 1
ATOM 4686 C CA . PRO A 1 311 ? -43.504 11.111 29.280 1.00 31.53 325 PRO A CA 1
ATOM 4687 C C . PRO A 1 311 ? -42.412 11.456 30.287 1.00 32.21 325 PRO A C 1
ATOM 4688 O O . PRO A 1 311 ? -41.239 11.526 29.901 1.00 32.27 325 PRO A O 1
ATOM 4699 N N . GLU A 1 312 ? -42.775 11.677 31.548 1.00 32.17 326 GLU A N 1
ATOM 4700 C CA . GLU A 1 312 ? -41.795 12.075 32.560 1.00 35.16 326 GLU A CA 1
ATOM 4701 C C . GLU A 1 312 ? -41.724 11.067 33.705 1.00 30.81 326 GLU A C 1
ATOM 4702 O O . GLU A 1 312 ? -41.181 11.363 34.766 1.00 32.57 326 GLU A O 1
ATOM 4714 N N . ALA A 1 313 ? -42.277 9.879 33.463 1.00 29.86 327 ALA A N 1
ATOM 4715 C CA . ALA A 1 313 ? -42.259 8.772 34.413 1.00 28.04 327 ALA A CA 1
ATOM 4716 C C . ALA A 1 313 ? -40.884 8.109 34.506 1.00 29.21 327 ALA A C 1
ATOM 4717 O O . ALA A 1 313 ? -40.720 6.935 34.149 1.00 26.78 327 ALA A O 1
ATOM 4724 N N . TYR A 1 314 ? -39.920 8.859 35.017 1.00 23.95 328 TYR A N 1
ATOM 4725 C CA . TYR A 1 314 ? -38.560 8.367 35.205 1.00 25.81 328 TYR A CA 1
ATOM 4726 C C . TYR A 1 314 ? -38.472 7.362 36.342 1.00 35.23 328 TYR A C 1
ATOM 4727 O O . TYR A 1 314 ? -39.327 7.338 37.241 1.00 31.69 328 TYR A O 1
ATOM 4745 N N . TYR A 1 315 ? -37.424 6.543 36.309 1.00 26.71 329 TYR A N 1
ATOM 4746 C CA . TYR A 1 315 ? -37.1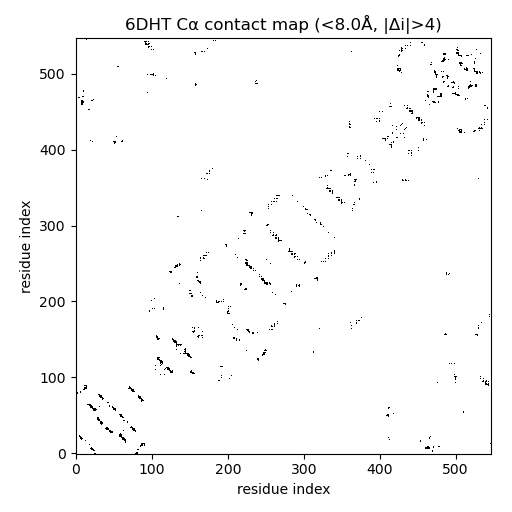77 5.588 37.367 1.00 30.79 329 TYR A CA 1
ATOM 4747 C C . TYR A 1 315 ? -36.208 6.211 38.333 1.00 24.95 329 TYR A C 1
ATOM 4748 O O . TYR A 1 315 ? -35.017 6.324 38.047 1.00 25.04 329 TYR A O 1
ATOM 4766 N N . ASN A 1 316 ? -36.730 6.636 39.480 1.00 34.23 330 ASN A N 1
ATOM 4767 C CA . ASN A 1 316 ? -35.901 7.130 40.572 1.00 35.77 330 ASN A CA 1
ATOM 4768 C C . ASN A 1 316 ? -36.020 6.177 41.749 1.00 34.81 330 ASN A C 1
ATOM 4769 O O . ASN A 1 316 ? -37.085 6.074 42.368 1.00 32.52 330 ASN A O 1
ATOM 4780 N N . GLN A 1 317 ? -34.932 5.482 42.056 1.00 32.50 331 GLN A N 1
ATOM 4781 C CA . GLN A 1 317 ? -34.996 4.402 43.031 1.00 31.74 331 GLN A CA 1
ATOM 4782 C C . GLN A 1 317 ? -35.112 4.952 44.447 1.00 32.84 331 GLN A C 1
ATOM 4783 O O . GLN A 1 317 ? -35.835 4.402 45.274 1.00 31.60 331 GLN A O 1
ATOM 4797 N N . ASN A 1 318 ? -34.374 6.015 44.722 1.00 33.17 332 ASN A N 1
ATOM 4798 C CA . ASN A 1 318 ? -34.461 6.673 46.024 1.00 35.35 332 ASN A CA 1
ATOM 4799 C C . ASN A 1 318 ? -35.893 7.107 46.347 1.00 42.14 332 ASN A C 1
ATOM 4800 O O . ASN A 1 318 ? -36.384 6.867 47.454 1.00 36.45 332 ASN A O 1
ATOM 4811 N N . LEU A 1 319 ? -36.579 7.724 45.389 1.00 34.66 333 LEU A N 1
ATOM 4812 C CA . LEU A 1 319 ? -37.962 8.125 45.616 1.00 34.71 333 LEU A CA 1
ATOM 4813 C C . LEU A 1 319 ? -38.882 6.929 45.754 1.00 40.84 333 LEU A C 1
ATOM 4814 O O . LEU A 1 319 ? -39.856 6.972 46.498 1.00 39.62 333 LEU A O 1
ATOM 4830 N N . LEU A 1 320 ? -38.584 5.864 45.022 1.00 34.01 334 LEU A N 1
ATOM 4831 C CA . LEU A 1 320 ? -39.388 4.660 45.074 1.00 30.63 334 LEU A CA 1
ATOM 4832 C C . LEU A 1 320 ? -39.277 4.059 46.469 1.00 34.95 334 LEU A C 1
ATOM 4833 O O . LEU A 1 320 ? -40.263 3.588 47.038 1.00 34.86 334 LEU A O 1
ATOM 4849 N N . ASN A 1 321 ? -38.069 4.088 47.018 1.00 31.50 335 ASN A N 1
ATOM 4850 C CA . ASN A 1 321 ? -37.809 3.480 48.317 1.00 32.69 335 ASN A CA 1
ATOM 4851 C C . ASN A 1 321 ? -38.470 4.238 49.471 1.00 41.86 335 ASN A C 1
ATOM 4852 O O . ASN A 1 321 ? -38.673 3.674 50.544 1.00 40.68 335 ASN A O 1
ATOM 4863 N N . GLN A 1 322 ? -38.805 5.505 49.245 1.00 38.74 336 GLN A N 1
ATOM 4864 C CA . GLN A 1 322 ? -39.492 6.313 50.254 1.00 36.72 336 GLN A CA 1
ATOM 4865 C C . GLN A 1 322 ? -40.981 6.051 50.296 1.00 42.20 336 GLN A C 1
ATOM 4866 O O . GLN A 1 322 ? -41.654 6.452 51.243 1.00 49.36 336 GLN A O 1
ATOM 4880 N N . LYS A 1 323 ? -41.497 5.380 49.273 1.00 40.13 337 LYS A N 1
ATOM 4881 C CA . LYS A 1 323 ? -42.925 5.185 49.123 1.00 35.95 337 LYS A CA 1
ATOM 4882 C C . LYS A 1 323 ? -43.330 3.726 49.198 1.00 43.07 337 LYS A C 1
ATOM 4883 O O . LYS A 1 323 ? -44.507 3.415 49.418 1.00 43.01 337 LYS A O 1
ATOM 4902 N N . TYR A 1 324 ? -42.367 2.831 49.001 1.00 36.45 338 TYR A N 1
ATOM 4903 C CA . TYR A 1 324 ? -42.684 1.421 48.794 1.00 30.81 338 TYR A CA 1
ATOM 4904 C C . TYR A 1 324 ? -41.679 0.494 49.459 1.00 31.00 338 TYR A C 1
ATOM 4905 O O . TYR A 1 324 ? -40.501 0.837 49.617 1.00 38.73 338 TYR A O 1
ATOM 4923 N N . GLN A 1 325 ? -42.160 -0.690 49.824 1.00 35.51 339 GLN A N 1
ATOM 4924 C CA . GLN A 1 325 ? -41.347 -1.691 50.497 1.00 34.72 339 GLN A CA 1
ATOM 4925 C C . GLN A 1 325 ? -41.633 -3.043 49.870 1.00 31.82 339 GLN A C 1
ATOM 4926 O O . GLN A 1 325 ? -42.744 -3.292 49.452 1.00 31.43 339 GLN A O 1
ATOM 4940 N N . PRO A 1 326 ? -40.617 -3.922 49.797 1.00 29.15 340 PRO A N 1
ATOM 4941 C CA . PRO A 1 326 ? -39.262 -3.737 50.312 1.00 32.12 340 PRO A CA 1
ATOM 4942 C C . PRO A 1 326 ? -38.458 -2.770 49.462 1.00 28.94 340 PRO A C 1
ATOM 4943 O O . PRO A 1 326 ? -38.747 -2.603 48.268 1.00 29.46 340 PRO A O 1
ATOM 4954 N N . ALA A 1 327 ? -37.473 -2.132 50.069 1.00 29.60 341 ALA A N 1
ATOM 4955 C CA . ALA A 1 327 ? -36.611 -1.220 49.346 1.00 30.29 341 ALA A CA 1
ATOM 4956 C C . ALA A 1 327 ? -35.840 -2.024 48.302 1.00 30.03 341 ALA A C 1
ATOM 4957 O O . ALA A 1 327 ? -35.500 -3.183 48.530 1.00 29.62 341 ALA A O 1
ATOM 4964 N N . ILE A 1 328 ? -35.597 -1.402 47.153 1.00 29.63 342 ILE A N 1
ATOM 4965 C CA . ILE A 1 328 ? -34.852 -2.018 46.058 1.00 27.97 342 ILE A CA 1
ATOM 4966 C C . ILE A 1 328 ? -33.500 -1.336 45.961 1.00 20.26 342 ILE A C 1
ATOM 4967 O O . ILE A 1 328 ? -33.439 -0.112 45.917 1.00 25.74 342 ILE A O 1
ATOM 4983 N N . ALA A 1 329 ? -32.402 -2.102 45.932 1.00 22.11 343 ALA A N 1
ATOM 4984 C CA . ALA A 1 329 ? -31.061 -1.519 45.948 1.00 19.95 343 ALA A CA 1
ATOM 4985 C C . ALA A 1 329 ? -30.129 -2.013 44.841 1.00 18.61 343 ALA A C 1
ATOM 4986 O O . ALA A 1 329 ? -28.919 -1.833 44.914 1.00 21.37 343 ALA A O 1
ATOM 4993 N N . THR A 1 330 ? -30.726 -2.614 43.819 1.00 20.69 344 THR A N 1
ATOM 4994 C CA . THR A 1 330 ? -29.970 -3.143 42.683 1.00 21.02 344 THR A CA 1
ATOM 4995 C C . THR A 1 330 ? -29.861 -2.051 41.615 1.00 21.63 344 THR A C 1
ATOM 4996 O O . THR A 1 330 ? -30.225 -0.923 41.866 1.00 20.69 344 THR A O 1
ATOM 5007 N N . GLY A 1 331 ? -29.369 -2.376 40.411 1.00 19.13 345 GLY A N 1
ATOM 5008 C CA . GLY A 1 331 ? -29.002 -1.340 39.452 1.00 24.49 345 GLY A CA 1
ATOM 5009 C C . GLY A 1 331 ? -30.133 -0.381 39.102 1.00 17.87 345 GLY A C 1
ATOM 5010 O O . GLY A 1 331 ? -31.233 -0.809 38.791 1.00 18.73 345 GLY A O 1
ATOM 5014 N N . GLU A 1 332 ? -29.857 0.922 39.143 1.00 19.15 346 GLU A N 1
ATOM 5015 C CA . GLU A 1 332 ? -30.918 1.892 38.943 1.00 21.44 346 GLU A CA 1
ATOM 5016 C C . GLU A 1 332 ? -31.281 2.067 37.473 1.00 18.54 346 GLU A C 1
ATOM 5017 O O . GLU A 1 332 ? -32.460 2.044 37.129 1.00 19.32 346 GLU A O 1
ATOM 5029 N N . TYR A 1 333 ? -30.273 2.251 36.619 1.00 21.70 347 TYR A N 1
ATOM 5030 C CA . TYR A 1 333 ? -30.510 2.641 35.209 1.00 21.13 347 TYR A CA 1
ATOM 5031 C C . TYR A 1 333 ? -31.510 3.779 35.162 1.00 18.33 347 TYR A C 1
ATOM 5032 O O . TYR A 1 333 ? -32.557 3.668 34.520 1.00 21.53 347 TYR A O 1
ATOM 5050 N N . GLY A 1 334 ? -31.171 4.851 35.875 1.00 22.67 348 GLY A N 1
ATOM 5051 C CA . GLY A 1 334 ? -32.028 6.017 35.974 1.00 24.20 348 GLY A CA 1
ATOM 5052 C C . GLY A 1 334 ? -31.676 7.042 34.915 1.00 24.09 348 GLY A C 1
ATOM 5053 O O . GLY A 1 334 ? -30.544 7.073 34.425 1.00 24.61 348 GLY A O 1
ATOM 5057 N N . ASP A 1 335 ? -32.647 7.884 34.577 1.00 22.58 349 ASP A N 1
ATOM 5058 C CA . ASP A 1 335 ? -32.492 8.832 33.488 1.00 22.28 349 ASP A CA 1
ATOM 5059 C C . ASP A 1 335 ? -33.657 9.806 33.544 1.00 22.09 349 ASP A C 1
ATOM 5060 O O . ASP A 1 335 ? -34.807 9.382 33.627 1.00 25.87 349 ASP A O 1
ATOM 5069 N N . THR A 1 336 ? -33.362 11.102 33.501 1.00 24.16 350 THR A N 1
ATOM 5070 C CA . THR A 1 336 ? -34.420 12.119 33.436 1.00 25.82 350 THR A CA 1
ATOM 5071 C C . THR A 1 336 ? -34.499 12.795 32.070 1.00 31.54 350 THR A C 1
ATOM 5072 O O . THR A 1 336 ? -35.195 13.799 31.903 1.00 28.69 350 THR A O 1
ATOM 5083 N N . HIS A 1 337 ? -33.798 12.225 31.093 1.00 26.21 351 HIS A N 1
ATOM 5084 C CA . HIS A 1 337 ? -33.770 12.754 29.730 1.00 23.83 351 HIS A CA 1
ATOM 5085 C C . HIS A 1 337 ? -34.206 11.657 28.770 1.00 22.88 351 HIS A C 1
ATOM 5086 O O . HIS A 1 337 ? -33.401 10.818 28.364 1.00 24.79 351 HIS A O 1
ATOM 5100 N N . ALA A 1 338 ? -35.480 11.680 28.405 1.00 23.55 352 ALA A N 1
ATOM 5101 C CA . ALA A 1 338 ? -36.073 10.642 27.570 1.00 21.94 352 ALA A CA 1
ATOM 5102 C C . ALA A 1 338 ? -36.188 11.023 26.082 1.00 20.99 352 ALA A C 1
ATOM 5103 O O . ALA A 1 338 ? -36.728 10.253 25.279 1.00 22.02 352 ALA A O 1
ATOM 5110 N N . ASP A 1 339 ? -35.697 12.198 25.704 1.00 21.03 353 ASP A N 1
ATOM 5111 C CA . ASP A 1 339 ? -35.842 12.629 24.305 1.00 22.51 353 ASP A CA 1
ATOM 5112 C C . ASP A 1 339 ? -35.201 11.630 23.347 1.00 19.54 353 ASP A C 1
ATOM 5113 O O . ASP A 1 339 ? -35.759 11.334 22.280 1.00 20.00 353 ASP A O 1
ATOM 5122 N N . ASP A 1 340 ? -34.031 11.120 23.729 1.00 20.21 354 ASP A N 1
ATOM 5123 C CA . ASP A 1 340 ? -33.294 10.206 22.846 1.00 17.85 354 ASP A CA 1
ATOM 5124 C C . ASP A 1 340 ? -33.994 8.863 22.680 1.00 18.16 354 ASP A C 1
ATOM 5125 O O . ASP A 1 340 ? -33.979 8.273 21.593 1.00 17.41 354 ASP A O 1
ATOM 5134 N N . GLU A 1 341 ? -34.644 8.383 23.738 1.00 17.91 355 GLU A N 1
ATOM 5135 C CA . GLU A 1 341 ? -35.412 7.152 23.667 1.00 17.58 355 GLU A CA 1
ATOM 5136 C C . GLU A 1 341 ? -36.679 7.388 22.813 1.00 17.89 355 GLU A C 1
ATOM 5137 O O . GLU A 1 341 ? -37.085 6.524 22.046 1.00 17.42 355 GLU A O 1
ATOM 5149 N N . PHE A 1 342 ? -37.311 8.553 22.962 1.00 19.00 356 PHE A N 1
ATOM 5150 C CA . PHE A 1 342 ? -38.427 8.900 22.085 1.00 18.06 356 PHE A CA 1
ATOM 5151 C C . PHE A 1 342 ? -37.952 8.929 20.621 1.00 15.89 356 PHE A C 1
ATOM 5152 O O . PHE A 1 342 ? -38.608 8.382 19.736 1.00 17.54 356 PHE A O 1
ATOM 5169 N N . PHE A 1 343 ? -36.771 9.503 20.387 1.00 17.44 357 PHE A N 1
ATOM 5170 C CA . PHE A 1 343 ? -36.248 9.582 19.017 1.00 18.97 357 PHE A CA 1
ATOM 5171 C C . PHE A 1 343 ? -36.004 8.207 18.434 1.00 15.49 357 PHE A C 1
ATOM 5172 O O . PHE A 1 343 ? -36.402 7.903 17.306 1.00 15.93 357 PHE A O 1
ATOM 5189 N N . TRP A 1 344 ? -35.337 7.359 19.208 1.00 15.88 358 TRP A N 1
ATOM 5190 C CA . TRP A 1 344 ? -35.030 6.012 18.728 1.00 15.37 358 TRP A CA 1
ATOM 5191 C C . TRP A 1 344 ? -36.320 5.208 18.493 1.00 13.98 358 TRP A C 1
ATOM 5192 O O . TRP A 1 344 ? -36.522 4.629 17.415 1.00 14.58 358 TRP A O 1
ATOM 5213 N N . ALA A 1 345 ? -37.220 5.210 19.472 1.00 16.03 359 ALA A N 1
ATOM 5214 C CA . ALA A 1 345 ? -38.478 4.502 19.309 1.00 16.28 359 ALA A CA 1
ATOM 5215 C C . ALA A 1 345 ? -39.342 4.996 18.144 1.00 13.19 359 ALA A C 1
ATOM 5216 O O . ALA A 1 345 ? -39.847 4.202 17.384 1.00 15.32 359 ALA A O 1
ATOM 5223 N N . ALA A 1 346 ? -39.499 6.312 18.034 1.00 16.23 360 ALA A N 1
ATOM 5224 C CA . ALA A 1 346 ? -40.326 6.859 16.959 1.00 17.68 360 ALA A CA 1
ATOM 5225 C C . ALA A 1 346 ? -39.690 6.508 15.623 1.00 16.44 360 ALA A C 1
ATOM 5226 O O . ALA A 1 346 ? -40.401 6.167 14.675 1.00 17.17 360 ALA A O 1
ATOM 5233 N N . SER A 1 347 ? -38.356 6.588 15.539 1.00 14.86 361 SER A N 1
ATOM 5234 C CA . SER A 1 347 ? -37.657 6.235 14.289 1.00 15.19 361 SER A CA 1
ATOM 5235 C C . SER A 1 347 ? -37.910 4.778 13.901 1.00 15.70 361 SER A C 1
ATOM 5236 O O . SER A 1 347 ? -38.299 4.486 12.773 1.00 16.09 361 SER A O 1
ATOM 5244 N N . GLU A 1 348 ? -37.746 3.854 14.849 1.00 15.88 362 GLU A N 1
ATOM 5245 C CA . GLU A 1 348 ? -37.995 2.462 14.556 1.00 14.28 362 GLU A CA 1
ATOM 5246 C C . GLU A 1 348 ? -39.445 2.233 14.151 1.00 15.27 362 GLU A C 1
ATOM 5247 O O . GLU A 1 348 ? -39.702 1.442 13.274 1.00 14.68 362 GLU A O 1
ATOM 5259 N N . LEU A 1 349 ? -40.376 2.865 14.866 1.00 16.40 363 LEU A N 1
ATOM 5260 C CA . LEU A 1 349 ? -41.783 2.684 14.535 1.00 18.35 363 LEU A CA 1
ATOM 5261 C C . LEU A 1 349 ? -42.115 3.249 13.159 1.00 17.39 363 LEU A C 1
ATOM 5262 O O . LEU A 1 349 ? -42.871 2.649 12.418 1.00 17.93 363 LEU A O 1
ATOM 5278 N N . TYR A 1 350 ? -41.508 4.374 12.811 1.00 15.56 364 TYR A N 1
ATOM 5279 C CA . TYR A 1 350 ? -41.659 4.896 11.456 1.00 15.70 364 TYR A CA 1
ATOM 5280 C C . TYR A 1 350 ? -41.164 3.894 10.409 1.00 17.67 364 TYR A C 1
ATOM 5281 O O . TYR A 1 350 ? -41.832 3.656 9.392 1.00 18.15 364 TYR A O 1
ATOM 5299 N N . PHE A 1 351 ? -39.988 3.309 10.616 1.00 16.44 365 PHE A N 1
ATOM 5300 C CA . PHE A 1 351 ? -39.460 2.390 9.609 1.00 14.83 365 PHE A CA 1
ATOM 5301 C C . PHE A 1 351 ? -40.211 1.066 9.559 1.00 17.47 365 PHE A C 1
ATOM 5302 O O . PHE A 1 351 ? -40.334 0.463 8.497 1.00 21.93 365 PHE A O 1
ATOM 5319 N N . SER A 1 352 ? -40.785 0.643 10.677 1.00 17.12 366 SER A N 1
ATOM 5320 C CA . SER A 1 352 ? -41.568 -0.587 10.675 1.00 17.23 366 SER A CA 1
ATOM 5321 C C . SER A 1 352 ? -43.023 -0.436 10.191 1.00 19.78 366 SER A C 1
ATOM 5322 O O . SER A 1 352 ? -43.580 -1.399 9.690 1.00 23.36 366 SER A O 1
ATOM 5330 N N . THR A 1 353 ? -43.610 0.749 10.344 1.00 18.68 367 THR A N 1
ATOM 5331 C CA . THR A 1 353 ? -45.025 0.943 9.994 1.00 19.56 367 THR A CA 1
ATOM 5332 C C . THR A 1 353 ? -45.225 1.877 8.816 1.00 21.04 367 THR A C 1
ATOM 5333 O O . THR A 1 353 ? -46.278 1.835 8.173 1.00 20.47 367 THR A O 1
ATOM 5344 N N . GLY A 1 354 ? -44.261 2.751 8.560 1.00 18.90 368 GLY A N 1
ATOM 5345 C CA . GLY A 1 354 ? -44.399 3.750 7.516 1.00 19.43 368 GLY A CA 1
ATOM 5346 C C . GLY A 1 354 ? -45.247 4.942 7.905 1.00 19.62 368 GLY A C 1
ATOM 5347 O O . GLY A 1 354 ? -45.394 5.872 7.107 1.00 21.91 368 GLY A O 1
ATOM 5351 N N . LYS A 1 355 ? -45.782 4.944 9.120 1.00 20.97 369 LYS A N 1
ATOM 5352 C CA . LYS A 1 355 ? -46.730 5.992 9.526 1.00 19.46 369 LYS A CA 1
ATOM 5353 C C . LYS A 1 355 ? -46.096 7.349 9.825 1.00 20.30 369 LYS A C 1
ATOM 5354 O O . LYS A 1 355 ? -45.164 7.481 10.633 1.00 17.71 369 LYS A O 1
ATOM 5373 N N . GLU A 1 356 ? -46.609 8.373 9.156 1.00 18.23 370 GLU A N 1
ATOM 5374 C CA . GLU A 1 356 ? -46.095 9.727 9.281 1.00 19.99 370 GLU A CA 1
ATOM 5375 C C . GLU A 1 356 ? -46.203 10.261 10.709 1.00 20.56 370 GLU A C 1
ATOM 5376 O O . GLU A 1 356 ? -45.423 11.106 11.142 1.00 19.14 370 GLU A O 1
ATOM 5388 N N . ILE A 1 357 ? -47.171 9.754 11.461 1.00 21.96 371 ILE A N 1
ATOM 5389 C CA . ILE A 1 357 ? -47.359 10.215 12.819 1.00 24.90 371 ILE A CA 1
ATOM 5390 C C . ILE A 1 357 ? -46.120 9.891 13.673 1.00 22.67 371 ILE A C 1
ATOM 5391 O O . ILE A 1 357 ? -45.733 10.673 14.542 1.00 25.07 371 ILE A O 1
ATOM 5407 N N . TYR A 1 358 ? -45.477 8.757 13.396 1.00 21.40 372 TYR A N 1
ATOM 5408 C CA . TYR A 1 358 ? -44.224 8.422 14.077 1.00 19.93 372 TYR A CA 1
ATOM 5409 C C . TYR A 1 358 ? -43.031 9.244 13.574 1.00 20.51 372 TYR A C 1
ATOM 5410 O O . TYR A 1 358 ? -42.207 9.680 14.365 1.00 21.23 372 TYR A O 1
ATOM 5428 N N . ARG A 1 359 ? -42.952 9.454 12.261 1.00 18.64 373 ARG A N 1
ATOM 5429 C CA . ARG A 1 359 ? -41.923 10.302 11.683 1.00 18.97 373 ARG A CA 1
ATOM 5430 C C . ARG A 1 359 ? -41.877 11.676 12.347 1.00 23.61 373 ARG A C 1
ATOM 5431 O O . ARG A 1 359 ? -40.814 12.188 12.679 1.00 21.70 373 ARG A O 1
ATOM 5452 N N . GLU A 1 360 ? -43.042 12.292 12.528 1.00 22.87 374 GLU A N 1
ATOM 5453 C CA . GLU A 1 360 ? -43.084 13.628 13.087 1.00 24.33 374 GLU A CA 1
ATOM 5454 C C . GLU A 1 360 ? -42.519 13.634 14.493 1.00 24.42 374 GLU A C 1
ATOM 5455 O O . GLU A 1 360 ? -41.843 14.576 14.872 1.00 23.45 374 GLU A O 1
ATOM 5467 N N . GLU A 1 361 ? -42.782 12.575 15.254 1.00 22.06 375 GLU A N 1
ATOM 5468 C CA . GLU A 1 361 ? -42.214 12.471 16.600 1.00 26.57 375 GLU A CA 1
ATOM 5469 C C . GLU A 1 361 ? -40.690 12.357 16.557 1.00 29.47 375 GLU A C 1
ATOM 5470 O O . GLU A 1 361 ? -40.004 12.981 17.357 1.00 28.34 375 GLU A O 1
ATOM 5482 N N . ALA A 1 362 ? -40.162 11.580 15.615 1.00 22.83 376 ALA A N 1
ATOM 5483 C CA . ALA A 1 362 ? -38.709 11.495 15.439 1.00 23.16 376 ALA A CA 1
ATOM 5484 C C . ALA A 1 362 ? -38.090 12.835 15.092 1.00 26.96 376 ALA A C 1
ATOM 5485 O O . ALA A 1 362 ? -37.059 13.216 15.641 1.00 26.23 376 ALA A O 1
ATOM 5492 N N . ILE A 1 363 ? -38.700 13.545 14.151 1.00 23.19 377 ILE A N 1
ATOM 5493 C CA . ILE A 1 363 ? -38.175 14.835 13.728 1.00 20.29 377 ILE A CA 1
ATOM 5494 C C . ILE A 1 363 ? -38.186 15.843 14.877 1.00 26.62 377 ILE A C 1
ATOM 5495 O O . ILE A 1 363 ? -37.215 16.590 15.051 1.00 24.57 377 ILE A O 1
ATOM 5511 N N . LYS A 1 364 ? -39.274 15.863 15.653 1.00 23.67 378 LYS A N 1
ATOM 5512 C CA . LYS A 1 364 ? -39.393 16.762 16.801 1.00 27.26 378 LYS A CA 1
ATOM 5513 C C . LYS A 1 364 ? -38.274 16.524 17.808 1.00 31.45 378 LYS A C 1
ATOM 5514 O O . LYS A 1 364 ? -37.757 17.467 18.398 1.00 27.00 378 LYS A O 1
ATOM 5533 N N . LYS A 1 365 ? -37.902 15.261 17.992 1.00 22.78 379 LYS A N 1
ATOM 5534 C CA . LYS A 1 365 ? -36.927 14.892 19.021 1.00 22.69 379 LYS A CA 1
ATOM 5535 C C . LYS A 1 365 ? -35.525 14.684 18.454 1.00 24.88 379 LYS A C 1
ATOM 5536 O O . LYS A 1 365 ? -34.681 14.076 19.108 1.00 23.85 379 LYS A O 1
ATOM 5555 N N . ALA A 1 366 ? -35.253 15.176 17.252 1.00 22.50 380 ALA A N 1
ATOM 5556 C CA . ALA A 1 366 ? -33.982 14.867 16.605 1.00 22.69 380 ALA A CA 1
ATOM 5557 C C . ALA A 1 366 ? -32.786 15.427 17.364 1.00 21.25 380 ALA A C 1
ATOM 5558 O O . ALA A 1 366 ? -32.816 16.554 17.859 1.00 25.07 380 ALA A O 1
ATOM 5565 N N . PRO A 1 367 ? -31.704 14.643 17.431 1.00 22.80 381 PRO A N 1
ATOM 5566 C CA . PRO A 1 367 ? -30.470 15.177 18.011 1.00 25.39 381 PRO A CA 1
ATOM 5567 C C . PRO A 1 367 ? -29.844 16.259 17.144 1.00 29.10 381 PRO A C 1
ATOM 5568 O O . PRO A 1 367 ? -29.978 16.221 15.925 1.00 29.39 381 PRO A O 1
ATOM 5579 N N . GLN A 1 368 ? -29.178 17.213 17.782 1.00 26.14 382 GLN A N 1
ATOM 5580 C CA A GLN A 1 368 ? -28.523 18.304 17.076 0.42 33.33 382 GLN A CA 1
ATOM 5581 C CA B GLN A 1 368 ? -28.524 18.301 17.066 0.58 33.37 382 GLN A CA 1
ATOM 5582 C C . GLN A 1 368 ? -27.075 17.926 16.735 1.00 30.62 382 GLN A C 1
ATOM 5583 O O . GLN A 1 368 ? -26.485 18.454 15.791 1.00 32.34 382 GLN A O 1
ATOM 5607 N N . ILE A 1 369 ? -26.519 16.985 17.498 1.00 26.83 383 ILE A N 1
ATOM 5608 C CA . ILE A 1 369 ? -25.130 16.552 17.357 1.00 31.30 383 ILE A CA 1
ATOM 5609 C C . ILE A 1 369 ? -25.083 15.011 17.427 1.00 22.69 383 ILE A C 1
ATOM 5610 O O . ILE A 1 369 ? -26.027 14.396 17.927 1.00 24.90 383 ILE A O 1
ATOM 5626 N N . TYR A 1 370 ? -24.027 14.392 16.897 1.00 22.31 384 TYR A N 1
ATOM 5627 C CA . TYR A 1 370 ? -23.837 12.949 17.057 1.00 20.39 384 TYR A CA 1
ATOM 5628 C C . TYR A 1 370 ? -23.054 12.671 18.351 1.00 20.53 384 TYR A C 1
ATOM 5629 O O . TYR A 1 370 ? -22.050 13.328 18.622 1.00 21.39 384 TYR A O 1
ATOM 5647 N N . THR A 1 371 ? -23.533 11.709 19.138 1.00 17.35 385 THR A N 1
ATOM 5648 C CA . THR A 1 371 ? -22.799 11.196 20.301 1.00 18.04 385 THR A CA 1
ATOM 5649 C C . THR A 1 371 ? -22.847 9.687 20.199 1.00 19.42 385 THR A C 1
ATOM 5650 O O . THR A 1 371 ? -23.798 9.136 19.672 1.00 17.80 385 THR A O 1
ATOM 5661 N N . ALA A 1 372 ? -21.819 9.014 20.705 1.00 19.65 386 ALA A N 1
ATOM 5662 C CA . ALA A 1 372 ? -21.744 7.559 20.610 1.00 17.45 386 ALA A CA 1
ATOM 5663 C C . ALA A 1 372 ? -22.887 6.940 21.395 1.00 16.98 386 ALA A C 1
ATOM 5664 O O . ALA A 1 372 ? -23.406 7.555 22.344 1.00 19.27 386 ALA A O 1
ATOM 5671 N N . PRO A 1 373 ? -23.288 5.715 21.023 1.00 15.79 387 PRO A N 1
ATOM 5672 C CA . PRO A 1 373 ? -24.361 5.042 21.760 1.00 16.68 387 PRO A CA 1
ATOM 5673 C C . PRO A 1 373 ? -23.974 4.678 23.196 1.00 15.43 387 PRO A C 1
ATOM 5674 O O . PRO A 1 373 ? -22.804 4.409 23.475 1.00 16.86 387 PRO A O 1
ATOM 5685 N N . GLY A 1 374 ? -24.969 4.685 24.072 1.00 14.76 388 GLY A N 1
ATOM 5686 C CA . GLY A 1 374 ? -24.857 4.169 25.426 1.00 16.16 388 GLY A CA 1
ATOM 5687 C C . GLY A 1 374 ? -26.237 3.862 25.949 1.00 15.48 388 GLY A C 1
ATOM 5688 O O . GLY A 1 374 ? -27.233 4.320 25.397 1.00 16.10 388 GLY A O 1
ATOM 5692 N N . TRP A 1 375 ? -26.312 3.090 27.030 1.00 15.55 389 TRP A N 1
ATOM 5693 C CA . TRP A 1 375 ? -27.606 2.614 27.496 1.00 14.61 389 TRP A CA 1
ATOM 5694 C C . TRP A 1 375 ? -28.628 3.724 27.756 1.00 14.70 389 TRP A C 1
ATOM 5695 O O . TRP A 1 375 ? -29.814 3.528 27.552 1.00 18.03 389 TRP A O 1
ATOM 5716 N N . GLY A 1 376 ? -28.149 4.881 28.199 1.00 18.57 390 GLY A N 1
ATOM 5717 C CA . GLY A 1 376 ? -29.025 5.990 28.538 1.00 20.15 390 GLY A CA 1
ATOM 5718 C C . GLY A 1 376 ? -29.062 7.073 27.479 1.00 18.83 390 GLY A C 1
ATOM 5719 O O . GLY A 1 376 ? -29.749 8.083 27.629 1.00 20.30 390 GLY A O 1
ATOM 5723 N N . ASN A 1 377 ? -28.319 6.856 26.404 1.00 19.05 391 ASN A N 1
ATOM 5724 C CA . ASN A 1 377 ? -28.229 7.812 25.308 1.00 20.66 391 ASN A CA 1
ATOM 5725 C C . ASN A 1 377 ? -28.364 7.085 23.985 1.00 15.45 391 ASN A C 1
ATOM 5726 O O . ASN A 1 377 ? -27.371 6.671 23.362 1.00 16.24 391 ASN A O 1
ATOM 5737 N N . THR A 1 378 ? -29.610 6.955 23.549 1.00 15.93 392 THR A N 1
ATOM 5738 C CA . THR A 1 378 ? -29.933 6.103 22.414 1.00 15.38 392 THR A CA 1
ATOM 5739 C C . THR A 1 378 ? -30.076 6.896 21.114 1.00 15.36 392 THR A C 1
ATOM 5740 O O . THR A 1 378 ? -30.557 6.361 20.114 1.00 16.13 392 THR A O 1
ATOM 5751 N N . PHE A 1 379 ? -29.660 8.160 21.097 1.00 16.41 393 PHE A N 1
ATOM 5752 C CA . PHE A 1 379 ? -29.743 8.935 19.842 1.00 17.40 393 PHE A CA 1
ATOM 5753 C C . PHE A 1 379 ? -29.067 8.193 18.706 1.00 15.02 393 PHE A C 1
ATOM 5754 O O . PHE A 1 379 ? -29.608 8.106 17.602 1.00 17.34 393 PHE A O 1
ATOM 5771 N N . ALA A 1 380 ? -27.880 7.667 18.962 1.00 14.18 394 ALA A N 1
ATOM 5772 C CA . ALA A 1 380 ? -27.135 7.015 17.902 1.00 16.05 394 ALA A CA 1
ATOM 5773 C C . ALA A 1 380 ? -27.879 5.839 17.286 1.00 14.83 394 ALA A C 1
ATOM 5774 O O . ALA A 1 380 ? -27.730 5.561 16.103 1.00 13.66 394 ALA A O 1
ATOM 5781 N N . LEU A 1 381 ? -28.667 5.130 18.072 1.00 14.47 395 LEU A N 1
ATOM 5782 C CA . LEU A 1 381 ? -29.359 3.977 17.543 1.00 14.20 395 LEU A CA 1
ATOM 5783 C C . LEU A 1 381 ? -30.430 4.439 16.560 1.00 14.63 395 LEU A C 1
ATOM 5784 O O . LEU A 1 381 ? -30.689 3.786 15.568 1.00 14.57 395 LEU A O 1
ATOM 5800 N N . GLY A 1 382 ? -31.019 5.583 16.858 1.00 13.75 396 GLY A N 1
ATOM 5801 C CA . GLY A 1 382 ? -31.969 6.160 15.923 1.00 13.16 396 GLY A CA 1
ATOM 5802 C C . GLY A 1 382 ? -31.272 6.633 14.665 1.00 14.11 396 GLY A C 1
ATOM 5803 O O . GLY A 1 382 ? -31.774 6.456 13.538 1.00 14.33 396 GLY A O 1
ATOM 5807 N N . ILE A 1 383 ? -30.110 7.263 14.841 1.00 13.96 397 ILE A N 1
ATOM 5808 C CA . ILE A 1 383 ? -29.322 7.760 13.722 1.00 14.72 397 ILE A CA 1
ATOM 5809 C C . ILE A 1 383 ? -28.927 6.594 12.810 1.00 15.12 397 ILE A C 1
ATOM 5810 O O . ILE A 1 383 ? -29.047 6.682 11.566 1.00 13.99 397 ILE A O 1
ATOM 5826 N N . PHE A 1 384 ? -28.478 5.483 13.400 1.00 14.33 398 PHE A N 1
ATOM 5827 C CA . PHE A 1 384 ? -28.059 4.362 12.580 1.00 13.64 398 PHE A CA 1
ATOM 5828 C C . PHE A 1 384 ? -29.217 3.871 11.700 1.00 14.82 398 PHE A C 1
ATOM 5829 O O . PHE A 1 384 ? -29.013 3.489 10.540 1.00 14.38 398 PHE A O 1
ATOM 5846 N N . ALA A 1 385 ? -30.425 3.896 12.259 1.00 13.92 399 ALA A N 1
ATOM 5847 C CA . ALA A 1 385 ? -31.611 3.469 11.522 1.00 13.84 399 ALA A CA 1
ATOM 5848 C C . ALA A 1 385 ? -31.867 4.380 10.314 1.00 14.60 399 ALA A C 1
ATOM 5849 O O . ALA A 1 385 ? -32.056 3.905 9.206 1.00 17.53 399 ALA A O 1
ATOM 5856 N N . TRP A 1 386 ? -31.818 5.691 10.531 1.00 14.84 400 TRP A N 1
ATOM 5857 C CA . TRP A 1 386 ? -31.957 6.653 9.429 1.00 14.47 400 TRP A CA 1
ATOM 5858 C C . TRP A 1 386 ? -30.875 6.525 8.348 1.00 16.19 400 TRP A C 1
ATOM 5859 O O . TRP A 1 386 ? -31.139 6.815 7.179 1.00 17.85 400 TRP A O 1
ATOM 5880 N N . LEU A 1 387 ? -29.671 6.089 8.723 1.00 15.36 401 LEU A N 1
ATOM 5881 C CA . LEU A 1 387 ? -28.542 6.010 7.792 1.00 17.59 401 LEU A CA 1
ATOM 5882 C C . LEU A 1 387 ? -28.452 4.664 7.074 1.00 18.25 401 LEU A C 1
ATOM 5883 O O . LEU A 1 387 ? -27.586 4.471 6.228 1.00 20.86 401 LEU A O 1
ATOM 5899 N N . GLN A 1 388 ? -29.351 3.742 7.385 1.00 18.24 402 GLN A N 1
ATOM 5900 C CA . GLN A 1 388 ? -29.333 2.408 6.792 1.00 18.66 402 GLN A CA 1
ATOM 5901 C C . GLN A 1 388 ? -29.514 2.439 5.276 1.00 30.04 402 GLN A C 1
ATOM 5902 O O . GLN A 1 388 ? -30.457 3.053 4.776 1.00 29.27 402 GLN A O 1
ATOM 5916 N N . PRO A 1 389 ? -28.635 1.744 4.539 1.00 36.46 403 PRO A N 1
ATOM 5917 C CA . PRO A 1 389 ? -28.765 1.711 3.075 1.00 33.41 403 PRO A CA 1
ATOM 5918 C C . PRO A 1 389 ? -29.897 0.820 2.575 1.00 44.63 403 PRO A C 1
ATOM 5919 O O . PRO A 1 389 ? -30.526 0.086 3.348 1.00 36.62 403 PRO A O 1
ATOM 5930 N N . GLY A 1 390 ? -30.169 0.918 1.277 1.00 43.84 404 GLY A N 1
ATOM 5931 C CA . GLY A 1 390 ? -31.186 0.102 0.637 1.00 50.54 404 GLY A CA 1
ATOM 5932 C C . GLY A 1 390 ? -32.608 0.553 0.915 1.00 52.23 404 GLY A C 1
ATOM 5933 O O . GLY A 1 390 ? -33.545 0.127 0.239 1.00 60.31 404 GLY A O 1
ATOM 5937 N N . ARG A 1 391 ? -32.778 1.413 1.912 1.00 46.61 405 ARG A N 1
ATOM 5938 C CA . ARG A 1 391 ? -34.087 1.949 2.230 1.00 47.02 405 ARG A CA 1
ATOM 5939 C C . ARG A 1 391 ? -34.321 3.176 1.373 1.00 47.79 405 ARG A C 1
ATOM 5940 O O . ARG A 1 391 ? -33.556 4.138 1.449 1.00 54.54 405 ARG A O 1
ATOM 5961 N N . GLU A 1 392 ? -35.375 3.135 0.561 1.00 43.68 406 GLU A N 1
ATOM 5962 C CA . GLU A 1 392 ? -35.652 4.177 -0.427 1.00 43.21 406 GLU A CA 1
ATOM 5963 C C . GLU A 1 392 ? -36.358 5.401 0.159 1.00 37.68 406 GLU A C 1
ATOM 5964 O O . GLU A 1 392 ? -37.588 5.501 0.109 1.00 43.39 406 GLU A O 1
ATOM 5976 N N . LEU A 1 393 ? -35.579 6.349 0.673 1.00 25.96 407 LEU A N 1
ATOM 5977 C CA . LEU A 1 393 ? -36.140 7.507 1.351 1.00 21.39 407 LEU A CA 1
ATOM 5978 C C . LEU A 1 393 ? -36.572 8.603 0.382 1.00 21.40 407 LEU A C 1
ATOM 5979 O O . LEU A 1 393 ? -35.894 8.867 -0.619 1.00 23.04 407 LEU A O 1
ATOM 5995 N N . ASN A 1 394 ? -37.696 9.238 0.691 1.00 21.00 408 ASN A N 1
ATOM 5996 C CA . ASN A 1 394 ? -38.158 10.382 -0.082 1.00 17.59 408 ASN A CA 1
ATOM 5997 C C . ASN A 1 394 ? -37.289 11.615 0.137 1.00 18.60 408 ASN A C 1
ATOM 5998 O O . ASN A 1 394 ? -36.332 11.581 0.927 1.00 17.17 408 ASN A O 1
ATOM 6009 N N . GLU A 1 395 ? -37.579 12.705 -0.558 1.00 17.86 409 GLU A N 1
ATOM 6010 C CA . GLU A 1 395 ? -36.731 13.884 -0.518 1.00 17.85 409 GLU A CA 1
ATOM 6011 C C . GLU A 1 395 ? -36.529 14.422 0.900 1.00 18.88 409 GLU A C 1
ATOM 6012 O O . GLU A 1 395 ? -35.391 14.676 1.309 1.00 17.40 409 GLU A O 1
ATOM 6024 N N . ALA A 1 396 ? -37.606 14.580 1.657 1.00 17.53 410 ALA A N 1
ATOM 6025 C CA . ALA A 1 396 ? -37.516 15.151 2.992 1.00 19.53 410 ALA A CA 1
ATOM 6026 C C . ALA A 1 396 ? -36.729 14.203 3.906 1.00 16.55 410 ALA A C 1
ATOM 6027 O O . ALA A 1 396 ? -35.927 14.649 4.727 1.00 19.18 410 ALA A O 1
ATOM 6034 N N . ASP A 1 397 ? -36.991 12.908 3.781 1.00 17.32 411 ASP A N 1
ATOM 6035 C CA . ASP A 1 397 ? -36.328 11.922 4.637 1.00 17.23 411 ASP A CA 1
ATOM 6036 C C . ASP A 1 397 ? -34.840 11.824 4.310 1.00 19.55 411 ASP A C 1
ATOM 6037 O O . ASP A 1 397 ? -34.002 11.667 5.223 1.00 16.76 411 ASP A O 1
ATOM 6046 N N . ARG A 1 398 ? -34.489 11.923 3.037 1.00 18.03 412 ARG A N 1
ATOM 6047 C CA . ARG A 1 398 ? -33.093 11.901 2.636 1.00 16.07 412 ARG A CA 1
ATOM 6048 C C . ARG A 1 398 ? -32.381 13.137 3.143 1.00 20.93 412 ARG A C 1
ATOM 6049 O O . ARG A 1 398 ? -31.240 13.060 3.618 1.00 19.28 412 ARG A O 1
ATOM 6070 N N . ARG A 1 399 ? -33.054 14.276 3.123 1.00 18.46 413 ARG A N 1
ATOM 6071 C CA . ARG A 1 399 ? -32.475 15.507 3.619 1.00 20.11 413 ARG A CA 1
ATOM 6072 C C . ARG A 1 399 ? -32.206 15.380 5.127 1.00 18.04 413 ARG A C 1
ATOM 6073 O O . ARG A 1 399 ? -31.159 15.822 5.618 1.00 20.61 413 ARG A O 1
ATOM 6094 N N . PHE A 1 400 ? -33.153 14.802 5.856 1.00 16.42 414 PHE A N 1
ATOM 6095 C CA . PHE A 1 400 ? -32.974 14.595 7.279 1.00 20.52 414 PHE A CA 1
ATOM 6096 C C . PHE A 1 400 ? -31.797 13.645 7.541 1.00 20.64 414 PHE A C 1
ATOM 6097 O O . PHE A 1 400 ? -30.902 13.963 8.346 1.00 18.45 414 PHE A O 1
ATOM 6114 N N . ALA A 1 401 ? -31.795 12.489 6.881 1.00 18.21 415 ALA A N 1
ATOM 6115 C CA . ALA A 1 401 ? -30.682 11.548 7.016 1.00 16.90 415 ALA A CA 1
ATOM 6116 C C . ALA A 1 401 ? -29.351 12.228 6.707 1.00 21.52 415 ALA A C 1
ATOM 6117 O O . ALA A 1 401 ? -28.374 12.060 7.451 1.00 19.07 415 ALA A O 1
ATOM 6124 N N . ASP A 1 402 ? -29.295 12.997 5.624 1.00 20.59 416 ASP A N 1
ATOM 6125 C CA . ASP A 1 402 ? -28.060 13.682 5.241 1.00 22.76 416 ASP A CA 1
ATOM 6126 C C . ASP A 1 402 ? -27.569 14.598 6.356 1.00 19.64 416 ASP A C 1
ATOM 6127 O O . ASP A 1 402 ? -26.358 14.692 6.585 1.00 22.36 416 ASP A O 1
ATOM 6136 N N . SER A 1 403 ? -28.486 15.255 7.062 1.00 19.19 417 SER A N 1
ATOM 6137 C CA . SER A 1 403 ? -28.105 16.146 8.146 1.00 21.79 417 SER A CA 1
ATOM 6138 C C . SER A 1 403 ? -27.503 15.337 9.298 1.00 21.90 417 SER A C 1
ATOM 6139 O O . SER A 1 403 ? -26.568 15.789 9.959 1.00 23.89 417 SER A O 1
ATOM 6147 N N . LEU A 1 404 ? -28.006 14.130 9.518 1.00 18.14 418 LEU A N 1
ATOM 6148 C CA . LEU A 1 404 ? -27.478 13.287 10.592 1.00 17.15 418 LEU A CA 1
ATOM 6149 C C . LEU A 1 404 ? -26.123 12.742 10.190 1.00 21.11 418 LEU A C 1
ATOM 6150 O O . LEU A 1 404 ? -25.214 12.630 11.038 1.00 18.10 418 LEU A O 1
ATOM 6166 N N . LYS A 1 405 ? -25.949 12.407 8.921 1.00 18.59 419 LYS A N 1
ATOM 6167 C CA . LYS A 1 405 ? -24.655 11.989 8.405 1.00 18.48 419 LYS A CA 1
ATOM 6168 C C . LYS A 1 405 ? -23.623 13.081 8.627 1.00 19.51 419 LYS A C 1
ATOM 6169 O O . LYS A 1 405 ? -22.509 12.815 9.101 1.00 19.39 419 LYS A O 1
ATOM 6188 N N . THR A 1 406 ? -23.978 14.321 8.319 1.00 20.23 420 THR A N 1
ATOM 6189 C CA . THR A 1 406 ? -23.083 15.450 8.542 1.00 23.11 420 THR A CA 1
ATOM 6190 C C . THR A 1 406 ? -22.609 15.495 9.994 1.00 22.16 420 THR A C 1
ATOM 6191 O O . THR A 1 406 ? -21.421 15.697 10.254 1.00 23.93 420 THR A O 1
ATOM 6202 N N . GLU A 1 407 ? -23.518 15.288 10.939 1.00 17.94 421 GLU A N 1
ATOM 6203 C CA . GLU A 1 407 ? -23.157 15.328 12.352 1.00 22.41 421 GLU A CA 1
ATOM 6204 C C . GLU A 1 407 ? -22.275 14.150 12.721 1.00 21.06 421 GLU A C 1
ATOM 6205 O O . GLU A 1 407 ? -21.307 14.320 13.468 1.00 18.83 421 GLU A O 1
ATOM 6217 N N . LEU A 1 408 ? -22.536 12.976 12.158 1.00 18.04 422 LEU A N 1
ATOM 6218 C CA . LEU A 1 408 ? -21.668 11.822 12.425 1.00 19.00 422 LEU A CA 1
ATOM 6219 C C . LEU A 1 408 ? -20.243 12.107 11.955 1.00 18.23 422 LEU A C 1
ATOM 6220 O O . LEU A 1 408 ? -19.248 11.792 12.653 1.00 18.23 422 LEU A O 1
ATOM 6236 N N . LEU A 1 409 ? -20.107 12.736 10.800 1.00 16.67 423 LEU A N 1
ATOM 6237 C CA . LEU A 1 409 ? -18.789 12.986 10.224 1.00 17.32 423 LEU A CA 1
ATOM 6238 C C . LEU A 1 409 ? -18.046 14.078 10.976 1.00 22.26 423 LEU A C 1
ATOM 6239 O O . LEU A 1 409 ? -16.808 14.041 11.065 1.00 21.44 423 LEU A O 1
ATOM 6255 N N . LYS A 1 410 ? -18.779 15.038 11.513 1.00 20.04 424 LYS A N 1
ATOM 6256 C CA . LYS A 1 410 ? -18.188 16.095 12.324 1.00 23.61 424 LYS A CA 1
ATOM 6257 C C . LYS A 1 410 ? -17.591 15.487 13.581 1.00 20.38 424 LYS A C 1
ATOM 6258 O O . LYS A 1 410 ? -16.484 15.846 13.998 1.00 22.27 424 LYS A O 1
ATOM 6277 N N . TYR A 1 411 ? -18.344 14.583 14.200 1.00 17.76 425 TYR A N 1
ATOM 6278 C CA . TYR A 1 411 ? -17.886 13.853 15.375 1.00 18.90 425 TYR A CA 1
ATOM 6279 C C . TYR A 1 411 ? -16.650 13.042 15.019 1.00 18.75 425 TYR A C 1
ATOM 6280 O O . TYR A 1 411 ? -15.656 13.101 15.762 1.00 19.51 425 TYR A O 1
ATOM 6298 N N . ALA A 1 412 ? -16.692 12.304 13.916 1.00 18.24 426 ALA A N 1
ATOM 6299 C CA . ALA A 1 412 ? -15.615 11.393 13.532 1.00 18.77 426 ALA A CA 1
ATOM 6300 C C . ALA A 1 412 ? -14.329 12.155 13.247 1.00 21.97 426 ALA A C 1
ATOM 6301 O O . ALA A 1 412 ? -13.248 11.747 13.651 1.00 19.89 426 ALA A O 1
ATOM 6308 N N . ASP A 1 413 ? -14.440 13.274 12.551 1.00 19.91 427 ASP A N 1
ATOM 6309 C CA . ASP A 1 413 ? -13.259 14.059 12.223 1.00 22.44 427 ASP A CA 1
ATOM 6310 C C . ASP A 1 413 ? -12.589 14.563 13.485 1.00 20.56 427 ASP A C 1
ATOM 6311 O O . ASP A 1 413 ? -11.355 14.588 13.570 1.00 23.64 427 ASP A O 1
ATOM 6320 N N . LYS A 1 414 ? -13.379 14.942 14.475 1.00 21.01 428 LYS A N 1
ATOM 6321 C CA . LYS A 1 414 ? -12.834 15.441 15.733 1.00 22.49 428 LYS A CA 1
ATOM 6322 C C . LYS A 1 414 ? -12.133 14.311 16.499 1.00 24.85 428 LYS A C 1
ATOM 6323 O O . LYS A 1 414 ? -11.045 14.491 17.046 1.00 24.01 428 LYS A O 1
ATOM 6342 N N . VAL A 1 415 ? -12.747 13.137 16.511 1.00 20.74 429 VAL A N 1
ATOM 6343 C CA . VAL A 1 415 ? -12.202 11.986 17.226 1.00 20.76 429 VAL A CA 1
ATOM 6344 C C . VAL A 1 415 ? -10.838 11.567 16.684 1.00 19.83 429 VAL A C 1
ATOM 6345 O O . VAL A 1 415 ? -9.959 11.180 17.472 1.00 22.45 429 VAL A O 1
ATOM 6358 N N . ILE A 1 416 ? -10.635 11.631 15.371 1.00 21.55 430 ILE A N 1
ATOM 6359 C CA . ILE A 1 416 ? -9.423 11.076 14.762 1.00 22.10 430 ILE A CA 1
ATOM 6360 C C . ILE A 1 416 ? -8.288 12.094 14.697 1.00 23.16 430 ILE A C 1
ATOM 6361 O O . ILE A 1 416 ? -7.151 11.753 14.351 1.00 23.55 430 ILE A O 1
ATOM 6377 N N . GLU A 1 417 ? -8.586 13.324 15.082 1.00 24.41 431 GLU A N 1
ATOM 6378 C CA . GLU A 1 417 ? -7.597 14.392 15.004 1.00 25.95 431 GLU A CA 1
ATOM 6379 C C . GLU A 1 417 ? -6.408 14.040 15.892 1.00 25.46 431 GLU A C 1
ATOM 6380 O O . GLU A 1 417 ? -6.565 13.869 17.093 1.00 24.57 431 GLU A O 1
ATOM 6392 N N . GLY A 1 418 ? -5.234 13.885 15.284 1.00 25.82 432 GLY A N 1
ATOM 6393 C CA . GLY A 1 418 ? -4.013 13.674 16.044 1.00 25.72 432 GLY A CA 1
ATOM 6394 C C . GLY A 1 418 ? -3.792 12.243 16.490 1.00 28.90 432 GLY A C 1
ATOM 6395 O O . GLY A 1 418 ? -2.829 11.952 17.199 1.00 23.22 432 GLY A O 1
ATOM 6399 N N . ALA A 1 419 ? -4.667 11.337 16.080 1.00 24.38 433 ALA A N 1
ATOM 6400 C CA . ALA A 1 419 ? -4.575 9.952 16.535 1.00 23.25 433 ALA A CA 1
ATOM 6401 C C . ALA A 1 419 ? -3.225 9.310 16.199 1.00 23.95 433 ALA A C 1
ATOM 6402 O O . ALA A 1 419 ? -2.755 8.474 16.951 1.00 23.05 433 ALA A O 1
ATOM 6409 N N . GLU A 1 420 ? -2.601 9.697 15.091 1.00 22.93 434 GLU A N 1
ATOM 6410 C CA . GLU A 1 420 ? -1.332 9.084 14.689 1.00 25.50 434 GLU A CA 1
ATOM 6411 C C . GLU A 1 420 ? -0.127 9.526 15.515 1.00 28.19 434 GLU A C 1
ATOM 6412 O O . GLU A 1 420 ? 0.951 8.926 15.413 1.00 29.78 434 GLU A O 1
ATOM 6424 N N . GLN A 1 421 ? -0.304 10.579 16.306 1.00 23.48 435 GLN A N 1
ATOM 6425 C CA . GLN A 1 421 ? 0.765 11.087 17.163 1.00 25.41 435 GLN A CA 1
ATOM 6426 C C . GLN A 1 421 ? 0.598 10.661 18.617 1.00 27.76 435 GLN A C 1
ATOM 6427 O O . GLN A 1 421 ? 1.443 10.974 19.472 1.00 24.89 435 GLN A O 1
ATOM 6441 N N . THR A 1 422 ? -0.493 9.966 18.932 1.00 22.74 436 THR A N 1
ATOM 6442 C CA . THR A 1 422 ? -0.702 9.507 20.297 1.00 20.99 436 THR A CA 1
ATOM 6443 C C . THR A 1 422 ? 0.320 8.417 20.694 1.00 15.10 436 THR A C 1
ATOM 6444 O O . THR A 1 422 ? 0.795 7.669 19.838 1.00 18.60 436 THR A O 1
ATOM 6455 N N . PRO A 1 423 ? 0.631 8.328 21.987 1.00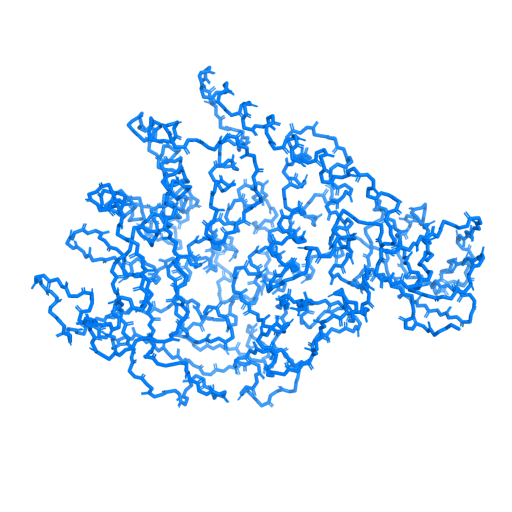 19.93 437 PRO A N 1
ATOM 6456 C CA . PRO A 1 423 ? 1.534 7.276 22.459 1.00 19.68 437 PRO A CA 1
ATOM 6457 C C . PRO A 1 423 ? 1.129 5.867 22.054 1.00 18.11 437 PRO A C 1
ATOM 6458 O O . PRO A 1 423 ? 1.981 5.089 21.626 1.00 19.47 437 PRO A O 1
ATOM 6469 N N . PHE A 1 424 ? -0.173 5.563 22.097 1.00 19.01 438 PHE A N 1
ATOM 6470 C CA . PHE A 1 424 ? -0.619 4.209 21.764 1.00 18.11 438 PHE A CA 1
ATOM 6471 C C . PHE A 1 424 ? -1.256 4.112 20.380 1.00 17.29 438 PHE A C 1
ATOM 6472 O O . PHE A 1 424 ? -1.809 3.077 20.025 1.00 20.43 438 PHE A O 1
ATOM 6489 N N . HIS A 1 425 ? -1.106 5.173 19.590 1.00 18.65 439 HIS A N 1
ATOM 6490 C CA . HIS A 1 425 ? -1.492 5.187 18.185 1.00 17.36 439 HIS A CA 1
ATOM 6491 C C . HIS A 1 425 ? -2.989 4.840 17.982 1.00 15.35 439 HIS A C 1
ATOM 6492 O O . HIS A 1 425 ? -3.328 3.976 17.179 1.00 17.84 439 HIS A O 1
ATOM 6506 N N . ALA A 1 426 ? -3.853 5.488 18.742 1.00 15.85 440 ALA A N 1
ATOM 6507 C CA . ALA A 1 426 ? -5.312 5.279 18.614 1.00 15.69 440 ALA A CA 1
ATOM 6508 C C . ALA A 1 426 ? -6.055 6.517 19.038 1.00 17.76 440 ALA A C 1
ATOM 6509 O O . ALA A 1 426 ? -5.592 7.283 19.858 1.00 18.22 440 ALA A O 1
ATOM 6516 N N . PRO A 1 427 ? -7.277 6.705 18.504 1.00 15.32 441 PRO A N 1
ATOM 6517 C CA . PRO A 1 427 ? -8.040 7.862 18.964 1.00 17.68 441 PRO A CA 1
ATOM 6518 C C . PRO A 1 427 ? -8.356 7.825 20.452 1.00 19.53 441 PRO A C 1
ATOM 6519 O O . PRO A 1 427 ? -8.392 8.857 21.121 1.00 21.54 441 PRO A O 1
ATOM 6530 N N . TYR A 1 428 ? -8.609 6.624 20.959 1.00 14.97 442 TYR A N 1
ATOM 6531 C CA . TYR A 1 428 ? -8.915 6.420 22.361 1.00 16.73 442 TYR A CA 1
ATOM 6532 C C . TYR A 1 428 ? -7.644 6.211 23.195 1.00 15.86 442 TYR A C 1
ATOM 6533 O O . TYR A 1 428 ? -6.750 5.478 22.791 1.00 16.42 442 TYR A O 1
ATOM 6551 N N . GLY A 1 429 ? -7.582 6.865 24.352 1.00 17.46 443 GLY A N 1
ATOM 6552 C CA . GLY A 1 429 ? -6.631 6.496 25.391 1.00 17.63 443 GLY A CA 1
ATOM 6553 C C . GLY A 1 429 ? -5.597 7.536 25.742 1.00 21.78 443 GLY A C 1
ATOM 6554 O O . GLY A 1 429 ? -4.706 7.226 26.512 1.00 19.09 443 GLY A O 1
ATOM 6558 N N . ASN A 1 430 ? -5.713 8.744 25.198 1.00 18.52 444 ASN A N 1
ATOM 6559 C CA . ASN A 1 430 ? -4.726 9.791 25.476 1.00 20.90 444 ASN A CA 1
ATOM 6560 C C . ASN A 1 430 ? -5.302 11.032 26.148 1.00 22.78 444 ASN A C 1
ATOM 6561 O O . ASN A 1 430 ? -4.652 12.089 26.185 1.00 28.05 444 ASN A O 1
ATOM 6572 N N . ASP A 1 431 ? -6.501 10.894 26.699 1.00 23.23 445 ASP A N 1
ATOM 6573 C CA . ASP A 1 431 ? -7.123 11.941 27.499 1.00 22.90 445 ASP A CA 1
ATOM 6574 C C . ASP A 1 431 ? -7.542 11.315 28.818 1.00 24.34 445 ASP A C 1
ATOM 6575 O O . ASP A 1 431 ? -8.136 10.240 28.828 1.00 23.75 445 ASP A O 1
ATOM 6584 N N . ALA A 1 432 ? -7.246 11.978 29.930 1.00 25.68 446 ALA A N 1
ATOM 6585 C CA . ALA A 1 432 ? -7.575 11.439 31.251 1.00 24.45 446 ALA A CA 1
ATOM 6586 C C . ALA A 1 432 ? -9.067 11.164 31.399 1.00 22.56 446 ALA A C 1
ATOM 6587 O O . ALA A 1 432 ? -9.471 10.288 32.152 1.00 26.07 446 ALA A O 1
ATOM 6594 N N . LYS A 1 433 ? -9.883 11.910 30.671 1.00 25.90 447 LYS A N 1
ATOM 6595 C CA . LYS A 1 433 ? -11.322 11.754 30.773 1.00 27.47 447 LYS A CA 1
ATOM 6596 C C . LYS A 1 433 ? -11.810 10.516 30.030 1.00 25.68 447 LYS A C 1
ATOM 6597 O O . LYS A 1 433 ? -13.000 10.204 30.060 1.00 26.28 447 LYS A O 1
ATOM 6616 N N . ASP A 1 434 ? -10.894 9.831 29.354 1.00 22.97 448 ASP A N 1
ATOM 6617 C CA . ASP A 1 434 ? -11.219 8.597 28.632 1.00 20.46 448 ASP A CA 1
ATOM 6618 C C . ASP A 1 434 ? -11.437 7.425 29.583 1.00 21.70 448 ASP A C 1
ATOM 6619 O O . ASP A 1 434 ? -11.837 6.340 29.142 1.00 18.69 448 ASP A O 1
ATOM 6628 N N . PHE A 1 435 ? -11.126 7.619 30.862 1.00 21.57 449 PHE A N 1
ATOM 6629 C CA . PHE A 1 435 ? -11.124 6.523 31.839 1.00 18.09 449 PHE A CA 1
ATOM 6630 C C . PHE A 1 435 ? -12.136 6.713 32.946 1.00 20.78 449 PHE A C 1
ATOM 6631 O O . PHE A 1 435 ? -12.129 7.714 33.652 1.00 24.36 449 PHE A O 1
ATOM 6648 N N . PHE A 1 436 ? -13.006 5.721 33.092 1.00 17.68 450 PHE A N 1
ATOM 6649 C CA . PHE A 1 436 ? -14.178 5.797 33.934 1.00 17.96 450 PHE A CA 1
ATOM 6650 C C . PHE A 1 436 ? -14.863 4.435 33.889 1.00 16.44 450 PHE A C 1
ATOM 6651 O O . PHE A 1 436 ? -14.408 3.563 33.156 1.00 18.62 450 PHE A O 1
ATOM 6668 N N . TRP A 1 437 ? -15.922 4.252 34.666 1.00 17.93 451 TRP A N 1
ATOM 6669 C CA . TRP A 1 437 ? -16.577 2.955 34.785 1.00 16.51 451 TRP A CA 1
ATOM 6670 C C . TRP A 1 437 ? -17.090 2.503 33.449 1.00 16.97 451 TRP A C 1
ATOM 6671 O O . TRP A 1 437 ? -17.966 3.136 32.870 1.00 16.98 451 TRP A O 1
ATOM 6692 N N . GLY A 1 438 ? -16.530 1.415 32.943 1.00 17.13 452 GLY A N 1
ATOM 6693 C CA . GLY A 1 438 ? -17.038 0.839 31.704 1.00 15.66 452 GLY A CA 1
ATOM 6694 C C . GLY A 1 438 ? -16.469 1.494 30.468 1.00 15.29 452 GLY A C 1
ATOM 6695 O O . GLY A 1 438 ? -16.958 1.267 29.357 1.00 14.92 452 GLY A O 1
ATOM 6699 N N . CYS A 1 439 ? -15.421 2.297 30.623 1.00 14.39 453 CYS A N 1
ATOM 6700 C CA . CYS A 1 439 ? -14.928 3.103 29.505 1.00 14.32 453 CYS A CA 1
ATOM 6701 C C . CYS A 1 439 ? -14.494 2.305 28.290 1.00 13.11 453 CYS A C 1
ATOM 6702 O O . CYS A 1 439 ? -14.548 2.808 27.178 1.00 14.53 453 CYS A O 1
ATOM 6710 N N . LEU A 1 440 ? -14.036 1.076 28.466 1.00 12.54 454 LEU A N 1
ATOM 6711 C CA . LEU A 1 440 ? -13.516 0.343 27.309 1.00 11.34 454 LEU A CA 1
ATOM 6712 C C . LEU A 1 440 ? -14.638 0.048 26.334 1.00 13.18 454 LEU A C 1
ATOM 6713 O O . LEU A 1 440 ? -14.408 0.048 25.126 1.00 12.73 454 LEU A O 1
ATOM 6729 N N . ALA A 1 441 ? -15.840 -0.181 26.854 1.00 13.29 455 ALA A N 1
ATOM 6730 C CA . ALA A 1 441 ? -17.003 -0.374 25.985 1.00 12.23 455 ALA A CA 1
ATOM 6731 C C . ALA A 1 441 ? -17.621 0.970 25.619 1.00 13.97 455 ALA A C 1
ATOM 6732 O O . ALA A 1 441 ? -17.857 1.253 24.429 1.00 15.04 455 ALA A O 1
ATOM 6739 N N . GLU A 1 442 ? -17.946 1.769 26.630 1.00 14.36 456 GLU A N 1
ATOM 6740 C CA . GLU A 1 442 ? -18.727 2.998 26.446 1.00 16.04 456 GLU A CA 1
ATOM 6741 C C . GLU A 1 442 ? -18.045 4.018 25.584 1.00 17.41 456 GLU A C 1
ATOM 6742 O O . GLU A 1 442 ? -18.712 4.747 24.836 1.00 20.87 456 GLU A O 1
ATOM 6754 N N . LYS A 1 443 ? -16.727 4.114 25.703 1.00 15.98 457 LYS A N 1
ATOM 6755 C CA . LYS A 1 443 ? -15.988 5.062 24.910 1.00 15.12 457 LYS A CA 1
ATOM 6756 C C . LYS A 1 443 ? -15.135 4.381 23.863 1.00 16.91 457 LYS A C 1
ATOM 6757 O O . LYS A 1 443 ? -15.285 4.657 22.683 1.00 18.20 457 LYS A O 1
ATOM 6776 N N . CYS A 1 444 ? -14.225 3.491 24.234 1.00 13.93 458 CYS A N 1
ATOM 6777 C CA . CYS A 1 444 ? -13.318 2.945 23.223 1.00 14.23 458 CYS A CA 1
ATOM 6778 C C . CYS A 1 444 ? -14.060 2.159 22.121 1.00 12.83 458 CYS A C 1
ATOM 6779 O O . CYS A 1 444 ? -13.926 2.444 20.936 1.00 14.23 458 CYS A O 1
ATOM 6787 N N . MET A 1 445 ? -14.844 1.164 22.530 1.00 14.36 459 MET A N 1
ATOM 6788 C CA . MET A 1 445 ? -15.570 0.377 21.536 1.00 12.68 459 MET A CA 1
ATOM 6789 C C . MET A 1 445 ? -16.595 1.230 20.789 1.00 13.34 459 MET A C 1
ATOM 6790 O O . MET A 1 445 ? -16.680 1.163 19.567 1.00 13.96 459 MET A O 1
ATOM 6804 N N . ASN A 1 446 ? -17.386 2.019 21.509 1.00 13.01 460 ASN A N 1
ATOM 6805 C CA . ASN A 1 446 ? -18.487 2.708 20.823 1.00 12.53 460 ASN A CA 1
ATOM 6806 C C . ASN A 1 446 ? -17.989 3.880 19.983 1.00 16.68 460 ASN A C 1
ATOM 6807 O O . ASN A 1 446 ? -18.627 4.262 18.998 1.00 14.93 460 ASN A O 1
ATOM 6818 N N . GLN A 1 447 ? -16.840 4.429 20.327 1.00 14.85 461 GLN A N 1
ATOM 6819 C CA . GLN A 1 447 ? -16.159 5.355 19.413 1.00 13.83 461 GLN A CA 1
ATOM 6820 C C . GLN A 1 447 ? -15.752 4.622 18.133 1.00 14.88 461 GLN A C 1
ATOM 6821 O O . GLN A 1 447 ? -15.975 5.110 17.019 1.00 13.60 461 GLN A O 1
ATOM 6835 N N . GLY A 1 448 ? -15.189 3.426 18.294 1.00 12.54 462 GLY A N 1
ATOM 6836 C CA . GLY A 1 448 ? -14.895 2.554 17.169 1.00 12.51 462 GLY A CA 1
ATOM 6837 C C . GLY A 1 448 ? -16.096 2.250 16.296 1.00 13.44 462 GLY A C 1
ATOM 6838 O O . GLY A 1 448 ? -16.004 2.315 15.078 1.00 13.16 462 GLY A O 1
ATOM 6842 N N . VAL A 1 449 ? -17.216 1.894 16.916 1.00 13.20 463 VAL A N 1
ATOM 6843 C CA . VAL A 1 449 ? -18.453 1.610 16.181 1.00 12.13 463 VAL A CA 1
ATOM 6844 C C . VAL A 1 449 ? -18.853 2.849 15.366 1.00 13.02 463 VAL A C 1
ATOM 6845 O O . VAL A 1 449 ? -19.243 2.736 14.195 1.00 12.35 463 VAL A O 1
ATOM 6858 N N . SER A 1 450 ? -18.799 4.017 15.994 1.00 13.00 464 SER A N 1
ATOM 6859 C CA . SER A 1 450 ? -19.129 5.289 15.340 1.00 11.99 464 SER A CA 1
ATOM 6860 C C . SER A 1 450 ? -18.227 5.535 14.126 1.00 13.23 464 SER A C 1
ATOM 6861 O O . SER A 1 450 ? -18.692 5.939 13.035 1.00 14.16 464 SER A O 1
ATOM 6869 N N . LEU A 1 451 ? -16.927 5.278 14.280 1.00 13.67 465 LEU A N 1
ATOM 6870 C CA . LEU A 1 451 ? -15.983 5.429 13.162 1.00 12.98 465 LEU A CA 1
ATOM 6871 C C . LEU A 1 451 ? -16.262 4.449 12.050 1.00 15.25 465 LEU A C 1
ATOM 6872 O O . LEU A 1 451 ? -16.127 4.782 10.865 1.00 14.08 465 LEU A O 1
ATOM 6888 N N . MET A 1 452 ? -16.634 3.227 12.390 1.00 13.54 466 MET A N 1
ATOM 6889 C CA . MET A 1 452 ? -16.997 2.242 11.396 1.00 14.46 466 MET A CA 1
ATOM 6890 C C . MET A 1 452 ? -18.223 2.734 10.590 1.00 14.54 466 MET A C 1
ATOM 6891 O O . MET A 1 452 ? -18.267 2.635 9.357 1.00 13.83 466 MET A O 1
ATOM 6905 N N . TYR A 1 453 ? -19.225 3.280 11.276 1.00 14.25 467 TYR A N 1
ATOM 6906 C CA . TYR A 1 453 ? -20.355 3.861 10.556 1.00 15.24 467 TYR A CA 1
ATOM 6907 C C . TYR A 1 453 ? -19.914 5.026 9.678 1.00 16.40 467 TYR A C 1
ATOM 6908 O O . TYR A 1 453 ? -20.399 5.180 8.559 1.00 14.69 467 TYR A O 1
ATOM 6926 N N . ALA A 1 454 ? -19.016 5.873 10.151 1.00 13.98 468 ALA A N 1
ATOM 6927 C CA . ALA A 1 454 ? -18.526 6.967 9.298 1.00 16.27 468 ALA A CA 1
ATOM 6928 C C . ALA A 1 454 ? -17.841 6.453 8.019 1.00 15.11 468 ALA A C 1
ATOM 6929 O O . ALA A 1 454 ? -18.032 7.032 6.922 1.00 15.55 468 ALA A O 1
ATOM 6936 N N . TYR A 1 455 ? -17.085 5.361 8.116 1.00 14.20 469 TYR A N 1
ATOM 6937 C CA . TYR A 1 455 ? -16.522 4.690 6.951 1.00 15.17 469 TYR A CA 1
ATOM 6938 C C . TYR A 1 455 ? -17.655 4.241 6.009 1.00 16.26 469 TYR A C 1
ATOM 6939 O O . TYR A 1 455 ? -17.627 4.517 4.797 1.00 15.69 469 TYR A O 1
ATOM 6957 N N . LEU A 1 456 ? -18.669 3.575 6.553 1.00 16.19 470 LEU A N 1
ATOM 6958 C CA . LEU A 1 456 ? -19.747 3.065 5.721 1.00 16.46 470 LEU A CA 1
ATOM 6959 C C . LEU A 1 456 ? -20.471 4.185 4.973 1.00 18.93 470 LEU A C 1
ATOM 6960 O O . LEU A 1 456 ? -20.922 3.982 3.842 1.00 20.00 470 LEU A O 1
ATOM 6976 N N . GLN A 1 457 ? -20.545 5.364 5.569 1.00 15.80 471 GLN A N 1
ATOM 6977 C CA . GLN A 1 457 ? -21.273 6.487 4.980 1.00 18.44 471 GLN A CA 1
ATOM 6978 C C . GLN A 1 457 ? -20.457 7.252 3.927 1.00 20.18 471 GLN A C 1
ATOM 6979 O O . GLN A 1 457 ? -21.018 8.034 3.153 1.00 21.27 471 GLN A O 1
ATOM 6993 N N . THR A 1 458 ? -19.146 7.016 3.876 1.00 18.20 472 THR A N 1
ATOM 6994 C CA . THR A 1 458 ? -18.240 7.838 3.044 1.00 18.31 472 THR A CA 1
ATOM 6995 C C . THR A 1 458 ? -17.273 7.057 2.181 1.00 18.35 472 THR A C 1
ATOM 6996 O O . THR A 1 458 ? -16.824 7.564 1.133 1.00 21.58 472 THR A O 1
ATOM 7007 N N . GLY A 1 459 ? -16.918 5.836 2.580 1.00 18.56 473 GLY A N 1
ATOM 7008 C CA . GLY A 1 459 ? -15.866 5.084 1.906 1.00 18.59 473 GLY A CA 1
ATOM 7009 C C . GLY A 1 459 ? -14.466 5.590 2.230 1.00 19.99 473 GLY A C 1
ATOM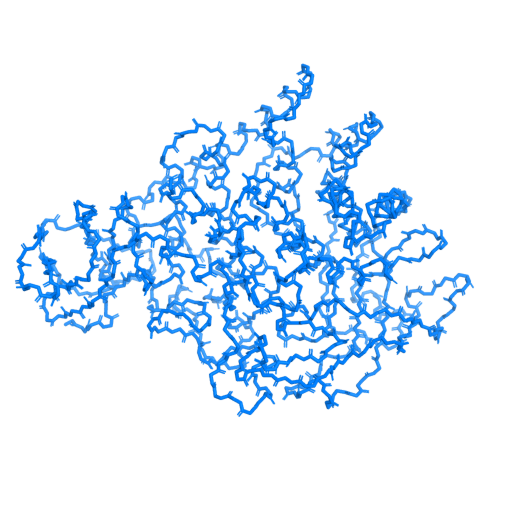 7010 O O . GLY A 1 459 ? -13.494 5.142 1.599 1.00 22.29 473 GLY A O 1
ATOM 7014 N N . LYS A 1 460 ? -14.341 6.523 3.175 1.00 17.85 474 LYS A N 1
ATOM 7015 C CA . LYS A 1 460 ? -13.023 7.056 3.551 1.00 17.81 474 LYS A CA 1
ATOM 7016 C C . LYS A 1 460 ? -12.342 6.109 4.532 1.00 20.55 474 LYS A C 1
ATOM 7017 O O . LYS A 1 460 ? -12.748 5.997 5.703 1.00 19.76 474 LYS A O 1
ATOM 7036 N N . ASP A 1 461 ? -11.287 5.462 4.036 1.00 20.43 475 ASP A N 1
ATOM 7037 C CA . ASP A 1 461 ? -10.558 4.437 4.765 1.00 22.74 475 ASP A CA 1
ATOM 7038 C C . ASP A 1 461 ? -10.049 4.926 6.114 1.00 19.66 475 ASP A C 1
ATOM 7039 O O . ASP A 1 461 ? -9.943 4.135 7.042 1.00 19.14 475 ASP A O 1
ATOM 7048 N N . VAL A 1 462 ? -9.745 6.214 6.246 1.00 17.11 476 VAL A N 1
ATOM 7049 C CA . VAL A 1 462 ? -9.183 6.732 7.492 1.00 19.45 476 VAL A CA 1
ATOM 7050 C C . VAL A 1 462 ? -10.089 6.452 8.698 1.00 16.78 476 VAL A C 1
ATOM 7051 O O . VAL A 1 462 ? -9.617 6.184 9.795 1.00 17.16 476 VAL A O 1
ATOM 7064 N N . TYR A 1 463 ? -11.400 6.505 8.502 1.00 17.73 477 TYR A N 1
ATOM 7065 C CA . TYR A 1 463 ? -12.286 6.255 9.627 1.00 15.63 477 TYR A CA 1
ATOM 7066 C C . TYR A 1 463 ? -12.189 4.786 10.077 1.00 15.89 477 TYR A C 1
ATOM 7067 O O . TYR A 1 463 ? -12.162 4.496 11.278 1.00 14.72 477 TYR A O 1
ATOM 7085 N N . LEU A 1 464 ? -12.149 3.873 9.121 1.00 15.44 478 LEU A N 1
ATOM 7086 C CA . LEU A 1 464 ? -12.035 2.450 9.419 1.00 16.09 478 LEU A CA 1
ATOM 7087 C C . LEU A 1 464 ? -10.678 2.124 10.050 1.00 18.23 478 LEU A C 1
ATOM 7088 O O . LEU A 1 464 ? -10.592 1.341 10.994 1.00 15.08 478 LEU A O 1
ATOM 7104 N N . THR A 1 465 ? -9.623 2.756 9.543 1.00 15.76 479 THR A N 1
ATOM 7105 C CA . THR A 1 465 ? -8.294 2.555 10.082 1.00 16.71 479 THR A CA 1
ATOM 7106 C C . THR A 1 465 ? -8.301 2.896 11.554 1.00 16.46 479 THR A C 1
ATOM 7107 O O . THR A 1 465 ? -7.694 2.179 12.381 1.00 14.64 479 THR A O 1
ATOM 7118 N N . ASN A 1 466 ? -8.964 3.988 11.917 1.00 14.97 480 ASN A N 1
ATOM 7119 C CA . ASN A 1 466 ? -9.035 4.401 13.299 1.00 14.09 480 ASN A CA 1
ATOM 7120 C 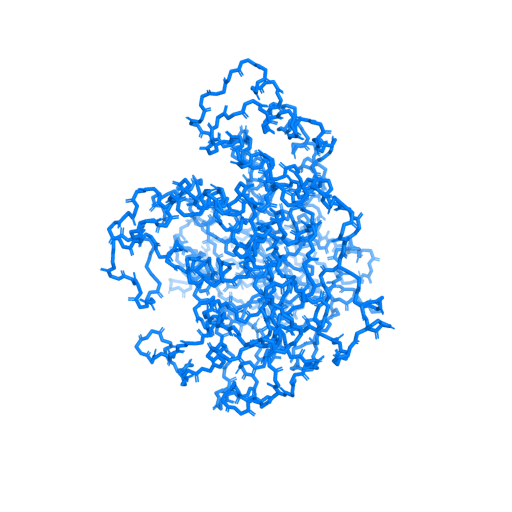C . ASN A 1 466 ? -9.895 3.484 14.190 1.00 13.28 480 ASN A C 1
ATOM 7121 O O . ASN A 1 466 ? -9.632 3.330 15.380 1.00 13.81 480 ASN A O 1
ATOM 7132 N N . ALA A 1 467 ? -10.910 2.851 13.599 1.00 13.56 481 ALA A N 1
ATOM 7133 C CA . ALA A 1 467 ? -11.715 1.887 14.325 1.00 13.77 481 ALA A CA 1
ATOM 7134 C C . ALA A 1 467 ? -10.868 0.674 14.696 1.00 12.98 481 ALA A C 1
ATOM 7135 O O . ALA A 1 467 ? -10.935 0.190 15.825 1.00 12.76 481 ALA A O 1
ATOM 7142 N N . TYR A 1 468 ? -10.045 0.197 13.773 1.00 12.16 482 TYR A N 1
ATOM 7143 C CA . TYR A 1 468 ? -9.128 -0.914 14.087 1.00 11.66 482 TYR A CA 1
ATOM 7144 C C . TYR A 1 468 ? -8.116 -0.520 15.163 1.00 13.76 482 TYR A C 1
ATOM 7145 O O . TYR A 1 468 ? -7.761 -1.338 15.993 1.00 14.10 482 TYR A O 1
ATOM 7163 N N . ARG A 1 469 ? -7.685 0.738 15.165 1.00 13.23 483 ARG A N 1
ATOM 7164 C CA . ARG A 1 469 ? -6.738 1.186 16.198 1.00 14.25 483 ARG A CA 1
ATOM 7165 C C . ARG A 1 469 ? -7.339 1.057 17.595 1.00 14.39 483 ARG A C 1
ATOM 7166 O O . ARG A 1 469 ? -6.667 0.634 18.544 1.00 14.16 483 ARG A O 1
ATOM 7187 N N . ASN A 1 470 ? -8.605 1.432 17.748 1.00 12.51 484 ASN A N 1
ATOM 7188 C CA . ASN A 1 470 ? -9.264 1.325 19.039 1.00 12.69 484 ASN A CA 1
ATOM 7189 C C . ASN A 1 470 ? -9.443 -0.130 19.449 1.00 12.95 484 ASN A C 1
ATOM 7190 O O . ASN A 1 470 ? -9.333 -0.460 20.638 1.00 14.14 484 ASN A O 1
ATOM 7201 N N . MET A 1 471 ? -9.727 -1.002 18.484 1.00 11.73 485 MET A N 1
ATOM 7202 C CA . MET A 1 471 ? -9.743 -2.433 18.786 1.00 12.51 485 MET A CA 1
ATOM 7203 C C . MET A 1 471 ? -8.362 -2.941 19.262 1.00 12.94 485 MET A C 1
ATOM 7204 O O . MET A 1 471 ? -8.288 -3.707 20.227 1.00 12.19 485 MET A O 1
ATOM 7218 N N . ASP A 1 472 ? -7.291 -2.522 18.598 1.00 12.45 486 ASP A N 1
ATOM 7219 C CA . ASP A 1 472 ? -5.954 -2.914 19.023 1.00 12.46 486 ASP A CA 1
ATOM 7220 C C . ASP A 1 472 ? -5.726 -2.520 20.483 1.00 14.66 486 ASP A C 1
ATOM 7221 O O . ASP A 1 472 ? -5.068 -3.258 21.237 1.00 14.65 486 ASP A O 1
ATOM 7230 N N . TYR A 1 473 ? -6.220 -1.350 20.871 1.00 12.70 487 TYR A N 1
ATOM 7231 C CA . TYR A 1 473 ? -6.067 -0.873 22.243 1.00 12.09 487 TYR A CA 1
ATOM 7232 C C . TYR A 1 473 ? -6.660 -1.866 23.235 1.00 13.85 487 TYR A C 1
ATOM 7233 O O . TYR A 1 473 ? -5.992 -2.250 24.212 1.00 14.69 487 TYR A O 1
ATOM 7251 N N . ILE A 1 474 ? -7.906 -2.289 23.073 1.00 13.84 488 ILE A N 1
ATOM 7252 C CA . ILE A 1 474 ? -8.440 -3.194 24.075 1.00 14.37 488 ILE A CA 1
ATOM 7253 C C . ILE A 1 474 ? -7.833 -4.579 24.018 1.00 13.10 488 ILE A C 1
ATOM 7254 O O . ILE A 1 474 ? -7.932 -5.302 25.018 1.00 12.60 488 ILE A O 1
ATOM 7270 N N . LEU A 1 475 ? -7.233 -4.958 22.889 1.00 12.93 489 LEU A N 1
ATOM 7271 C CA . LEU A 1 475 ? -6.639 -6.280 22.739 1.00 13.35 489 LEU A CA 1
ATOM 7272 C C . LEU A 1 475 ? -5.162 -6.358 23.164 1.00 14.37 489 LEU A C 1
ATOM 7273 O O . LEU A 1 475 ? -4.519 -7.386 22.965 1.00 13.84 489 LEU A O 1
ATOM 7289 N N . GLY A 1 476 ? -4.653 -5.276 23.736 1.00 13.19 490 GLY A N 1
ATOM 7290 C CA . GLY A 1 476 ? -3.340 -5.323 24.376 1.00 13.60 490 GLY A CA 1
ATOM 7291 C C . GLY A 1 476 ? -2.455 -4.115 24.163 1.00 13.76 490 GLY A C 1
ATOM 7292 O O . GLY A 1 476 ? -1.432 -3.962 24.869 1.00 14.99 490 GLY A O 1
ATOM 7296 N N . ARG A 1 477 ? -2.749 -3.282 23.184 1.00 14.21 491 ARG A N 1
ATOM 7297 C CA . ARG A 1 477 ? -1.876 -2.154 22.892 1.00 14.92 491 ARG A CA 1
ATOM 7298 C C . ARG A 1 477 ? -2.238 -0.978 23.783 1.00 14.69 491 ARG A C 1
ATOM 7299 O O . ARG A 1 477 ? -2.849 -0.006 23.328 1.00 15.47 491 ARG A O 1
ATOM 7320 N N . ASN A 1 478 ? -1.852 -1.063 25.058 1.00 14.89 492 ASN A N 1
ATOM 7321 C CA . ASN A 1 478 ? -2.318 -0.125 26.060 1.00 13.78 492 ASN A CA 1
ATOM 7322 C C . ASN A 1 478 ? -1.338 -0.052 27.251 1.00 16.38 492 ASN A C 1
ATOM 7323 O O . ASN A 1 478 ? -0.299 -0.737 27.258 1.00 17.19 492 ASN A O 1
ATOM 7334 N N . ALA A 1 479 ? -1.690 0.750 28.244 1.00 16.46 493 ALA A N 1
ATOM 7335 C CA . ALA A 1 479 ? -0.786 1.039 29.364 1.00 15.42 493 ALA A CA 1
ATOM 7336 C C . ALA A 1 479 ? -0.599 -0.092 30.368 1.00 19.75 493 ALA A C 1
ATOM 7337 O O . ALA A 1 479 ? 0.346 -0.030 31.166 1.00 18.43 493 ALA A O 1
ATOM 7344 N N . THR A 1 480 ? -1.486 -1.085 30.397 1.00 19.18 494 THR A N 1
ATOM 7345 C CA . THR A 1 480 ? -1.383 -2.193 31.362 1.00 15.18 494 THR A CA 1
ATOM 7346 C C . THR A 1 480 ? -0.849 -3.465 30.720 1.00 17.82 494 THR A C 1
ATOM 7347 O O . THR A 1 480 ? -0.302 -4.335 31.417 1.00 18.28 494 THR A O 1
ATOM 7358 N N . GLY A 1 481 ? -1.018 -3.608 29.406 1.00 16.66 495 GLY A N 1
ATOM 7359 C CA . GLY A 1 481 ? -0.659 -4.840 28.725 1.00 15.42 495 GLY A CA 1
ATOM 7360 C C . GLY A 1 481 ? -1.711 -5.943 28.753 1.00 13.86 495 GLY A C 1
ATOM 7361 O O . GLY A 1 481 ? -1.454 -7.048 28.312 1.00 16.70 495 GLY A O 1
ATOM 7365 N N . PHE A 1 482 ? -2.891 -5.652 29.274 1.00 17.34 496 PHE A N 1
ATOM 7366 C CA . PHE A 1 482 ? -3.992 -6.624 29.230 1.00 15.06 496 PHE A CA 1
ATOM 7367 C C . PHE A 1 482 ? -4.731 -6.581 27.904 1.00 14.82 496 PHE A C 1
ATOM 7368 O O . PHE A 1 482 ? -4.970 -5.513 27.359 1.00 15.48 496 PHE A O 1
ATOM 7385 N N . CYS A 1 483 ? -5.048 -7.766 27.403 1.00 13.76 497 CYS A N 1
ATOM 7386 C CA . CYS A 1 483 ? -6.162 -7.935 26.489 1.00 12.34 497 CYS A CA 1
ATOM 7387 C C . CYS A 1 483 ? -7.363 -8.025 27.400 1.00 13.26 497 CYS A C 1
ATOM 7388 O O . CYS A 1 483 ? -7.460 -8.962 28.189 1.00 14.73 497 CYS A O 1
ATOM 7396 N N . TYR A 1 484 ? -8.247 -7.038 27.327 1.00 12.46 498 TYR A N 1
ATOM 7397 C CA . TYR A 1 484 ? -9.298 -6.855 28.326 1.00 12.91 498 TYR A CA 1
ATOM 7398 C C . TYR A 1 484 ? -10.560 -7.702 28.111 1.00 12.55 498 TYR A C 1
ATOM 7399 O O . TYR A 1 484 ? -11.620 -7.373 28.604 1.00 14.44 498 TYR A O 1
ATOM 7417 N N . VAL A 1 485 ? -10.416 -8.816 27.410 1.00 12.33 499 VAL A N 1
ATOM 7418 C CA . VAL A 1 485 ? -11.528 -9.713 27.134 1.00 12.51 499 VAL A CA 1
ATOM 7419 C C . VAL A 1 485 ? -11.177 -11.079 27.714 1.00 10.78 499 VAL A C 1
ATOM 7420 O O . VAL A 1 485 ? -10.135 -11.655 27.377 1.00 14.36 499 VAL A O 1
ATOM 7433 N N . THR A 1 486 ? -12.040 -11.614 28.557 1.00 11.45 500 THR A N 1
ATOM 7434 C CA . THR A 1 486 ? -11.762 -12.898 29.200 1.00 12.91 500 THR A CA 1
ATOM 7435 C C . THR A 1 486 ? -11.583 -14.013 28.183 1.00 13.54 500 THR A C 1
ATOM 7436 O O . THR A 1 486 ? -12.290 -14.080 27.173 1.00 14.54 500 THR A O 1
ATOM 7447 N N . GLY A 1 487 ? -10.620 -14.891 28.434 1.00 15.57 501 GLY A N 1
ATOM 7448 C CA . GLY A 1 487 ? -10.450 -16.073 27.613 1.00 16.42 501 GLY A CA 1
ATOM 7449 C C . GLY A 1 487 ? -9.703 -15.881 26.311 1.00 17.23 501 GLY A C 1
ATOM 7450 O O . GLY A 1 487 ? -9.517 -16.849 25.574 1.00 21.40 501 GLY A O 1
ATOM 7454 N N . LEU A 1 488 ? -9.273 -14.666 26.008 1.00 15.94 502 LEU A N 1
ATOM 7455 C CA . LEU A 1 488 ? -8.583 -14.408 24.744 1.00 16.76 502 LEU A CA 1
ATOM 7456 C C . LEU A 1 488 ? -7.259 -13.690 24.956 1.00 18.10 502 LEU A C 1
ATOM 7457 O O . LEU A 1 488 ? -7.023 -13.136 26.014 1.00 16.95 502 LEU A O 1
ATOM 7473 N N . GLY A 1 489 ? -6.388 -13.714 23.950 1.00 16.80 503 GLY A N 1
ATOM 7474 C CA . GLY A 1 489 ? -5.098 -13.046 24.052 1.00 16.88 503 GLY A CA 1
ATOM 7475 C C . GLY A 1 489 ? -4.124 -13.787 24.929 1.00 19.33 503 GLY A C 1
ATOM 7476 O O . GLY A 1 489 ? -4.329 -14.947 25.271 1.00 19.36 503 GLY A O 1
ATOM 7480 N N . THR A 1 490 ? -3.064 -13.077 25.282 1.00 17.98 504 THR A N 1
ATOM 7481 C CA . THR A 1 490 ? -1.961 -13.620 26.063 1.00 17.94 504 THR A CA 1
ATOM 7482 C C . THR A 1 490 ? -2.054 -13.298 27.535 1.00 20.85 504 THR A C 1
ATOM 7483 O O . THR A 1 490 ? -1.709 -14.132 28.374 1.00 24.75 504 THR A O 1
ATOM 7494 N N . LYS A 1 491 ? -2.440 -12.074 27.858 1.00 17.20 505 LYS A N 1
ATOM 7495 C CA . LYS A 1 491 ? -2.592 -11.661 29.244 1.00 15.93 505 LYS A CA 1
ATOM 7496 C C . LYS A 1 491 ? -3.966 -11.028 29.336 1.00 16.23 505 LYS A C 1
ATOM 7497 O O . LYS A 1 491 ? -4.159 -9.898 28.897 1.00 14.93 505 LYS A O 1
ATOM 7516 N N . SER A 1 492 ? -4.912 -11.784 29.865 1.00 16.28 506 SER A N 1
ATOM 7517 C CA . SER A 1 492 ? -6.304 -11.354 29.916 1.00 13.21 506 SER A CA 1
ATOM 7518 C C . SER A 1 492 ? -6.855 -11.502 31.348 1.00 14.06 506 SER A C 1
ATOM 7519 O O . SER A 1 492 ? -6.225 -12.144 32.193 1.00 15.58 506 SER A O 1
ATOM 7527 N N . PRO A 1 493 ? -7.998 -10.899 31.667 1.00 12.73 507 PRO A N 1
ATOM 7528 C CA . PRO A 1 493 ? -8.490 -10.971 33.052 1.00 13.92 507 PRO A CA 1
ATOM 7529 C C . PRO A 1 493 ? -8.847 -12.392 33.479 1.00 14.82 507 PRO A C 1
ATOM 7530 O O . PRO A 1 493 ? -9.602 -13.089 32.809 1.00 15.78 507 PRO A O 1
ATOM 7541 N N . LYS A 1 494 ? -8.295 -12.822 34.610 1.00 12.81 508 LYS A N 1
ATOM 7542 C CA . LYS A 1 494 ? -8.581 -14.144 35.153 1.00 15.41 508 LYS A CA 1
ATOM 7543 C C . LYS A 1 494 ? -9.521 -14.085 36.370 1.00 14.65 508 LYS A C 1
ATOM 7544 O O . LYS A 1 494 ? -9.997 -15.130 36.855 1.00 17.31 508 LYS A O 1
ATOM 7563 N N . HIS A 1 495 ? -9.838 -12.870 36.823 1.00 13.35 509 HIS A N 1
ATOM 7564 C CA . HIS A 1 495 ? -10.609 -12.664 38.060 1.00 13.06 509 HIS A CA 1
ATOM 7565 C C . HIS A 1 495 ? -11.725 -11.637 37.923 1.00 15.46 509 HIS A C 1
ATOM 7566 O O . HIS A 1 495 ? -11.853 -10.736 38.729 1.00 15.62 509 HIS A O 1
ATOM 7580 N N . PRO A 1 496 ? -12.544 -11.750 36.871 1.00 13.50 510 PRO A N 1
ATOM 7581 C CA . PRO A 1 496 ? -13.578 -10.734 36.696 1.00 13.33 510 PRO A CA 1
ATOM 7582 C C . PRO A 1 496 ? -14.572 -10.646 37.838 1.00 13.76 510 PRO A C 1
ATOM 7583 O O . PRO A 1 496 ? -14.859 -11.636 38.508 1.00 14.04 510 PRO A O 1
ATOM 7594 N N . HIS A 1 497 ? -15.123 -9.456 38.020 1.00 13.64 511 HIS A N 1
ATOM 7595 C CA . HIS A 1 497 ? -16.203 -9.221 38.937 1.00 15.02 511 HIS A CA 1
ATOM 7596 C C . HIS A 1 497 ? -17.458 -9.723 38.264 1.00 14.75 511 HIS A C 1
ATOM 7597 O O . HIS A 1 497 ? -18.170 -8.973 37.582 1.00 14.62 511 HIS A O 1
ATOM 7611 N N . HIS A 1 498 ? -17.713 -11.012 38.448 1.00 13.30 512 HIS A N 1
ATOM 7612 C CA . HIS A 1 498 ? -18.758 -11.720 37.700 1.00 13.66 512 HIS A CA 1
ATOM 7613 C C . HIS A 1 498 ? -19.213 -12.853 38.589 1.00 13.67 512 HIS A C 1
ATOM 7614 O O . HIS A 1 498 ? -18.469 -13.811 38.798 1.00 15.01 512 HIS A O 1
ATOM 7628 N N . ARG A 1 499 ? -20.420 -12.759 39.115 1.00 15.36 513 ARG A N 1
ATOM 7629 C CA . ARG A 1 499 ? -20.858 -13.783 40.059 1.00 14.71 513 ARG A CA 1
ATOM 7630 C C . ARG A 1 499 ? -20.863 -15.177 39.431 1.00 17.15 513 ARG A C 1
ATOM 7631 O O . ARG A 1 499 ? -20.539 -16.151 40.106 1.00 17.95 513 ARG A O 1
ATOM 7652 N N . LEU A 1 500 ? -21.170 -15.301 38.136 1.00 15.21 514 LEU A N 1
ATOM 7653 C CA . LEU A 1 500 ? -21.107 -16.636 37.538 1.00 15.47 514 LEU A CA 1
ATOM 7654 C C . LEU A 1 500 ? -19.704 -17.238 37.547 1.00 15.80 514 LEU A C 1
ATOM 7655 O O . LEU A 1 500 ? -19.515 -18.381 37.961 1.00 20.47 514 LEU A O 1
ATOM 7671 N N . SER A 1 501 ? -18.710 -16.502 37.073 1.00 14.25 515 SER A N 1
ATOM 7672 C CA . SER A 1 501 ? -17.341 -17.018 37.045 1.00 15.22 515 SER A CA 1
ATOM 7673 C C . SER A 1 501 ? -16.779 -17.217 38.458 1.00 17.79 515 SER A C 1
ATOM 7674 O O . SER A 1 501 ? -15.920 -18.085 38.685 1.00 18.44 515 SER A O 1
ATOM 7682 N N . ALA A 1 502 ? -17.224 -16.384 39.395 1.00 16.27 516 ALA A N 1
ATOM 7683 C CA . ALA A 1 502 ? -16.621 -16.378 40.730 1.00 17.64 516 ALA A CA 1
ATOM 7684 C C . ALA A 1 502 ? -17.184 -17.499 41.580 1.00 21.00 516 ALA A C 1
ATOM 7685 O O . ALA A 1 502 ? -16.512 -17.953 42.517 1.00 21.71 516 ALA A O 1
ATOM 7692 N N . SER A 1 503 ? -18.399 -17.947 41.296 1.00 18.55 517 SER A N 1
ATOM 7693 C CA . SER A 1 503 ? -19.056 -18.942 42.142 1.00 20.21 517 SER A CA 1
ATOM 7694 C C . SER A 1 503 ? -19.059 -20.337 41.567 1.00 25.21 517 SER A C 1
ATOM 7695 O O . SER A 1 503 ? -19.525 -21.272 42.219 1.00 27.18 517 SER A O 1
ATOM 7703 N N . ASP A 1 504 ? -18.573 -20.503 40.346 1.00 21.28 518 ASP A N 1
ATOM 7704 C CA . ASP A 1 504 ? -18.465 -21.842 39.808 1.00 25.22 518 ASP A CA 1
ATOM 7705 C C . ASP A 1 504 ? -17.210 -22.404 40.427 1.00 28.56 518 ASP A C 1
ATOM 7706 O O . ASP A 1 504 ? -16.561 -21.737 41.224 1.00 29.26 518 ASP A O 1
ATOM 7715 N N . ASP A 1 505 ? -16.869 -23.6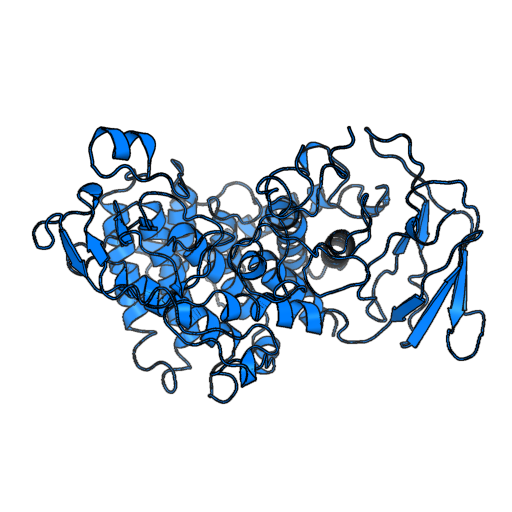23 40.083 1.00 32.63 519 ASP A N 1
ATOM 7716 C CA . ASP A 1 505 ? -15.696 -24.217 40.684 1.00 31.68 519 ASP A CA 1
ATOM 7717 C C . ASP A 1 505 ? -14.680 -24.429 39.582 1.00 27.36 519 ASP A C 1
ATOM 7718 O O . ASP A 1 505 ? -13.970 -25.416 39.558 1.00 26.18 519 ASP A O 1
ATOM 7727 N N . ILE A 1 506 ? -14.619 -23.450 38.678 1.00 24.66 520 ILE A N 1
ATOM 7728 C CA . ILE A 1 506 ? -13.734 -23.484 37.523 1.00 22.07 520 ILE A CA 1
ATOM 7729 C C . ILE A 1 506 ? -12.779 -22.301 37.599 1.00 18.80 520 ILE A C 1
ATOM 7730 O O . ILE A 1 506 ? -13.210 -21.160 37.781 1.00 19.98 520 ILE A O 1
ATOM 7746 N N . GLU A 1 507 ? -11.486 -22.575 37.531 1.00 19.29 521 GLU A N 1
ATOM 7747 C CA . GLU A 1 507 ? -10.473 -21.540 37.688 1.00 20.69 521 GLU A CA 1
ATOM 7748 C C . GLU A 1 507 ? -10.592 -20.494 36.568 1.00 20.57 521 GLU A C 1
ATOM 7749 O O . GLU A 1 507 ? -10.687 -19.299 36.830 1.00 20.72 521 GLU A O 1
ATOM 7761 N N . ASP A 1 508 ? -10.588 -20.934 35.322 1.00 19.47 522 ASP A N 1
ATOM 7762 C CA . ASP A 1 508 ? -10.650 -19.974 34.233 1.00 18.72 522 ASP A CA 1
ATOM 7763 C C . ASP A 1 508 ? -12.027 -19.317 34.203 1.00 16.01 522 ASP A C 1
ATOM 7764 O O . ASP A 1 508 ? -13.054 -19.973 34.392 1.00 15.41 522 ASP A O 1
ATOM 7773 N N . PRO A 1 509 ? -12.055 -17.994 33.967 1.00 15.05 523 PRO A N 1
ATOM 7774 C CA . PRO A 1 509 ? -13.354 -17.326 33.862 1.00 15.82 523 PRO A CA 1
ATOM 7775 C C . PRO A 1 509 ? -14.136 -17.741 32.610 1.00 13.91 523 PRO A C 1
ATOM 7776 O O . PRO A 1 509 ? -13.560 -18.240 31.638 1.00 15.98 523 PRO A O 1
ATOM 7787 N N . ILE A 1 510 ? -15.446 -17.512 32.630 1.00 13.42 524 ILE A N 1
ATOM 7788 C CA . ILE A 1 510 ? -16.260 -17.733 31.439 1.00 13.88 524 ILE A CA 1
ATOM 7789 C C . ILE A 1 510 ? -15.686 -16.798 30.367 1.00 16.10 524 ILE A C 1
ATOM 7790 O O . ILE A 1 510 ? -15.439 -15.610 30.620 1.00 14.18 524 ILE A O 1
ATOM 7806 N N . PRO A 1 511 ? -15.458 -17.319 29.151 1.00 14.48 525 PRO A N 1
ATOM 7807 C CA . PRO A 1 511 ? -14.775 -16.516 28.130 1.00 12.97 525 PRO A CA 1
ATOM 7808 C C . PRO A 1 511 ? -15.706 -15.550 27.381 1.00 12.19 525 PRO A C 1
ATOM 7809 O O . PRO A 1 511 ? -16.917 -15.710 27.362 1.00 12.93 525 PRO A O 1
ATOM 7820 N N . GLY A 1 512 ? -15.086 -14.531 26.786 1.00 12.87 526 GLY A N 1
ATOM 7821 C CA . GLY A 1 512 ? -15.758 -13.624 25.865 1.00 13.25 526 GLY A CA 1
ATOM 7822 C C . GLY A 1 512 ? -16.231 -12.304 26.436 1.00 12.04 526 GLY A C 1
ATOM 7823 O O . GLY A 1 512 ? -16.838 -11.526 25.693 1.00 13.78 526 GLY A O 1
ATOM 7827 N N . PHE A 1 513 ? -15.976 -12.026 27.717 1.00 11.80 527 PHE A N 1
ATOM 7828 C CA . PHE A 1 513 ? -16.457 -10.806 28.351 1.00 12.10 527 PHE A CA 1
ATOM 7829 C C . PHE A 1 513 ? -15.444 -9.685 28.353 1.00 12.53 527 PHE A C 1
ATOM 7830 O O . PHE A 1 513 ? -14.325 -9.872 28.792 1.00 12.28 527 PHE A O 1
ATOM 7847 N N . LEU A 1 514 ? -15.860 -8.505 27.894 1.00 11.79 528 LEU A N 1
ATOM 7848 C CA . LEU A 1 514 ? -15.082 -7.284 27.982 1.00 11.75 528 LEU A CA 1
ATOM 7849 C C . LEU A 1 514 ? -15.230 -6.702 29.381 1.00 12.17 528 LEU A C 1
ATOM 7850 O O . LEU A 1 514 ? -16.347 -6.367 29.806 1.00 14.33 528 LEU A O 1
ATOM 7866 N N . VAL A 1 515 ? -14.132 -6.574 30.098 1.00 11.21 529 VAL A N 1
ATOM 7867 C CA . VAL A 1 515 ? -14.236 -5.956 31.415 1.00 11.44 529 VAL A CA 1
ATOM 7868 C C . VAL A 1 515 ? -14.285 -4.431 31.288 1.00 13.71 529 VAL A C 1
ATOM 7869 O O . VAL A 1 515 ? -13.880 -3.865 30.279 1.00 14.03 529 VAL A O 1
ATOM 7882 N N . GLY A 1 516 ? -14.780 -3.747 32.313 1.00 12.89 530 GLY A N 1
ATOM 7883 C CA . GLY A 1 516 ? -15.017 -2.314 32.223 1.00 13.89 530 GLY A CA 1
ATOM 7884 C C . GLY A 1 516 ? -13.779 -1.485 31.917 1.00 14.36 530 GLY A C 1
ATOM 7885 O O . GLY A 1 516 ? -13.823 -0.536 31.139 1.00 15.12 530 GLY A O 1
ATOM 7889 N N . GLY A 1 517 ? -12.667 -1.814 32.571 1.00 13.10 531 GLY A N 1
ATOM 7890 C CA . GLY A 1 517 ? -11.374 -1.214 32.298 1.00 14.94 531 GLY A CA 1
ATOM 7891 C C . GLY A 1 517 ? -10.967 -0.161 33.293 1.00 14.94 531 GLY A C 1
ATOM 7892 O O . GLY A 1 517 ? -11.679 0.096 34.269 1.00 14.91 531 GLY A O 1
ATOM 7896 N N . PRO A 1 518 ? -9.823 0.465 33.017 1.00 14.72 532 PRO A N 1
ATOM 7897 C CA . PRO A 1 518 ? -9.232 1.434 33.954 1.00 16.54 532 PRO A CA 1
ATOM 7898 C C . PRO A 1 518 ? -10.203 2.525 34.334 1.00 19.16 532 PRO A C 1
ATOM 7899 O O . PRO A 1 518 ? -10.833 3.108 33.472 1.00 18.41 532 PRO A O 1
ATOM 7910 N N . ASN A 1 519 ? -10.245 2.846 35.624 1.00 18.35 533 ASN A N 1
ATOM 7911 C CA . ASN A 1 519 ? -11.242 3.735 36.204 1.00 16.43 533 ASN A CA 1
ATOM 7912 C C . ASN A 1 519 ? -10.663 4.329 37.486 1.00 23.34 533 ASN A C 1
ATOM 7913 O O . ASN A 1 519 ? -10.648 3.659 38.499 1.00 24.44 533 ASN A O 1
ATOM 7924 N N . PRO A 1 520 ? -10.169 5.572 37.421 1.00 22.48 534 PRO A N 1
ATOM 7925 C CA . PRO A 1 520 ? -9.554 6.212 38.596 1.00 26.67 534 PRO A CA 1
ATOM 7926 C C . PRO A 1 520 ? -10.590 6.871 39.490 1.00 30.83 534 PRO A C 1
ATOM 7927 O O . PRO A 1 520 ? -11.778 6.604 39.320 1.00 34.39 534 PRO A O 1
ATOM 7938 N N . ALA A 1 531 ? -1.966 8.726 40.497 1.00 45.66 545 ALA A N 1
ATOM 7939 C CA . ALA A 1 531 ? -1.564 7.590 39.672 1.00 46.10 545 ALA A CA 1
ATOM 7940 C C . ALA A 1 531 ? -2.030 7.804 38.225 1.00 49.79 545 ALA A C 1
ATOM 7941 O O . ALA A 1 531 ? -2.819 8.714 37.954 1.00 43.08 545 ALA A O 1
ATOM 7947 N N . SER A 1 532 ? -1.538 6.975 37.303 1.00 36.53 546 SER A N 1
ATOM 7948 C CA . SER A 1 532 ? -1.918 7.080 35.898 1.00 28.19 546 SER A CA 1
ATOM 7949 C C . SER A 1 532 ? -3.335 6.523 35.665 1.00 28.39 546 SER A C 1
ATOM 7950 O O . SER A 1 532 ? -3.608 5.364 35.980 1.00 24.64 546 SER A O 1
ATOM 7958 N N . PRO A 1 533 ? -4.243 7.351 35.120 1.00 23.50 547 PRO A N 1
ATOM 7959 C CA . PRO A 1 533 ? -5.627 6.909 34.929 1.00 23.55 547 PRO A CA 1
ATOM 7960 C C . PRO A 1 533 ? -5.757 5.662 34.062 1.00 20.02 547 PRO A C 1
ATOM 7961 O O . PRO A 1 533 ? -6.660 4.864 34.345 1.00 22.28 547 PRO A O 1
ATOM 7972 N N . ASP A 1 534 ? -4.900 5.504 33.054 1.00 19.57 548 ASP A N 1
ATOM 7973 C CA . ASP A 1 534 ? -4.988 4.356 32.143 1.00 18.64 548 ASP A CA 1
ATOM 7974 C C . ASP A 1 534 ? -4.394 3.074 32.734 1.00 21.12 548 ASP A C 1
ATOM 7975 O O . ASP A 1 534 ? -4.393 2.014 32.100 1.00 19.71 548 ASP A O 1
ATOM 7984 N N . GLU A 1 535 ? -3.894 3.175 33.965 1.00 17.96 549 GLU A N 1
ATOM 7985 C CA . GLU A 1 535 ? -3.348 2.033 34.672 1.00 18.28 549 GLU A CA 1
ATOM 7986 C C . GLU A 1 535 ? -4.162 1.704 35.931 1.00 18.78 549 GLU A C 1
ATOM 7987 O O . GLU A 1 535 ? -3.804 0.806 36.704 1.00 19.91 549 GLU A O 1
ATOM 7999 N N . SER A 1 536 ? -5.265 2.425 36.131 1.00 17.67 550 SER A N 1
ATOM 8000 C CA . SER A 1 536 ? -6.139 2.214 37.280 1.00 15.64 550 SER A CA 1
ATOM 8001 C C . SER A 1 536 ? -7.073 1.028 37.078 1.00 15.30 550 SER A C 1
ATOM 8002 O O . SER A 1 536 ? -8.294 1.175 37.112 1.00 17.83 550 SER A O 1
ATOM 8010 N N . TYR A 1 537 ? -6.470 -0.143 36.939 1.00 17.72 551 TYR A N 1
ATOM 8011 C CA . TYR A 1 537 ? -7.174 -1.382 36.644 1.00 17.46 551 TYR A CA 1
ATOM 8012 C C . TYR A 1 537 ? -6.589 -2.470 37.553 1.00 14.56 551 TYR A C 1
ATOM 8013 O O . TYR A 1 537 ? -5.372 -2.576 37.672 1.00 17.41 551 TYR A O 1
ATOM 8031 N N . VAL A 1 538 ? -7.465 -3.238 38.178 1.00 16.25 552 VAL A N 1
ATOM 8032 C CA . VAL A 1 538 ? -7.069 -4.416 38.938 1.00 16.58 552 VAL A CA 1
ATOM 8033 C C . VAL A 1 538 ? -7.904 -5.631 38.542 1.00 13.33 552 VAL A C 1
ATOM 8034 O O . VAL A 1 538 ? -9.121 -5.576 38.512 1.00 16.26 552 VAL A O 1
ATOM 8047 N N . ASP A 1 539 ? -7.203 -6.737 38.296 1.00 15.28 553 ASP A N 1
ATOM 8048 C CA . ASP A 1 539 ? -7.849 -7.993 37.958 1.00 15.01 553 ASP A CA 1
ATOM 8049 C C . ASP A 1 539 ? -8.135 -8.793 39.237 1.00 15.04 553 ASP A C 1
ATOM 8050 O O . ASP A 1 539 ? -7.458 -9.784 39.548 1.00 16.47 553 ASP A O 1
ATOM 8059 N N . THR A 1 540 ? -9.139 -8.327 39.967 1.00 14.79 554 THR A N 1
ATOM 8060 C CA . THR A 1 540 ? -9.612 -9.020 41.151 1.00 14.21 554 THR A CA 1
ATOM 8061 C C . THR A 1 540 ? -11.130 -9.024 41.146 1.00 16.04 554 THR A C 1
ATOM 8062 O O . THR A 1 540 ? -11.763 -8.097 40.620 1.00 15.73 554 THR A O 1
ATOM 8073 N N . GLU A 1 541 ? -11.721 -10.071 41.721 1.00 15.84 555 GLU A N 1
ATOM 8074 C CA . GLU A 1 541 ? -13.159 -10.258 41.664 1.00 17.00 555 GLU A CA 1
ATOM 8075 C C . GLU A 1 541 ? -13.960 -9.186 42.398 1.00 14.18 555 GLU A C 1
ATOM 8076 O O . GLU A 1 541 ? -15.156 -9.006 42.151 1.00 16.41 555 GLU A O 1
ATOM 8088 N N . ASP A 1 542 ? -13.324 -8.505 43.357 1.00 14.24 556 ASP A N 1
ATOM 8089 C CA . ASP A 1 542 ? -14.016 -7.456 44.093 1.00 14.39 556 ASP A CA 1
ATOM 8090 C C . ASP A 1 542 ? -14.026 -6.112 43.381 1.00 18.76 556 ASP A C 1
ATOM 8091 O O . ASP A 1 542 ? -14.638 -5.168 43.853 1.00 18.56 556 ASP A O 1
ATOM 8100 N N . SER A 1 543 ? -13.363 -6.022 42.228 1.00 17.98 557 SER A N 1
ATOM 8101 C CA . SER A 1 543 ? -13.282 -4.733 41.540 1.00 19.61 557 SER A CA 1
ATOM 8102 C C . SER A 1 543 ? -14.491 -4.454 40.642 1.00 18.71 557 SER A C 1
ATOM 8103 O O . SER A 1 543 ? -14.405 -4.618 39.424 1.00 18.23 557 SER A O 1
ATOM 8111 N N . TYR A 1 544 ? -15.628 -4.072 41.229 1.00 15.60 558 TYR A N 1
ATOM 8112 C CA . TYR A 1 544 ? -16.752 -3.510 40.483 1.00 16.64 558 TYR A CA 1
ATOM 8113 C C . TYR A 1 544 ? -16.265 -2.308 39.690 1.00 18.72 558 TYR A C 1
ATOM 8114 O O . TYR A 1 544 ? -16.743 -2.062 38.570 1.00 17.76 558 TYR A O 1
ATOM 8132 N N . ALA A 1 545 ? -15.302 -1.563 40.219 1.00 15.54 559 ALA A N 1
ATOM 8133 C CA . ALA A 1 545 ? -14.885 -0.297 39.615 1.00 14.84 559 ALA A CA 1
ATOM 8134 C C . ALA A 1 545 ? -14.181 -0.490 38.275 1.00 17.73 559 ALA A C 1
ATOM 8135 O O . ALA A 1 545 ? -14.313 0.345 37.366 1.00 17.46 559 ALA A O 1
ATOM 8142 N N . SER A 1 546 ? -13.422 -1.568 38.157 1.00 14.94 560 SER A N 1
ATOM 8143 C CA . SER A 1 546 ? -12.558 -1.749 36.972 1.00 15.66 560 SER A CA 1
ATOM 8144 C C . SER A 1 546 ? -12.673 -3.091 36.258 1.00 15.14 560 SER A C 1
ATOM 8145 O O . SER A 1 546 ? -12.178 -3.213 35.112 1.00 13.98 560 SER A O 1
ATOM 8153 N N . ASN A 1 547 ? -13.287 -4.080 36.896 1.00 13.94 561 ASN A N 1
ATOM 8154 C CA . ASN A 1 547 ? -13.251 -5.456 36.377 1.00 13.50 561 ASN A CA 1
ATOM 8155 C C . ASN A 1 547 ? -14.643 -6.099 36.264 1.00 11.90 561 ASN A C 1
ATOM 8156 O O . ASN A 1 547 ? -14.758 -7.312 36.229 1.00 13.99 561 ASN A O 1
ATOM 8167 N N . GLU A 1 548 ? -15.685 -5.274 36.231 1.00 13.43 562 GLU A N 1
ATOM 8168 C CA . GLU A 1 548 ? -17.064 -5.714 36.040 1.00 12.45 562 GLU A CA 1
ATOM 8169 C C . GLU A 1 548 ? -17.293 -6.143 34.574 1.00 12.82 562 GLU A C 1
ATOM 8170 O O . GLU A 1 548 ? -16.540 -5.752 33.685 1.00 13.18 562 GLU A O 1
ATOM 8182 N N . VAL A 1 549 ? -18.277 -7.009 34.378 1.00 11.84 563 VAL A N 1
ATOM 8183 C CA . VAL A 1 549 ? -18.694 -7.394 33.020 1.00 12.62 563 VAL A CA 1
ATOM 8184 C C . VAL A 1 549 ? -20.174 -7.079 32.899 1.00 13.60 563 VAL A C 1
ATOM 8185 O O . VAL A 1 549 ? -20.889 -6.971 33.884 1.00 13.33 563 VAL A O 1
ATOM 8198 N N . ALA A 1 550 ? -20.665 -6.885 31.681 1.00 13.17 564 ALA A N 1
ATOM 8199 C CA . ALA A 1 550 ? -22.054 -6.483 31.480 1.00 13.69 564 ALA A CA 1
ATOM 8200 C C . ALA A 1 550 ? -22.530 -6.698 30.057 1.00 12.60 564 ALA A C 1
ATOM 8201 O O . ALA A 1 550 ? -21.742 -6.554 29.112 1.00 12.82 564 ALA A O 1
ATOM 8208 N N . ILE A 1 551 ? -23.810 -6.986 29.890 1.00 12.14 565 ILE A N 1
ATOM 8209 C CA . ILE A 1 551 ? -24.346 -7.205 28.544 1.00 10.55 565 ILE A CA 1
ATOM 8210 C C . ILE A 1 551 ? -24.193 -5.986 27.638 1.00 12.88 565 ILE A C 1
ATOM 8211 O O . ILE A 1 551 ? -24.004 -6.158 26.415 1.00 11.28 565 ILE A O 1
ATOM 8227 N N . ASN A 1 552 ? -24.289 -4.773 28.169 1.00 12.80 566 ASN A N 1
ATOM 8228 C CA . ASN A 1 552 ? -24.155 -3.589 27.321 1.00 11.25 566 ASN A CA 1
ATOM 8229 C C . ASN A 1 552 ? -22.731 -3.367 26.904 1.00 12.58 566 ASN A C 1
ATOM 8230 O O . ASN A 1 552 ? -22.478 -2.787 25.865 1.00 13.24 566 ASN A O 1
ATOM 8241 N N . TRP A 1 553 ? -21.787 -3.830 27.717 1.00 11.82 567 TRP A N 1
ATOM 8242 C CA . TRP A 1 553 ? -20.376 -3.738 27.383 1.00 11.13 567 TRP A CA 1
ATOM 8243 C C . TRP A 1 553 ? -20.035 -4.806 26.347 1.00 11.14 567 TRP A C 1
ATOM 8244 O O . TRP A 1 553 ? -19.332 -4.527 25.378 1.00 12.33 567 TRP A O 1
ATOM 8265 N N . ASN A 1 554 ? -20.576 -6.006 26.499 1.00 11.51 568 ASN A N 1
ATOM 8266 C CA A ASN A 1 554 ? -20.391 -7.020 25.475 0.61 10.47 568 ASN A CA 1
ATOM 8267 C CA B ASN A 1 554 ? -20.396 -7.030 25.479 0.39 10.42 568 ASN A CA 1
ATOM 8268 C C . ASN A 1 554 ? -21.136 -6.708 24.179 1.00 11.13 568 ASN A C 1
ATOM 8269 O O . ASN A 1 554 ? -20.698 -7.140 23.104 1.00 11.43 568 ASN A O 1
ATOM 8288 N N . ALA A 1 555 ? -22.237 -5.947 24.256 1.00 10.51 569 ALA A N 1
ATOM 8289 C CA . ALA A 1 555 ? -22.950 -5.566 23.040 1.00 10.56 569 ALA A CA 1
ATOM 8290 C C . ALA A 1 555 ? -22.040 -4.706 22.189 1.00 10.83 569 ALA A C 1
ATOM 8291 O O . ALA A 1 555 ? -21.988 -4.857 20.974 1.00 11.03 569 ALA A O 1
ATOM 8298 N N . ALA A 1 556 ? -21.310 -3.801 22.840 1.00 10.73 570 ALA A N 1
ATOM 8299 C CA . ALA A 1 556 ? -20.341 -2.951 22.146 1.00 10.72 570 ALA A CA 1
ATOM 8300 C C . ALA A 1 556 ? -19.245 -3.780 21.504 1.00 10.11 570 ALA A C 1
ATOM 8301 O O . ALA A 1 556 ? -18.828 -3.539 20.374 1.00 11.68 570 ALA A O 1
ATOM 8308 N N . LEU A 1 557 ? -18.732 -4.747 22.254 1.00 9.96 571 LEU A N 1
ATOM 8309 C CA . LEU A 1 557 ? -17.708 -5.642 21.701 1.00 10.47 571 LEU A CA 1
ATOM 8310 C C . LEU A 1 557 ? -18.218 -6.449 20.523 1.00 10.73 571 LEU A C 1
ATOM 8311 O O . LEU A 1 557 ? -17.535 -6.560 19.511 1.00 11.20 571 LEU A O 1
ATOM 8327 N N . VAL A 1 558 ? -19.412 -7.019 20.625 1.00 11.12 572 VAL A N 1
ATOM 8328 C CA . VAL A 1 558 ? -19.991 -7.730 19.475 1.00 11.26 572 VAL A CA 1
ATOM 8329 C C . VAL A 1 558 ? -20.125 -6.790 18.283 1.00 10.22 572 VAL A C 1
ATOM 8330 O O . VAL A 1 558 ? -19.787 -7.149 17.147 1.00 10.72 572 VAL A O 1
ATOM 8343 N N . ALA A 1 559 ? -20.598 -5.574 18.547 1.00 10.53 573 ALA A N 1
ATOM 8344 C CA . ALA A 1 559 ? -20.772 -4.583 17.473 1.00 10.84 573 ALA A CA 1
ATOM 8345 C C . ALA A 1 559 ? -19.465 -4.291 16.748 1.00 11.79 573 ALA A C 1
ATOM 8346 O O . ALA A 1 559 ? -19.422 -4.364 15.508 1.00 11.99 573 ALA A O 1
ATOM 8353 N N . LEU A 1 560 ? -18.412 -3.979 17.486 1.00 10.27 574 LEU A N 1
ATOM 8354 C CA . LEU A 1 560 ? -17.160 -3.563 16.830 1.00 11.12 574 LEU A CA 1
ATOM 8355 C C . LEU A 1 560 ? -16.412 -4.769 16.273 1.00 11.31 574 LEU A C 1
ATOM 8356 O O . LEU A 1 560 ? -15.943 -4.737 15.141 1.00 12.11 574 LEU A O 1
ATOM 8372 N N . ALA A 1 561 ? -16.279 -5.837 17.046 1.00 10.98 575 ALA A N 1
ATOM 8373 C CA . ALA A 1 561 ? -15.515 -6.984 16.555 1.00 9.78 575 ALA A CA 1
ATOM 8374 C C . ALA A 1 561 ? -16.145 -7.603 15.301 1.00 11.83 575 ALA A C 1
ATOM 8375 O O . ALA A 1 561 ? -15.433 -8.005 14.379 1.00 12.02 575 ALA A O 1
ATOM 8382 N N . SER A 1 562 ? -17.478 -7.722 15.288 1.00 11.77 576 SER A N 1
ATOM 8383 C CA . SER A 1 562 ? -18.156 -8.348 14.159 1.00 11.45 576 SER A CA 1
ATOM 8384 C C . SER A 1 562 ? -18.010 -7.494 12.936 1.00 11.39 576 SER A C 1
ATOM 8385 O O . SER A 1 562 ? -17.723 -8.016 11.857 1.00 13.00 576 SER A O 1
ATOM 8393 N N . SER A 1 563 ? -18.236 -6.191 13.063 1.00 11.59 577 SER A N 1
ATOM 8394 C CA . SER A 1 563 ? -18.131 -5.311 11.902 1.00 12.59 577 SER A CA 1
ATOM 8395 C C . SER A 1 563 ? -16.701 -5.202 11.368 1.00 13.32 577 SER A C 1
ATOM 8396 O O . SER A 1 563 ? -16.501 -5.215 10.156 1.00 13.30 577 SER A O 1
ATOM 8404 N N . LEU A 1 564 ? -15.703 -5.134 12.245 1.00 13.45 578 LEU A N 1
ATOM 8405 C CA . LEU A 1 564 ? -14.314 -5.086 11.788 1.00 12.72 578 LEU A CA 1
ATOM 8406 C C . LEU A 1 564 ? -13.917 -6.382 11.100 1.00 13.28 578 LEU A C 1
ATOM 8407 O O . LEU A 1 564 ? -13.171 -6.363 10.097 1.00 14.58 578 LEU A O 1
ATOM 8423 N N . ASP A 1 565 ? -14.361 -7.518 11.612 1.00 12.47 579 ASP A N 1
ATOM 8424 C CA . ASP A 1 565 ? -14.104 -8.797 10.943 1.00 12.13 579 ASP A CA 1
ATOM 8425 C C . ASP A 1 565 ? -14.835 -8.884 9.591 1.00 15.82 579 ASP A C 1
ATOM 8426 O O . ASP A 1 565 ? -14.233 -9.244 8.567 1.00 16.55 579 ASP A O 1
ATOM 8435 N N . ALA A 1 566 ? -16.112 -8.530 9.554 1.00 13.56 580 ALA A N 1
ATOM 8436 C CA . ALA A 1 566 ? -16.874 -8.563 8.302 1.00 14.20 580 ALA A CA 1
ATOM 8437 C C . ALA A 1 566 ? -16.233 -7.679 7.252 1.00 18.27 580 ALA A C 1
ATOM 8438 O O . ALA A 1 566 ? -16.186 -8.069 6.074 1.00 19.69 580 ALA A O 1
ATOM 8445 N N . LEU A 1 567 ? -15.770 -6.497 7.640 1.00 14.51 581 LEU A N 1
ATOM 8446 C CA . LEU A 1 567 ? -15.217 -5.532 6.676 1.00 16.91 581 LEU A CA 1
ATOM 8447 C C . LEU A 1 567 ? -13.814 -5.876 6.173 1.00 25.13 581 LEU A C 1
ATOM 8448 O O . LEU A 1 567 ? -13.358 -5.325 5.165 1.00 26.55 581 LEU A O 1
ATOM 8464 N N . ALA A 1 568 ? -13.136 -6.797 6.842 1.00 17.11 582 ALA A N 1
ATOM 8465 C CA . ALA A 1 568 ? -11.747 -7.104 6.496 1.00 21.52 582 ALA A CA 1
ATOM 8466 C C . ALA A 1 568 ? -11.607 -7.759 5.132 1.00 30.69 582 ALA A C 1
ATOM 8467 O O . ALA A 1 568 ? -10.544 -7.699 4.512 1.00 41.58 582 ALA A O 1
ATOM 8474 N N . VAL A 1 569 ? -12.681 -8.382 4.672 1.00 36.12 583 VAL A N 1
ATOM 8475 C CA . VAL A 1 569 ? -12.662 -9.059 3.382 1.00 41.84 583 VAL A CA 1
ATOM 8476 C C . VAL A 1 569 ? -13.040 -8.079 2.285 1.00 40.72 583 VAL A C 1
ATOM 8477 O O . VAL A 1 569 ? -14.151 -7.550 2.290 1.00 40.81 583 VAL A O 1
#

GO terms:
  GO:0033946 xyloglucan-specific endo-beta-1,4-glucanase activity (F, IDA)
  GO:2000899 xyloglucan catabolic process (P, IDA)
  GO:0085030 symbiotic process benefiting host (P, IDA)